Protein AF-A0A539EC00-F1 (afdb_monomer)

Secondary structure (DSSP, 8-state):
---------------------------------------PPPSSSSSSS-----------------------------PPPS-----TTS-EEE-TT-TT--TTS-EEE-TT-EEEEEEE-GGG--EEEEESSEEE--TT---TT-EEETTEEEE-TT-EEEEE--SS-EEEEEEEEEEETTEEEEEEEEEEEEPEEGGG-BTTEETTEE---PPPPP---TTS-----PPPSEEEEE-TT--S--B-SSS-BGGGG------SS-EEE---HHHHHHHHHHHHHHHHTT----SS--TT---EE-SB-------PSPPSS-SEEEEE----HHHHHHTT--TT-GGGTT-EEEEEE-SSSSSSPP-SSSSSEESHHHHHHHHHHHHHHHTSTTTTT---EEEEE--BBTB--EEEEE--SS-EEEEETT---HHHHTGGGG--S--PPP-----------

Sequence (461 aa):
MADLFGNNVFSGLSHADRRPRRRFQIGHPPTSDSPNSMEPMNAKRLVRYALIFAFVATIIPSMVIAKPTDAANASLVDRPSPITRMPAGELSIEMPDVPAWRPGYTLFVLPGQTVTLSTRVPGGAAFRWSGDGRFVLPANMKSRAATSGKIGAVLPAGSDVVWMAPSAVGGSILVLRIAAANGWSEAARIDVQVMAPFESLTNGLLGGYRIGRYPPPARRPSTVPTADYTHPPGFLKLPETAADPIRVSPRFFLDDFVCKQRGRGDRYVALKPELLAFLEAIVDKVESKGFHCTDETAEGATIRLVGMQEPSVTVANPAPGRPIQIMSGYRTPHYNRSLGNVRLSRHQFGDASDIIVDANGDQVMDDLNRDGQLNGQDAITLAGWIEELWQEQAYAGRPGGLGVYNAEGDHGPFVHVDMRGVRARWSGNGLKWAAAEESDGDAGPESEPAARPGTKTIVVR

Mean predicted aligned error: 15.45 Å

Foldseek 3Di:
DDDDDDDDDDDDDDDDDDDDDDDDDDDDDDDDDDDDDDDDDDPDPDPDPDDDDDDDDDDDDDDDDDDDDDDDDDDDDDDDDPDDPDDDAAKDWDWPVQNLDDAQFAAEAAAFDKTKIFIAHGPFFKKKKFKAAWKDFDPPDPDPQWDITGGIIIGGGRGIIIGTHHRDFAKMKMWMWTQDPVGTDTDGIHIYGHFAFPVCQDCQAHQNDRLHDADDDDDDDPPDDFFDSDAARGWGKAFLPDPDFAGRGPQDTPVLAFAPDDDDGIGTAAADSNLVSLVVVLQVLCVVLPQWADPDQDPDQQAAEDAEDPAPFDQDDARRGTQKGFPHAAHRCVRCVVVVHQNSPCSPRNFKTKMARHRNRRQAHDPSVPPRYQWLVSQLNSVVSSVVVCVDPVNVQFAWEKEWETDHYNGHTIMMIGRRSDYAYYYDDPDDDVVNVVCVVVDDPPPPPRDPPDDDPPDDD

Nearest PDB structures (foldseek):
  8dkx-assembly1_P  TM=5.221E-01  e=1.309E-04  Homo sapiens
  6pal-assembly1_B  TM=5.392E-01  e=1.089E-03  Bacteroides uniformis
  4m8r-assembly1_A  TM=4.330E-01  e=8.176E-04  Bacteroides caccae ATCC 43185
  4ziu-assembly1_A  TM=3.398E-01  e=1.138E-02  Escherichia coli K-12
  5iv7-assembly1_C  TM=4.413E-01  e=7.111E-02  Tequatrovirus T4

Solvent-accessible surface area (backbone atoms only — not comparable to full-atom values): 28645 Å² total; per-residue (Å²): 132,80,89,79,90,84,91,83,83,90,89,81,88,80,90,87,82,91,83,82,91,88,81,91,88,86,87,84,86,86,87,82,91,86,82,89,86,87,84,81,85,76,92,82,82,86,85,85,88,74,81,83,86,92,86,82,92,87,81,90,88,90,84,88,82,88,77,85,91,82,90,80,91,82,80,80,84,85,73,86,71,76,96,66,85,77,66,99,64,58,77,44,76,46,40,81,82,45,80,61,69,52,93,71,32,43,48,78,42,47,54,55,40,76,43,45,43,37,43,42,45,50,95,58,41,41,35,32,45,30,37,72,33,33,33,42,70,51,95,83,69,82,56,88,79,47,48,58,32,58,64,24,30,36,38,57,48,72,45,60,37,35,38,26,39,36,79,63,68,27,83,49,50,41,38,37,28,34,62,45,101,92,50,73,41,85,75,48,75,38,49,29,37,22,19,45,50,48,89,64,49,54,97,24,27,45,88,80,28,68,40,36,65,77,70,77,68,80,92,68,77,91,87,58,96,70,59,75,60,64,76,50,76,34,23,46,63,43,57,69,80,57,88,67,87,51,66,44,36,87,76,44,42,53,73,53,31,48,46,88,66,85,81,78,65,37,44,74,33,39,71,39,56,62,37,56,58,46,52,54,50,49,46,58,51,44,42,73,74,72,45,53,57,53,99,61,78,82,80,86,71,87,71,38,82,50,63,58,58,88,72,88,78,71,84,59,83,70,59,77,80,43,27,58,44,60,79,39,22,18,32,36,46,38,48,41,54,72,73,68,50,70,87,79,51,52,26,55,50,12,29,22,36,31,35,35,45,25,28,78,42,82,81,47,37,51,64,67,76,70,84,55,56,36,30,37,66,26,18,49,44,55,49,50,57,52,55,56,54,54,70,35,82,93,32,61,94,51,39,32,32,43,32,30,22,23,26,55,53,90,40,56,23,29,29,39,42,31,61,42,56,38,76,45,47,43,57,34,75,87,46,85,52,68,72,23,71,66,35,66,83,71,59,69,96,69,82,67,76,76,76,73,84,71,88,73,82,78,79,85,128

Radius of gyration: 31.28 Å; Cα contacts (8 Å, |Δi|>4): 769; chains: 1; bounding box: 99×82×79 Å

pLDDT: mean 72.57, std 27.19, range [23.67, 98.56]

Structure (mmCIF, N/CA/C/O backbone):
data_AF-A0A539EC00-F1
#
_entry.id   AF-A0A539EC00-F1
#
loop_
_atom_site.group_PDB
_atom_site.id
_atom_site.type_symbol
_atom_site.label_atom_id
_atom_site.label_alt_id
_atom_site.label_comp_id
_atom_site.label_asym_id
_atom_site.label_entity_id
_atom_site.label_seq_id
_atom_site.pdbx_PDB_ins_code
_atom_site.Cartn_x
_atom_site.Cartn_y
_atom_site.Cartn_z
_atom_site.occupancy
_atom_site.B_iso_or_equiv
_atom_site.auth_seq_id
_atom_site.auth_comp_id
_atom_site.auth_asym_id
_atom_site.auth_atom_id
_atom_site.pdbx_PDB_model_num
ATOM 1 N N . MET A 1 1 ? -50.832 -19.819 -39.755 1.00 37.03 1 MET A N 1
ATOM 2 C CA . MET A 1 1 ? -50.905 -21.213 -39.273 1.00 37.03 1 MET A CA 1
ATOM 3 C C . MET A 1 1 ? -49.944 -21.266 -38.095 1.00 37.03 1 MET A C 1
ATOM 5 O O . MET A 1 1 ? -48.764 -21.051 -38.324 1.00 37.03 1 MET A O 1
ATOM 9 N N . ALA A 1 2 ? -50.434 -21.107 -36.864 1.00 31.11 2 ALA A N 1
ATOM 10 C CA . ALA A 1 2 ? -51.228 -22.083 -36.095 1.00 31.11 2 ALA A CA 1
ATOM 11 C C . ALA A 1 2 ? -50.310 -23.243 -35.647 1.00 31.11 2 ALA A C 1
ATOM 13 O O . ALA A 1 2 ? -49.701 -23.871 -36.508 1.00 31.11 2 ALA A O 1
ATOM 14 N N . ASP A 1 3 ? -49.989 -23.394 -34.355 1.00 29.69 3 ASP A N 1
ATOM 15 C CA . ASP A 1 3 ? -50.867 -23.839 -33.238 1.00 29.69 3 ASP A CA 1
ATOM 16 C C . ASP A 1 3 ? -51.255 -25.322 -33.379 1.00 29.69 3 ASP A C 1
ATOM 18 O O . ASP A 1 3 ? -51.521 -25.765 -34.491 1.00 29.69 3 ASP A O 1
ATOM 22 N N . LEU A 1 4 ? -51.405 -26.157 -32.343 1.00 29.92 4 LEU A N 1
ATOM 23 C CA . LEU A 1 4 ? -51.034 -26.204 -30.908 1.00 29.92 4 LEU A CA 1
ATOM 24 C C . LEU A 1 4 ? -51.449 -27.632 -30.427 1.00 29.92 4 LEU A C 1
ATOM 26 O O . LEU A 1 4 ? -52.098 -28.353 -31.183 1.00 29.92 4 LEU A O 1
ATOM 30 N N . PHE A 1 5 ? -51.201 -28.004 -29.158 1.00 31.53 5 PHE A N 1
ATOM 31 C CA . PHE A 1 5 ? -51.762 -29.212 -28.490 1.00 31.53 5 PHE A CA 1
ATOM 32 C C . PHE A 1 5 ? -51.292 -30.592 -29.047 1.00 31.53 5 PHE A C 1
ATOM 34 O O . PHE A 1 5 ? -50.645 -30.667 -30.083 1.00 31.53 5 PHE A O 1
ATOM 41 N N . GLY A 1 6 ? -51.512 -31.738 -28.373 1.00 25.41 6 GLY A N 1
ATOM 42 C CA . GLY A 1 6 ? -52.177 -31.985 -27.079 1.00 25.41 6 GLY A CA 1
ATOM 43 C C . GLY A 1 6 ? -52.041 -33.434 -26.557 1.00 25.41 6 GLY A C 1
ATOM 44 O O . GLY A 1 6 ? -51.545 -34.312 -27.255 1.00 25.41 6 GLY A O 1
ATOM 45 N N . ASN A 1 7 ? -52.482 -33.675 -25.314 1.00 31.55 7 ASN A N 1
ATOM 46 C CA . ASN A 1 7 ? -52.294 -34.926 -24.546 1.00 31.55 7 ASN A CA 1
ATOM 47 C C . ASN A 1 7 ? -53.318 -36.053 -24.840 1.00 31.55 7 ASN A C 1
ATOM 49 O O . ASN A 1 7 ? -54.481 -35.753 -25.089 1.00 31.55 7 ASN A O 1
ATOM 53 N N . ASN A 1 8 ? -52.918 -37.325 -24.639 1.00 26.56 8 ASN A N 1
ATOM 54 C CA . ASN A 1 8 ? -53.687 -38.456 -24.042 1.00 26.56 8 ASN A CA 1
ATOM 55 C C . ASN A 1 8 ? -52.738 -39.676 -23.861 1.00 26.56 8 ASN A C 1
ATOM 57 O O . ASN A 1 8 ? -51.884 -39.869 -24.720 1.00 26.56 8 ASN A O 1
ATOM 61 N N . VAL A 1 9 ? -52.692 -40.513 -22.806 1.00 27.89 9 VAL A N 1
ATOM 62 C CA . VAL A 1 9 ? -53.459 -40.749 -21.547 1.00 27.89 9 VAL A CA 1
ATOM 63 C C . VAL A 1 9 ? -54.627 -41.772 -21.625 1.00 27.89 9 VAL A C 1
ATOM 65 O O . VAL A 1 9 ? -55.515 -41.622 -22.451 1.00 27.89 9 VAL A O 1
ATOM 68 N N . PHE A 1 10 ? -54.619 -42.758 -20.694 1.00 27.81 10 PHE A N 1
ATOM 69 C CA . PHE A 1 10 ? -55.528 -43.930 -20.495 1.00 27.81 10 PHE A CA 1
ATOM 70 C C . PHE A 1 10 ? -55.575 -44.979 -21.640 1.00 27.81 10 PHE A C 1
ATOM 72 O O . PHE A 1 10 ? -55.520 -44.609 -22.802 1.00 27.81 10 PHE A O 1
ATOM 79 N N . SER A 1 11 ? -55.705 -46.307 -21.438 1.00 26.47 11 SER A N 1
ATOM 80 C CA . SER A 1 11 ? -55.619 -47.252 -20.280 1.00 26.47 11 SER A CA 1
ATOM 81 C C . SER A 1 11 ? -55.381 -48.696 -20.843 1.00 26.47 11 SER A C 1
ATOM 83 O O . SER A 1 11 ? -55.275 -48.814 -22.058 1.00 26.47 11 SER A O 1
ATOM 85 N N . GLY A 1 12 ? -55.274 -49.843 -20.139 1.00 25.66 12 GLY A N 1
ATOM 86 C CA . GLY A 1 12 ? -55.351 -50.243 -18.716 1.00 25.66 12 GLY A CA 1
ATOM 87 C C . GLY A 1 12 ? -55.592 -51.778 -18.562 1.00 25.66 12 GLY A C 1
ATOM 88 O O . GLY A 1 12 ? -55.845 -52.433 -19.565 1.00 25.66 12 GLY A O 1
ATOM 89 N N . LEU A 1 13 ? -55.597 -52.316 -17.319 1.00 28.16 13 LEU A N 1
ATOM 90 C CA . LEU A 1 13 ? -55.974 -53.708 -16.901 1.00 28.16 13 LEU A CA 1
ATOM 91 C C . LEU A 1 13 ? -55.039 -54.881 -17.344 1.00 28.16 13 LEU A C 1
ATOM 93 O O . LEU A 1 13 ? -54.472 -54.834 -18.423 1.00 28.16 13 LEU A O 1
ATOM 97 N N . SER A 1 14 ? -54.830 -55.984 -16.589 1.00 29.47 14 SER A N 1
ATOM 98 C CA . SER A 1 14 ? -55.167 -56.348 -15.183 1.00 29.47 14 SER A CA 1
ATOM 99 C C . SER A 1 14 ? -54.307 -57.526 -14.634 1.00 29.47 14 SER A C 1
ATOM 101 O O . SER A 1 14 ? -53.686 -58.217 -15.432 1.00 29.47 14 SER A O 1
ATOM 103 N N . HIS A 1 15 ? -54.386 -57.794 -13.310 1.00 30.19 15 HIS A N 1
ATOM 104 C CA . HIS A 1 15 ? -53.871 -58.972 -12.549 1.00 30.19 15 HIS A CA 1
ATOM 105 C C . HIS A 1 15 ? -52.333 -59.184 -12.516 1.00 30.19 15 HIS A C 1
ATOM 107 O O . HIS A 1 15 ? -51.668 -59.041 -13.529 1.00 30.19 15 HIS A O 1
ATOM 113 N N . ALA A 1 16 ? -51.662 -59.554 -11.410 1.00 31.66 16 ALA A N 1
ATOM 114 C CA . ALA A 1 16 ? -51.970 -59.673 -9.962 1.00 31.66 16 ALA A CA 1
ATOM 115 C C . ALA A 1 16 ? -50.618 -59.489 -9.180 1.00 31.66 16 ALA A C 1
ATOM 117 O O . ALA A 1 16 ? -49.666 -59.014 -9.791 1.00 31.66 16 ALA A O 1
ATOM 118 N N . ASP A 1 17 ? -50.368 -59.759 -7.886 1.00 30.66 17 ASP A N 1
ATOM 119 C CA . ASP A 1 17 ? -51.099 -60.300 -6.718 1.00 30.66 17 ASP A CA 1
ATOM 120 C C . ASP A 1 17 ? -50.477 -59.698 -5.408 1.00 30.66 17 ASP A C 1
ATOM 122 O O . ASP A 1 17 ? -49.452 -59.023 -5.459 1.00 30.66 17 ASP A O 1
ATOM 126 N N . ARG A 1 18 ? -51.074 -59.975 -4.237 1.00 30.19 18 ARG A N 1
ATOM 127 C CA . ARG A 1 18 ? -50.587 -59.834 -2.833 1.00 30.19 18 ARG A CA 1
ATOM 128 C C . ARG A 1 18 ? -50.185 -58.443 -2.283 1.00 30.19 18 ARG A C 1
ATOM 130 O O . ARG A 1 18 ? -49.247 -57.769 -2.689 1.00 30.19 18 ARG A O 1
ATOM 137 N N . ARG A 1 19 ? -50.887 -58.083 -1.202 1.00 28.25 19 ARG A N 1
ATOM 138 C CA . ARG A 1 19 ? -50.668 -57.021 -0.181 1.00 28.25 19 ARG A CA 1
ATOM 139 C C . ARG A 1 19 ? -50.777 -57.711 1.214 1.00 28.25 19 ARG A C 1
ATOM 141 O O . ARG A 1 19 ? -51.130 -58.891 1.180 1.00 28.25 19 ARG A O 1
ATOM 148 N N . PRO A 1 20 ? -50.567 -57.095 2.418 1.00 39.50 20 PRO A N 1
ATOM 149 C CA . PRO A 1 20 ? -50.591 -55.668 2.859 1.00 39.50 20 PRO A CA 1
ATOM 150 C C . PRO A 1 20 ? -49.253 -55.146 3.468 1.00 39.50 20 PRO A C 1
ATOM 152 O O . PRO A 1 20 ? -48.322 -55.921 3.608 1.00 39.50 20 PRO A O 1
ATOM 155 N N . ARG A 1 21 ? -48.981 -53.829 3.665 1.00 29.28 21 ARG A N 1
ATOM 156 C CA . ARG A 1 21 ? -49.511 -52.797 4.633 1.00 29.28 21 ARG A CA 1
ATOM 157 C C . ARG A 1 21 ? -49.345 -53.215 6.119 1.00 29.28 21 ARG A C 1
ATOM 159 O O . ARG A 1 21 ? -49.479 -54.395 6.386 1.00 29.28 21 ARG A O 1
ATOM 166 N N . ARG A 1 22 ? -49.134 -52.367 7.151 1.00 29.52 22 ARG A N 1
ATOM 167 C CA . ARG A 1 22 ? -49.244 -50.896 7.461 1.00 29.52 22 ARG A CA 1
ATOM 168 C C . ARG A 1 22 ? -48.300 -50.614 8.693 1.00 29.52 22 ARG A C 1
ATOM 170 O O . ARG A 1 22 ? -47.708 -51.580 9.146 1.00 29.52 22 ARG A O 1
ATOM 177 N N . ARG A 1 23 ? -48.083 -49.451 9.354 1.00 26.31 23 ARG A N 1
ATOM 178 C CA . ARG A 1 23 ? -48.495 -48.013 9.337 1.00 26.31 23 ARG A CA 1
ATOM 179 C C . ARG A 1 23 ? -47.405 -47.185 10.097 1.00 26.31 23 ARG A C 1
ATOM 181 O O . ARG A 1 23 ? -46.694 -47.757 10.909 1.00 26.31 23 ARG A O 1
ATOM 188 N N . PHE A 1 24 ? -47.342 -45.856 9.925 1.00 30.36 24 PHE A N 1
ATOM 189 C CA . PHE A 1 24 ? -46.779 -44.893 10.910 1.00 30.36 24 PHE A CA 1
ATOM 190 C C . PHE A 1 24 ? -47.426 -45.001 12.311 1.00 30.36 24 PHE A C 1
ATOM 192 O O . PHE A 1 24 ? -48.648 -45.165 12.363 1.00 30.36 24 PHE A O 1
ATOM 199 N N . GLN A 1 25 ? -46.682 -44.678 13.388 1.00 25.38 25 GLN A N 1
ATOM 200 C CA . GLN A 1 25 ? -47.176 -43.807 14.481 1.00 25.38 25 GLN A CA 1
ATOM 201 C C . GLN A 1 25 ? -46.033 -43.133 15.292 1.00 25.38 25 GLN A C 1
ATOM 203 O O . GLN A 1 25 ? -44.872 -43.266 14.921 1.00 25.38 25 GLN A O 1
ATOM 208 N N . ILE A 1 26 ? -46.378 -42.335 16.316 1.00 31.30 26 ILE A N 1
ATOM 209 C CA . ILE A 1 26 ? -45.545 -41.316 17.002 1.00 31.30 26 ILE A CA 1
ATOM 210 C C . ILE A 1 26 ? -45.469 -41.613 18.516 1.00 31.30 26 ILE A C 1
ATOM 212 O O . ILE A 1 26 ? -46.457 -42.097 19.068 1.00 31.30 26 ILE A O 1
ATOM 216 N N . GLY A 1 27 ? -44.367 -41.252 19.196 1.00 24.84 27 GLY A N 1
ATOM 217 C CA . GLY A 1 27 ? -44.282 -41.228 20.667 1.00 24.84 27 GLY A CA 1
ATOM 218 C C . GLY A 1 27 ? -43.041 -40.505 21.231 1.00 24.84 27 GLY A C 1
ATOM 219 O O . GLY A 1 27 ? -41.935 -40.691 20.733 1.00 24.84 27 GLY A O 1
ATOM 220 N N . HIS A 1 28 ? -43.240 -39.704 22.284 1.00 25.97 28 HIS A N 1
ATOM 221 C CA . HIS A 1 28 ? -42.226 -39.153 23.210 1.00 25.97 28 HIS A CA 1
ATOM 222 C C . HIS A 1 28 ? -42.498 -39.730 24.627 1.00 25.97 28 HIS A C 1
ATOM 224 O O . HIS A 1 28 ? -43.521 -40.392 24.803 1.00 25.97 28 HIS A O 1
ATOM 230 N N . PRO A 1 29 ? -41.749 -39.337 25.676 1.00 44.00 29 PRO A N 1
ATOM 231 C CA . PRO A 1 29 ? -40.334 -39.586 25.966 1.00 44.00 29 PRO A CA 1
ATOM 232 C C . PRO A 1 29 ? -40.209 -40.511 27.209 1.00 44.00 29 PRO A C 1
ATOM 234 O O . PRO A 1 29 ? -41.196 -41.132 27.606 1.00 44.00 29 PRO A O 1
ATOM 237 N N . PRO A 1 30 ? -39.032 -40.605 27.858 1.00 28.80 30 PRO A N 1
ATOM 238 C CA . PRO A 1 30 ? -39.045 -40.280 29.296 1.00 28.80 30 PRO A CA 1
ATOM 239 C C . PRO A 1 30 ? -37.803 -39.522 29.816 1.00 28.80 30 PRO A C 1
ATOM 241 O O . PRO A 1 30 ? -36.748 -39.482 29.187 1.00 28.80 30 PRO A O 1
ATOM 244 N N . THR A 1 31 ? -37.965 -38.940 31.006 1.00 26.84 31 THR A N 1
ATOM 245 C CA . THR A 1 31 ? -36.922 -38.428 31.921 1.00 26.84 31 THR A CA 1
ATOM 246 C C . THR A 1 31 ? -36.556 -39.536 32.949 1.00 26.84 31 THR A C 1
ATOM 248 O O . THR A 1 31 ? -37.139 -40.614 32.862 1.00 26.84 31 THR A O 1
ATOM 251 N N . SER A 1 32 ? -35.648 -39.432 33.932 1.00 27.70 32 SER A N 1
ATOM 252 C CA . SER A 1 32 ? -34.785 -38.366 34.494 1.00 27.70 32 SER A CA 1
ATOM 253 C C . SER A 1 32 ? -33.579 -38.998 35.254 1.00 27.70 32 SER A C 1
ATOM 255 O O . SER A 1 32 ? -33.479 -40.218 35.350 1.00 27.70 32 SER A O 1
ATOM 257 N N . ASP A 1 33 ? -32.732 -38.139 35.841 1.00 25.72 33 ASP A N 1
ATOM 258 C CA . ASP A 1 33 ? -31.913 -38.347 37.058 1.00 25.72 33 ASP A CA 1
ATOM 259 C C . ASP A 1 33 ? -30.496 -38.979 37.015 1.00 25.72 33 ASP A C 1
ATOM 261 O O . ASP A 1 33 ? -30.144 -39.844 36.217 1.00 25.72 33 ASP A O 1
ATOM 265 N N . SER A 1 34 ? -29.670 -38.427 37.916 1.00 27.08 34 SER A N 1
ATOM 266 C CA . SER A 1 34 ? -28.201 -38.516 38.089 1.00 27.08 34 SER A CA 1
ATOM 267 C C . SER A 1 34 ? -27.843 -39.495 39.259 1.00 27.08 34 SER A C 1
ATOM 269 O O . SER A 1 34 ? -28.777 -40.151 39.720 1.00 27.08 34 SER A O 1
ATOM 271 N N . PRO A 1 35 ? -26.602 -39.624 39.832 1.00 35.16 35 PRO A N 1
ATOM 272 C CA . PRO A 1 35 ? -25.389 -38.786 39.718 1.00 35.16 35 PRO A CA 1
ATOM 273 C C . PRO A 1 35 ? -23.995 -39.489 39.697 1.00 35.16 35 PRO A C 1
ATOM 275 O O . PRO A 1 35 ? -23.859 -40.692 39.863 1.00 35.16 35 PRO A O 1
ATOM 278 N N . ASN A 1 36 ? -22.954 -38.653 39.558 1.00 27.50 36 ASN A N 1
ATOM 279 C CA . ASN A 1 36 ? -21.572 -38.760 40.074 1.00 27.50 36 ASN A CA 1
ATOM 280 C C . ASN A 1 36 ? -20.833 -40.116 40.149 1.00 27.50 36 ASN A C 1
ATOM 282 O O . ASN A 1 36 ? -21.031 -40.894 41.079 1.00 27.50 36 ASN A O 1
ATOM 286 N N . SER A 1 37 ? -19.709 -40.185 39.426 1.00 26.55 37 SER A N 1
ATOM 287 C CA . SER A 1 37 ? -18.403 -40.416 40.070 1.00 26.55 37 SER A CA 1
ATOM 288 C C . SER A 1 37 ? -17.269 -39.689 39.324 1.00 26.55 37 SER A C 1
ATOM 290 O O . SER A 1 37 ? -17.225 -39.668 38.096 1.00 26.55 37 SER A O 1
ATOM 292 N N . MET A 1 38 ? -16.358 -39.057 40.071 1.00 26.89 38 MET A N 1
ATOM 293 C CA . MET A 1 38 ? -15.050 -38.613 39.572 1.00 26.89 38 MET A CA 1
ATOM 294 C C . MET A 1 38 ? -13.979 -39.490 40.216 1.00 26.89 38 MET A C 1
ATOM 296 O O . MET A 1 38 ? -14.038 -39.710 41.422 1.00 26.89 38 MET A O 1
ATOM 300 N N . GLU A 1 39 ? -12.966 -39.890 39.451 1.00 30.25 39 GLU A N 1
ATOM 301 C CA . GLU A 1 39 ? -11.689 -40.380 39.982 1.00 30.25 39 GLU A CA 1
ATOM 302 C C . GLU A 1 39 ? -10.509 -39.771 39.192 1.00 30.25 39 GLU A C 1
ATOM 304 O O . GLU A 1 39 ? -10.709 -39.263 38.082 1.00 30.25 39 GLU A O 1
ATOM 309 N N . PRO A 1 40 ? -9.304 -39.683 39.791 1.00 31.30 40 PRO A N 1
ATOM 310 C CA . PRO A 1 40 ? -8.415 -38.549 39.538 1.00 31.30 40 PRO A CA 1
ATOM 311 C C . PRO A 1 40 ? -7.397 -38.715 38.397 1.00 31.30 40 PRO A C 1
ATOM 313 O O . PRO A 1 40 ? -7.015 -39.807 37.977 1.00 31.30 40 PRO A O 1
ATOM 316 N N . MET A 1 41 ? -6.874 -37.569 37.949 1.00 31.06 41 MET A N 1
ATOM 317 C CA . MET A 1 41 ? -5.744 -37.465 37.020 1.00 31.06 41 MET A CA 1
ATOM 318 C C . MET A 1 41 ? -4.479 -38.157 37.555 1.00 31.06 41 MET A C 1
ATOM 320 O O . MET A 1 41 ? -3.986 -37.843 38.636 1.00 31.06 41 MET A O 1
ATOM 324 N N . ASN A 1 42 ? -3.890 -39.043 36.747 1.00 32.94 42 ASN A N 1
ATOM 325 C CA . ASN A 1 42 ? -2.654 -39.749 37.088 1.00 32.94 42 ASN A CA 1
ATOM 326 C C . ASN A 1 42 ? -1.425 -38.815 36.991 1.00 32.94 42 ASN A C 1
ATOM 328 O O . ASN A 1 42 ? -1.100 -38.289 35.921 1.00 32.94 42 ASN A O 1
ATOM 332 N N . ALA A 1 43 ? -0.732 -38.613 38.114 1.00 36.69 43 ALA A N 1
ATOM 333 C CA . ALA A 1 43 ? 0.263 -37.558 38.329 1.00 36.69 43 ALA A CA 1
ATOM 334 C C . ALA A 1 43 ? 1.650 -37.815 37.686 1.00 36.69 43 ALA A C 1
ATOM 336 O O . ALA A 1 43 ? 2.677 -37.765 38.359 1.00 36.69 43 ALA A O 1
ATOM 337 N N . LYS A 1 44 ? 1.710 -38.086 36.371 1.00 35.00 44 LYS A N 1
ATOM 338 C CA . LYS A 1 44 ? 2.972 -38.347 35.634 1.00 35.00 44 LYS A CA 1
ATOM 339 C C . LYS A 1 44 ? 3.183 -37.526 34.350 1.00 35.00 44 LYS A C 1
ATOM 341 O O . LYS A 1 44 ? 3.965 -37.922 33.489 1.00 35.00 44 LYS A O 1
ATOM 346 N N . ARG A 1 45 ? 2.528 -36.363 34.212 1.00 33.16 45 ARG A N 1
ATOM 347 C CA . ARG A 1 45 ? 2.762 -35.404 33.102 1.00 33.16 45 ARG A CA 1
ATOM 348 C C . ARG A 1 45 ? 2.855 -33.921 33.516 1.00 33.16 45 ARG A C 1
ATOM 350 O O . ARG A 1 45 ? 2.714 -33.056 32.664 1.00 33.16 45 ARG A O 1
ATOM 357 N N . LEU A 1 46 ? 3.133 -33.621 34.791 1.00 31.00 46 LEU A N 1
ATOM 358 C CA . LEU A 1 46 ? 3.150 -32.243 35.324 1.00 31.00 46 LEU A CA 1
ATOM 359 C C . LEU A 1 46 ? 4.523 -31.764 35.854 1.00 31.00 46 LEU A C 1
ATOM 361 O O . LEU A 1 46 ? 4.585 -30.850 36.665 1.00 31.00 46 LEU A O 1
ATOM 365 N N . VAL A 1 47 ? 5.633 -32.386 35.432 1.00 32.19 47 VAL A N 1
ATOM 366 C CA . VAL A 1 47 ? 6.989 -32.078 35.943 1.00 32.19 47 VAL A CA 1
ATOM 367 C C . VAL A 1 47 ? 7.985 -31.948 34.783 1.00 32.19 47 VAL A C 1
ATOM 369 O O . VAL A 1 47 ? 8.824 -32.824 34.573 1.00 32.19 47 VAL A O 1
ATOM 372 N N . ARG A 1 48 ? 7.852 -30.892 33.961 1.00 31.31 48 ARG A N 1
ATOM 373 C CA . ARG A 1 48 ? 8.853 -30.586 32.910 1.00 31.31 48 ARG A CA 1
ATOM 374 C C . ARG A 1 48 ? 8.973 -29.136 32.411 1.00 31.31 48 ARG A C 1
ATOM 376 O O . ARG A 1 48 ? 9.850 -28.899 31.591 1.00 31.31 48 ARG A O 1
ATOM 383 N N . TYR A 1 49 ? 8.155 -28.193 32.891 1.00 29.50 49 TYR A N 1
ATOM 384 C CA . TYR A 1 49 ? 8.203 -26.776 32.481 1.00 29.50 49 TYR A CA 1
ATOM 385 C C . TYR A 1 49 ? 7.952 -25.803 33.651 1.00 29.50 49 TYR A C 1
ATOM 387 O O . TYR A 1 49 ? 7.059 -24.964 33.607 1.00 29.50 49 TYR A O 1
ATOM 395 N N . ALA A 1 50 ? 8.749 -25.930 34.713 1.00 26.02 50 ALA A N 1
ATOM 396 C CA . ALA A 1 50 ? 8.910 -24.934 35.776 1.00 26.02 50 ALA A CA 1
ATOM 397 C C . ALA A 1 50 ? 10.337 -25.064 36.341 1.00 26.02 50 ALA A C 1
ATOM 399 O O . ALA A 1 50 ? 10.815 -26.193 36.441 1.00 26.02 50 ALA A O 1
ATOM 400 N N . LEU A 1 51 ? 10.985 -23.940 36.699 1.00 26.47 51 LEU A N 1
ATOM 401 C CA . LEU A 1 51 ? 12.440 -23.815 36.959 1.00 26.47 51 LEU A CA 1
ATOM 402 C C . LEU A 1 51 ? 13.264 -24.116 35.682 1.00 26.47 51 LEU A C 1
ATOM 404 O O . LEU A 1 51 ? 13.405 -25.266 35.284 1.00 26.47 51 LEU A O 1
ATOM 408 N N . ILE A 1 52 ? 13.767 -23.153 34.898 1.00 27.67 52 ILE A N 1
ATOM 409 C CA . ILE A 1 52 ? 14.114 -21.731 35.125 1.00 27.67 52 ILE A CA 1
ATOM 410 C C . ILE A 1 52 ? 15.317 -21.535 36.078 1.00 27.67 52 ILE A C 1
ATOM 412 O O . ILE A 1 52 ? 15.165 -21.546 37.292 1.00 27.67 52 ILE A O 1
ATOM 416 N N . PHE A 1 53 ? 16.469 -21.265 35.440 1.00 26.89 53 PHE A N 1
ATOM 417 C CA . PHE A 1 53 ? 17.662 -20.505 35.875 1.00 26.89 53 PHE A CA 1
ATOM 418 C C . PHE A 1 53 ? 18.646 -21.029 36.957 1.00 26.89 53 PHE A C 1
ATOM 420 O O . PHE A 1 53 ? 18.287 -21.660 37.940 1.00 26.89 53 PHE A O 1
ATOM 427 N N . ALA A 1 54 ? 19.910 -20.615 36.743 1.00 23.91 54 ALA A N 1
ATOM 428 C CA . ALA A 1 54 ? 21.019 -20.397 37.691 1.00 23.91 54 ALA A CA 1
ATOM 429 C C . ALA A 1 54 ? 21.713 -21.582 38.417 1.00 23.91 54 ALA A C 1
ATOM 431 O O . ALA A 1 54 ? 21.353 -21.916 39.539 1.00 23.91 54 ALA A O 1
ATOM 432 N N . PHE A 1 55 ? 22.823 -22.079 37.834 1.00 23.67 55 PHE A N 1
ATOM 433 C CA . PHE A 1 55 ? 24.185 -22.270 38.422 1.00 23.67 55 PHE A CA 1
ATOM 434 C C . PHE A 1 55 ? 25.064 -23.087 37.433 1.00 23.67 55 PHE A C 1
ATOM 436 O O . PHE A 1 55 ? 24.537 -23.970 36.766 1.00 23.67 55 PHE A O 1
ATOM 443 N N . VAL A 1 56 ? 26.386 -22.909 37.274 1.00 25.61 56 VAL A N 1
ATOM 444 C CA . VAL A 1 56 ? 27.310 -21.804 37.626 1.00 25.61 56 VAL A CA 1
ATOM 445 C C . VAL A 1 56 ? 28.545 -21.868 36.692 1.00 25.61 56 VAL A C 1
ATOM 447 O O . VAL A 1 56 ? 28.713 -22.843 35.962 1.00 25.61 56 VAL A O 1
ATOM 450 N N . ALA A 1 57 ? 29.400 -20.842 36.675 1.00 25.62 57 ALA A N 1
ATOM 451 C CA . ALA A 1 57 ? 30.537 -20.745 35.749 1.00 25.62 57 ALA A CA 1
ATOM 452 C C . ALA A 1 57 ? 31.798 -21.556 36.134 1.00 25.62 57 ALA A C 1
ATOM 454 O O . ALA A 1 57 ? 32.093 -21.735 37.314 1.00 25.62 57 ALA A O 1
ATOM 455 N N . THR A 1 58 ? 32.579 -21.907 35.095 1.00 27.42 58 THR A N 1
ATOM 456 C CA . THR A 1 58 ? 34.064 -21.868 34.887 1.00 27.42 58 THR A CA 1
ATOM 457 C C . THR A 1 58 ? 34.521 -23.098 34.057 1.00 27.42 58 THR A C 1
ATOM 459 O O . THR A 1 58 ? 33.817 -24.100 34.051 1.00 27.42 58 THR A O 1
ATOM 462 N N . ILE A 1 59 ? 35.595 -23.122 33.242 1.00 30.62 59 ILE A N 1
ATOM 463 C CA . ILE A 1 59 ? 36.890 -22.403 33.238 1.00 30.62 59 ILE A CA 1
ATOM 464 C C . ILE A 1 59 ? 37.367 -22.072 31.785 1.00 30.62 59 ILE A C 1
ATOM 466 O O . ILE A 1 59 ? 37.430 -22.958 30.942 1.00 30.62 59 ILE A O 1
ATOM 470 N N . ILE A 1 60 ? 37.704 -20.792 31.537 1.00 33.88 60 ILE A N 1
ATOM 471 C CA . ILE A 1 60 ? 38.861 -20.183 30.796 1.00 33.88 60 ILE A CA 1
ATOM 472 C C . ILE A 1 60 ? 39.800 -21.128 29.972 1.00 33.88 60 ILE A C 1
ATOM 474 O O . ILE A 1 60 ? 40.196 -22.164 30.501 1.00 33.88 60 ILE A O 1
ATOM 478 N N . PRO A 1 61 ? 40.252 -20.766 28.734 1.00 31.33 61 PRO A N 1
ATOM 479 C CA . PRO A 1 61 ? 41.068 -19.558 28.523 1.00 31.33 61 PRO A CA 1
ATOM 480 C C . PRO A 1 61 ? 40.842 -18.685 27.271 1.00 31.33 61 PRO A C 1
ATOM 482 O O . PRO A 1 61 ? 40.219 -19.058 26.283 1.00 31.33 61 PRO A O 1
ATOM 485 N N . SER A 1 62 ? 41.416 -17.483 27.366 1.00 28.48 62 SER A N 1
ATOM 486 C CA . SER A 1 62 ? 41.347 -16.357 26.431 1.00 28.48 62 SER A CA 1
ATOM 487 C C . SER A 1 62 ? 42.208 -16.512 25.173 1.00 28.48 62 SER A C 1
ATOM 489 O O . SER A 1 62 ? 43.314 -17.046 25.234 1.00 28.48 62 SER A O 1
ATOM 491 N N . MET A 1 63 ? 41.812 -15.831 24.092 1.00 26.22 63 MET A N 1
ATOM 492 C CA . MET A 1 63 ? 42.776 -15.235 23.162 1.00 26.22 63 MET A CA 1
ATOM 493 C C . MET A 1 63 ? 42.274 -13.858 22.709 1.00 26.22 63 MET A C 1
ATOM 495 O O . MET A 1 63 ? 41.204 -13.743 22.118 1.00 26.22 63 MET A O 1
ATOM 499 N N . VAL A 1 64 ? 43.026 -12.803 23.033 1.00 26.91 64 VAL A N 1
ATOM 500 C CA . VAL A 1 64 ? 42.686 -11.415 22.680 1.00 26.91 64 VAL A CA 1
ATOM 501 C C . VAL A 1 64 ? 43.388 -11.045 21.379 1.00 26.91 64 VAL A C 1
ATOM 503 O O . VAL A 1 64 ? 44.611 -11.127 21.297 1.00 26.91 64 VAL A O 1
ATOM 506 N N . ILE A 1 65 ? 42.627 -10.570 20.392 1.00 28.94 65 ILE A N 1
ATOM 507 C CA . ILE A 1 65 ? 43.160 -9.853 19.229 1.00 28.94 65 ILE A CA 1
ATOM 508 C C . ILE A 1 65 ? 42.432 -8.514 19.152 1.00 28.94 65 ILE A C 1
ATOM 510 O O . ILE A 1 65 ? 41.292 -8.438 18.703 1.00 28.94 65 ILE A O 1
ATOM 514 N N . ALA A 1 66 ? 43.092 -7.456 19.617 1.00 26.70 66 ALA A N 1
ATOM 515 C CA . ALA A 1 66 ? 42.589 -6.097 19.488 1.00 26.70 66 ALA A CA 1
ATOM 516 C C . ALA A 1 66 ? 42.945 -5.523 18.107 1.00 2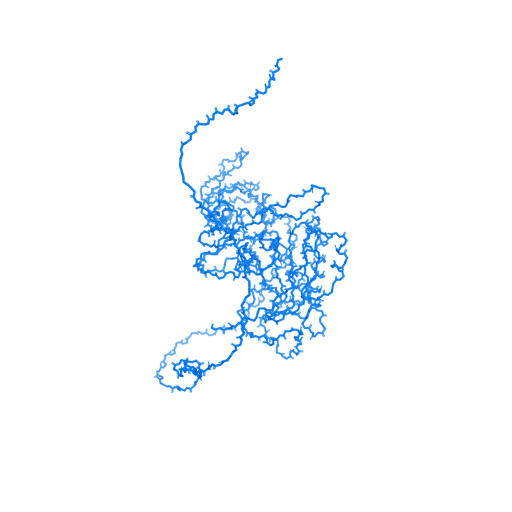6.70 66 ALA A C 1
ATOM 518 O O . ALA A 1 66 ? 44.091 -5.620 17.663 1.00 26.70 66 ALA A O 1
ATOM 519 N N . LYS A 1 67 ? 41.979 -4.863 17.464 1.00 26.42 67 LYS A N 1
ATOM 520 C CA . LYS A 1 67 ? 42.214 -3.843 16.432 1.00 26.42 67 LYS A CA 1
ATOM 521 C C . LYS A 1 67 ? 41.293 -2.642 16.691 1.00 26.42 67 LYS A C 1
ATOM 523 O O . LYS A 1 67 ? 40.320 -2.797 17.427 1.00 26.42 67 LYS A O 1
ATOM 528 N N . PRO A 1 68 ? 41.692 -1.439 16.249 1.00 29.31 68 PRO A N 1
ATOM 529 C CA . PRO A 1 68 ? 41.526 -0.257 17.086 1.00 29.31 68 PRO A CA 1
ATOM 530 C C . PRO A 1 68 ? 40.160 0.416 16.974 1.00 29.31 68 PRO A C 1
ATOM 532 O O . PRO A 1 68 ? 39.494 0.372 15.944 1.00 29.31 68 PRO A O 1
ATOM 535 N N . THR A 1 69 ? 39.810 1.104 18.055 1.00 30.25 69 THR A N 1
ATOM 536 C CA . THR A 1 69 ? 38.810 2.167 18.083 1.00 30.25 69 THR A CA 1
ATOM 537 C C . THR A 1 69 ? 39.350 3.419 17.395 1.00 30.25 69 THR A C 1
ATOM 539 O O . THR A 1 69 ? 40.324 3.991 17.881 1.00 30.25 69 THR A O 1
ATOM 542 N N . ASP A 1 70 ? 38.657 3.896 16.367 1.00 26.84 70 ASP A N 1
ATOM 543 C CA . ASP A 1 70 ? 38.639 5.315 16.005 1.00 26.84 70 ASP A CA 1
ATOM 544 C C . ASP A 1 70 ? 37.198 5.808 16.169 1.00 26.84 70 ASP A C 1
ATOM 546 O O . ASP A 1 70 ? 36.275 5.282 15.547 1.00 26.84 70 ASP A O 1
ATOM 550 N N . ALA A 1 71 ? 36.997 6.787 17.051 1.00 31.06 71 ALA A N 1
ATOM 551 C CA . ALA A 1 71 ? 35.691 7.358 17.361 1.00 31.06 71 ALA A CA 1
ATOM 552 C C . ALA A 1 71 ? 35.745 8.879 17.170 1.00 31.06 71 ALA A C 1
ATOM 554 O O . ALA A 1 71 ? 36.222 9.603 18.043 1.00 31.06 71 ALA A O 1
ATOM 555 N N . ALA A 1 72 ? 35.271 9.360 16.017 1.00 26.44 72 ALA A N 1
ATOM 556 C CA . ALA A 1 72 ? 35.169 10.787 15.719 1.00 26.44 72 ALA A CA 1
ATOM 557 C C . ALA A 1 72 ? 34.015 11.088 14.742 1.00 26.44 72 ALA A C 1
ATOM 559 O O . ALA A 1 72 ? 34.104 10.845 13.543 1.00 26.44 72 ALA A O 1
ATOM 560 N N . ASN A 1 73 ? 32.938 11.631 15.306 1.00 30.30 73 ASN A N 1
ATOM 561 C CA . ASN A 1 73 ? 31.778 12.292 14.699 1.00 30.30 73 ASN A CA 1
ATOM 562 C C . ASN A 1 73 ? 31.825 12.646 13.192 1.00 30.30 73 ASN A C 1
ATOM 564 O O . ASN A 1 73 ? 32.470 13.613 12.788 1.00 30.30 73 ASN A O 1
ATOM 568 N N . ALA A 1 74 ? 30.940 12.009 12.420 1.00 26.91 74 ALA A N 1
ATOM 569 C CA . ALA A 1 74 ? 30.219 12.626 11.302 1.00 26.91 74 ALA A CA 1
ATOM 570 C C . ALA A 1 74 ? 28.762 12.111 11.361 1.00 26.91 74 ALA A C 1
ATOM 572 O O . ALA A 1 74 ? 28.499 10.962 11.032 1.00 26.91 74 ALA A O 1
ATOM 573 N N . SER A 1 75 ? 27.852 12.795 12.059 1.00 27.47 75 SER A N 1
ATOM 574 C CA . SER A 1 75 ? 27.153 14.023 11.636 1.00 27.47 75 SER A CA 1
ATOM 575 C C . SER A 1 75 ? 25.995 13.742 10.672 1.00 27.47 75 SER A C 1
ATOM 577 O O . SER A 1 75 ? 26.221 13.618 9.476 1.00 27.47 75 SER A O 1
ATOM 579 N N . LEU A 1 76 ? 24.772 13.762 11.221 1.00 30.14 76 LEU A N 1
ATOM 580 C CA . LEU A 1 76 ? 23.484 13.948 10.531 1.00 30.14 76 LEU A CA 1
ATOM 581 C C . LEU A 1 76 ? 23.228 13.026 9.323 1.00 30.14 76 LEU A C 1
ATOM 583 O O . LEU A 1 76 ? 23.563 13.347 8.186 1.00 30.14 76 LEU A O 1
ATOM 587 N N . VAL A 1 77 ? 22.524 11.916 9.572 1.00 32.06 77 VAL A N 1
ATOM 588 C CA . VAL A 1 77 ? 21.881 11.137 8.502 1.00 32.06 77 VAL A CA 1
ATOM 589 C C . VAL A 1 77 ? 20.805 12.002 7.845 1.00 32.06 77 VAL A C 1
ATOM 591 O O . VAL A 1 77 ? 19.900 12.496 8.520 1.00 32.06 77 VAL A O 1
ATOM 594 N N . ASP A 1 78 ? 20.921 12.173 6.532 1.00 29.41 78 ASP A N 1
ATOM 595 C CA . ASP A 1 78 ? 20.043 13.017 5.726 1.00 29.41 78 ASP A CA 1
ATOM 596 C C . ASP A 1 78 ? 18.619 12.431 5.685 1.00 29.41 78 ASP A C 1
ATOM 598 O O . ASP A 1 78 ? 18.386 11.356 5.123 1.00 29.41 78 ASP A O 1
ATOM 602 N N . ARG A 1 79 ? 17.663 13.101 6.343 1.00 30.44 79 ARG A N 1
ATOM 603 C CA . ARG A 1 79 ? 16.253 12.683 6.365 1.00 30.44 79 ARG A CA 1
ATOM 604 C C . ARG A 1 79 ? 15.566 13.222 5.104 1.00 30.44 79 ARG A C 1
ATOM 606 O O . ARG A 1 79 ? 15.467 14.445 4.975 1.00 30.44 79 ARG A O 1
ATOM 613 N N . PRO A 1 80 ? 15.041 12.370 4.199 1.00 29.91 80 PRO A N 1
ATOM 614 C CA . PRO A 1 80 ? 14.327 12.852 3.022 1.00 29.91 80 PRO A CA 1
ATOM 615 C C . PRO A 1 80 ? 13.107 13.672 3.459 1.00 29.91 80 PRO A C 1
ATOM 617 O O . PRO A 1 80 ? 12.208 13.173 4.131 1.00 29.91 80 PRO A O 1
ATOM 620 N N . SER A 1 81 ? 13.111 14.955 3.101 1.00 30.80 81 SER A N 1
ATOM 621 C CA . SER A 1 81 ? 12.047 15.905 3.444 1.00 30.80 81 SER A CA 1
ATOM 622 C C . SER A 1 81 ? 10.726 15.578 2.724 1.00 30.80 81 SER A C 1
ATOM 624 O O . SER A 1 81 ? 10.758 14.980 1.644 1.00 30.80 81 SER A O 1
ATOM 626 N N . PRO A 1 82 ? 9.562 15.976 3.283 1.00 35.28 82 PRO A N 1
ATOM 627 C CA . PRO A 1 82 ? 8.249 15.639 2.730 1.00 35.28 82 PRO A CA 1
ATOM 628 C C . PRO A 1 82 ? 8.046 16.157 1.300 1.00 35.28 82 PRO A C 1
ATOM 630 O O . PRO A 1 82 ? 8.724 17.087 0.852 1.00 35.28 82 PRO A O 1
ATOM 633 N N . ILE A 1 83 ? 7.089 15.528 0.602 1.00 39.03 83 ILE A N 1
ATOM 634 C CA . ILE A 1 83 ? 6.879 15.543 -0.859 1.00 39.03 83 ILE A CA 1
ATOM 635 C C . ILE A 1 83 ? 7.036 16.943 -1.478 1.00 39.03 83 ILE A C 1
ATOM 637 O O . ILE A 1 83 ? 6.085 17.706 -1.658 1.00 39.03 83 ILE A O 1
ATOM 641 N N . THR A 1 84 ? 8.269 17.260 -1.868 1.00 32.00 84 THR A N 1
ATOM 642 C CA . THR A 1 84 ? 8.618 18.528 -2.503 1.00 32.00 84 THR A CA 1
ATOM 643 C C . THR A 1 84 ? 8.409 18.408 -4.007 1.00 32.00 84 THR A C 1
ATOM 645 O O . THR A 1 84 ? 8.851 17.453 -4.646 1.00 32.00 84 THR A O 1
ATOM 648 N N . ARG A 1 85 ? 7.720 19.390 -4.597 1.00 34.44 85 ARG A N 1
ATOM 649 C CA . ARG A 1 85 ? 7.484 19.466 -6.045 1.00 34.44 85 ARG A CA 1
ATOM 650 C C . ARG A 1 85 ? 8.832 19.647 -6.754 1.00 34.44 85 ARG A C 1
ATOM 652 O O . ARG A 1 85 ? 9.393 20.739 -6.720 1.00 34.44 85 ARG A O 1
ATOM 659 N N . MET A 1 86 ? 9.357 18.574 -7.346 1.00 37.28 86 MET A N 1
ATOM 660 C CA . MET A 1 86 ? 10.731 18.561 -7.860 1.00 37.28 86 MET A CA 1
ATOM 661 C C . MET A 1 86 ? 10.932 19.605 -8.978 1.00 37.28 86 MET A C 1
ATOM 663 O O . MET A 1 86 ? 10.044 19.778 -9.822 1.00 37.28 86 MET A O 1
ATOM 667 N N . PRO A 1 87 ? 12.063 20.334 -8.986 1.00 35.69 87 PRO A N 1
ATOM 668 C CA . PRO A 1 87 ? 12.299 21.423 -9.926 1.00 35.69 87 PRO A CA 1
ATOM 669 C C . PRO A 1 87 ? 12.497 20.924 -11.365 1.00 35.69 87 PRO A C 1
ATOM 671 O O . PRO A 1 87 ? 13.006 19.833 -11.628 1.00 35.69 87 PRO A O 1
ATOM 674 N N . ALA A 1 88 ? 12.124 21.765 -12.333 1.00 35.69 88 ALA A N 1
ATOM 675 C CA . ALA A 1 88 ? 12.250 21.456 -13.754 1.00 35.69 88 ALA A CA 1
ATOM 676 C C . ALA A 1 88 ? 13.728 21.405 -14.194 1.00 35.69 88 ALA A C 1
ATOM 678 O O . ALA A 1 88 ? 14.322 22.421 -14.548 1.00 35.69 88 ALA A O 1
ATOM 679 N N . GLY A 1 89 ? 14.307 20.204 -14.188 1.00 52.72 89 GLY A N 1
ATOM 680 C CA . GLY A 1 89 ? 15.703 19.946 -14.564 1.00 52.72 89 GLY A CA 1
ATOM 681 C C . GLY A 1 89 ? 16.252 18.608 -14.059 1.00 52.72 89 GLY A C 1
ATOM 682 O O . GLY A 1 89 ? 17.260 18.135 -14.579 1.00 52.72 89 GLY A O 1
ATOM 683 N N . GLU A 1 90 ? 15.581 17.998 -13.081 1.00 73.38 90 GLU A N 1
ATOM 684 C CA . GLU A 1 90 ? 15.977 16.745 -12.435 1.00 73.38 90 GLU A CA 1
ATOM 685 C C . GLU A 1 90 ? 15.575 15.481 -13.231 1.00 73.38 90 GLU A C 1
ATOM 687 O O . GLU A 1 90 ? 14.865 15.550 -14.240 1.00 73.38 90 GLU A O 1
ATOM 692 N N . LEU A 1 91 ? 16.066 14.317 -12.794 1.00 82.31 91 LEU A N 1
ATOM 693 C CA . LEU A 1 91 ? 15.701 13.006 -13.335 1.00 82.31 91 LEU A CA 1
ATOM 694 C C . LEU A 1 91 ? 14.234 12.694 -13.002 1.00 82.31 91 LEU A C 1
ATOM 696 O O . LEU A 1 91 ? 13.897 12.561 -11.829 1.00 82.31 91 LEU A O 1
ATOM 700 N N . SER A 1 92 ? 13.374 12.515 -14.012 1.00 86.25 92 SER A N 1
ATOM 701 C CA . SER A 1 92 ? 12.002 12.024 -13.804 1.00 86.25 92 SER A CA 1
ATOM 702 C C . SER A 1 92 ? 11.747 10.705 -14.527 1.00 86.25 92 SER A C 1
ATOM 704 O O . SER A 1 92 ? 12.223 10.468 -15.642 1.00 86.25 92 SER A O 1
ATOM 706 N N . ILE A 1 93 ? 10.990 9.836 -13.859 1.00 89.31 93 ILE A N 1
ATOM 707 C CA . ILE A 1 93 ? 10.460 8.585 -14.398 1.00 89.31 93 ILE A CA 1
ATOM 708 C C . ILE A 1 93 ? 8.963 8.604 -14.121 1.00 89.31 93 ILE A C 1
ATOM 710 O O . ILE A 1 93 ? 8.547 8.744 -12.972 1.00 89.31 93 ILE A O 1
ATOM 714 N N . GLU A 1 94 ? 8.164 8.466 -15.170 1.00 91.06 94 GLU A N 1
ATOM 715 C CA . GLU A 1 94 ? 6.706 8.498 -15.099 1.00 91.06 94 GLU A CA 1
ATOM 716 C C . GLU A 1 94 ? 6.134 7.238 -15.757 1.00 91.06 94 GLU A C 1
ATOM 718 O O . GLU A 1 94 ? 6.647 6.760 -16.772 1.00 91.06 94 GLU A O 1
ATOM 723 N N . MET A 1 95 ? 5.065 6.696 -15.167 1.00 93.12 95 MET A N 1
ATOM 724 C CA . MET A 1 95 ? 4.356 5.509 -15.653 1.00 93.12 95 MET A CA 1
ATOM 725 C C . MET A 1 95 ? 2.879 5.856 -15.883 1.00 93.12 95 MET A C 1
ATOM 727 O O . MET A 1 95 ? 2.067 5.657 -14.977 1.00 93.12 95 MET A O 1
ATOM 731 N N . PRO A 1 96 ? 2.501 6.391 -17.061 1.00 90.88 96 PRO A N 1
ATOM 732 C CA . PRO A 1 96 ? 1.126 6.825 -17.329 1.00 90.88 96 PRO A CA 1
ATOM 733 C C . PRO A 1 96 ? 0.085 5.710 -17.146 1.00 90.88 96 PRO A C 1
ATOM 735 O O . PRO A 1 96 ? -1.020 5.969 -16.676 1.00 90.88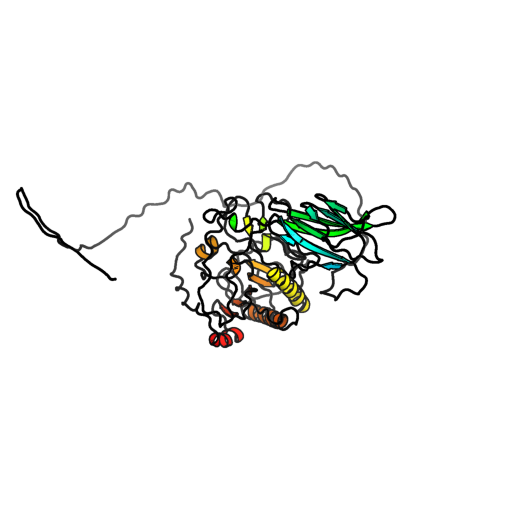 96 PRO A O 1
ATOM 738 N N . ASP A 1 97 ? 0.466 4.465 -17.448 1.00 90.38 97 ASP A N 1
ATOM 739 C CA . ASP A 1 97 ? -0.379 3.272 -17.305 1.00 90.38 97 ASP A CA 1
ATOM 740 C C . ASP A 1 97 ? -0.569 2.821 -15.840 1.00 90.38 97 ASP A C 1
ATOM 742 O O . ASP A 1 97 ? -1.413 1.972 -15.556 1.00 90.38 97 ASP A O 1
ATOM 746 N N . VAL A 1 98 ? 0.221 3.361 -14.900 1.00 90.75 98 VAL A N 1
ATOM 747 C CA . VAL A 1 98 ? 0.215 2.996 -13.471 1.00 90.75 98 VAL A CA 1
ATOM 748 C C . VAL A 1 98 ? 0.195 4.275 -12.609 1.00 90.75 98 VAL A C 1
ATOM 750 O O . VAL A 1 98 ? 1.141 4.549 -11.867 1.00 90.75 98 VAL A O 1
ATOM 753 N N . PRO A 1 99 ? -0.882 5.087 -12.661 1.00 84.19 99 PRO A N 1
ATOM 754 C CA . PRO A 1 99 ? -0.920 6.444 -12.091 1.00 84.19 99 PRO A CA 1
ATOM 755 C C . PRO A 1 99 ? -0.840 6.515 -10.553 1.00 84.19 99 PRO A C 1
ATOM 757 O O . PRO A 1 99 ? -0.747 7.609 -9.985 1.00 84.19 99 PRO A O 1
ATOM 760 N N . ALA A 1 100 ? -0.858 5.375 -9.859 1.00 84.12 100 ALA A N 1
ATOM 761 C CA . ALA A 1 100 ? -0.615 5.269 -8.421 1.00 84.12 100 ALA A CA 1
ATOM 762 C C . ALA A 1 100 ? 0.863 5.010 -8.050 1.00 84.12 100 ALA A C 1
ATOM 764 O O . ALA A 1 100 ? 1.227 5.212 -6.895 1.00 84.12 100 ALA A O 1
ATOM 765 N N . TRP A 1 101 ? 1.725 4.609 -8.996 1.00 91.19 101 TRP A N 1
ATOM 766 C CA . TRP A 1 101 ? 3.153 4.384 -8.729 1.00 91.19 101 TRP A CA 1
ATOM 767 C C . TRP A 1 101 ? 3.906 5.702 -8.486 1.00 91.19 101 TRP A C 1
ATOM 769 O O . TRP A 1 101 ? 3.574 6.743 -9.060 1.00 91.19 101 TRP A O 1
ATOM 779 N N . ARG A 1 102 ? 4.928 5.668 -7.627 1.00 86.00 102 ARG A N 1
ATOM 780 C CA . ARG A 1 102 ? 5.784 6.808 -7.263 1.00 86.00 102 ARG A CA 1
ATOM 781 C C . ARG A 1 102 ? 7.250 6.353 -7.182 1.00 86.00 102 ARG A C 1
ATOM 783 O O . ARG A 1 102 ? 7.488 5.175 -6.908 1.00 86.00 102 ARG A O 1
ATOM 790 N N . PRO A 1 103 ? 8.238 7.251 -7.344 1.00 82.69 103 PRO A N 1
ATOM 791 C CA . PRO A 1 103 ? 9.634 6.939 -7.040 1.00 82.69 103 PRO A CA 1
ATOM 792 C C . PRO A 1 103 ? 9.787 6.296 -5.651 1.00 82.69 103 PRO A C 1
ATOM 794 O O . PRO A 1 103 ? 9.136 6.708 -4.693 1.00 82.69 103 PRO A O 1
ATOM 797 N N . GLY A 1 104 ? 10.613 5.251 -5.553 1.00 84.25 104 GLY A N 1
ATOM 798 C CA . GLY A 1 104 ? 10.797 4.468 -4.323 1.00 84.25 104 GLY A CA 1
ATOM 799 C C . GLY A 1 104 ? 9.701 3.434 -4.013 1.00 84.25 104 GLY A C 1
ATOM 800 O O . GLY A 1 104 ? 9.850 2.687 -3.049 1.00 84.25 104 GLY A O 1
ATOM 801 N N . TYR A 1 105 ? 8.626 3.348 -4.806 1.00 91.94 105 TYR A N 1
ATOM 802 C CA . TYR A 1 105 ? 7.600 2.308 -4.652 1.00 91.94 105 TYR A CA 1
ATOM 803 C C . TYR A 1 105 ? 7.940 1.090 -5.510 1.00 91.94 105 TYR A C 1
ATOM 805 O O . TYR A 1 105 ? 8.462 1.210 -6.623 1.00 91.94 105 TYR A O 1
ATOM 813 N N . THR A 1 106 ? 7.571 -0.091 -5.028 1.00 95.56 106 THR A N 1
ATOM 814 C CA . THR A 1 106 ? 7.659 -1.322 -5.812 1.00 95.56 106 THR A CA 1
ATOM 815 C C . THR A 1 106 ? 6.567 -1.341 -6.879 1.00 95.56 106 THR A C 1
ATOM 817 O O . THR A 1 106 ? 5.393 -1.094 -6.602 1.00 95.56 106 THR A O 1
ATOM 820 N N . LEU A 1 107 ? 6.943 -1.639 -8.121 1.00 96.75 107 LEU A N 1
ATOM 821 C CA . LEU A 1 107 ? 6.012 -1.732 -9.242 1.00 96.75 107 LEU A CA 1
ATOM 822 C C . LEU A 1 107 ? 5.298 -3.093 -9.227 1.00 96.75 107 LEU A C 1
ATOM 824 O O . LEU A 1 107 ? 5.930 -4.134 -9.418 1.00 96.75 107 LEU A O 1
ATOM 828 N N . PHE A 1 108 ? 3.979 -3.088 -9.020 1.00 97.44 108 PHE A N 1
ATOM 829 C CA . PHE A 1 108 ? 3.141 -4.290 -9.085 1.00 97.44 108 PHE A CA 1
ATOM 830 C C . PHE A 1 108 ? 2.592 -4.478 -10.501 1.00 97.44 108 PHE A C 1
ATOM 832 O O . PHE A 1 108 ? 1.942 -3.581 -11.038 1.00 97.44 108 PHE A O 1
ATOM 839 N N . VAL A 1 109 ? 2.821 -5.648 -11.098 1.00 97.81 109 VAL A N 1
ATOM 840 C CA . VAL A 1 109 ? 2.381 -5.974 -12.467 1.00 97.81 109 VAL A CA 1
ATOM 841 C C . VAL A 1 109 ? 1.943 -7.430 -12.593 1.00 97.81 109 VAL A C 1
ATOM 843 O O . VAL A 1 109 ? 2.368 -8.285 -11.819 1.00 97.81 109 VAL A O 1
ATOM 846 N N . LEU A 1 110 ? 1.106 -7.733 -13.583 1.00 98.19 110 LEU A N 1
ATOM 847 C CA . LEU A 1 110 ? 0.800 -9.103 -13.996 1.00 98.19 110 LEU A CA 1
ATOM 848 C C . LEU A 1 110 ? 1.869 -9.658 -14.965 1.00 98.19 110 LEU A C 1
ATOM 850 O O . LEU A 1 110 ? 2.539 -8.883 -15.653 1.00 98.19 110 LEU A O 1
ATOM 854 N N . PRO A 1 111 ? 2.022 -10.992 -15.077 1.00 98.06 111 PRO A N 1
ATOM 855 C CA . PRO A 1 111 ? 2.940 -11.621 -16.024 1.00 98.06 111 PRO A CA 1
ATOM 856 C C . PRO A 1 111 ? 2.638 -11.183 -17.465 1.00 98.06 111 PRO A C 1
ATOM 858 O O . PRO A 1 111 ? 1.520 -11.354 -17.949 1.00 98.06 111 PRO A O 1
ATOM 861 N N . GLY A 1 112 ? 3.626 -10.620 -18.165 1.00 95.88 112 GLY A N 1
ATOM 862 C CA . GLY A 1 112 ? 3.446 -10.102 -19.527 1.00 95.88 112 GLY A CA 1
ATOM 863 C C . GLY A 1 112 ? 2.683 -8.774 -19.647 1.00 95.88 112 GLY A C 1
ATOM 864 O O . GLY A 1 112 ? 2.465 -8.323 -20.772 1.00 95.88 112 GLY A O 1
ATOM 865 N N . GLN A 1 113 ? 2.302 -8.121 -18.542 1.00 96.38 113 GLN A N 1
ATOM 866 C CA . GLN A 1 113 ? 1.722 -6.773 -18.577 1.00 96.38 113 GLN A CA 1
ATOM 867 C C . GLN A 1 113 ? 2.718 -5.770 -19.170 1.00 96.38 113 GLN A C 1
ATOM 869 O O . GLN A 1 113 ? 3.905 -5.789 -18.840 1.00 96.38 113 GLN A O 1
ATOM 874 N N . THR A 1 114 ? 2.229 -4.871 -20.022 1.00 95.38 114 THR A N 1
ATOM 875 C CA . THR A 1 114 ? 3.000 -3.742 -20.551 1.00 95.38 114 THR A CA 1
ATOM 876 C C . THR A 1 114 ? 2.851 -2.500 -19.678 1.00 95.38 114 THR A C 1
ATOM 878 O O . THR A 1 114 ? 1.738 -2.172 -19.270 1.00 95.38 114 THR A O 1
ATOM 881 N N . VAL A 1 115 ? 3.956 -1.790 -19.450 1.00 95.06 115 VAL A N 1
ATOM 882 C CA . VAL A 1 115 ? 4.015 -0.474 -18.799 1.00 95.06 115 VAL A CA 1
ATOM 883 C C . VAL A 1 115 ? 4.888 0.452 -19.644 1.00 95.06 115 VAL A C 1
ATOM 885 O O . VAL A 1 115 ? 6.012 0.101 -20.013 1.00 95.06 115 VAL A O 1
ATOM 888 N N . THR A 1 116 ? 4.379 1.640 -19.948 1.00 94.06 116 THR A N 1
ATOM 889 C CA . THR A 1 116 ? 5.124 2.721 -20.594 1.00 94.06 116 THR A CA 1
ATOM 890 C C . THR A 1 116 ? 6.011 3.409 -19.564 1.00 94.06 116 THR A C 1
ATOM 892 O O . THR A 1 116 ? 5.522 3.940 -18.570 1.00 94.06 116 THR A O 1
ATOM 895 N N . LEU A 1 117 ? 7.320 3.408 -19.808 1.00 92.69 117 LEU A N 1
ATOM 896 C CA . LEU A 1 117 ? 8.316 4.124 -19.020 1.00 92.69 117 LEU A CA 1
ATOM 897 C C . LEU A 1 117 ? 8.659 5.423 -19.757 1.00 92.69 117 LEU A C 1
ATOM 899 O O . LEU A 1 117 ? 9.428 5.400 -20.723 1.00 92.69 117 LEU A O 1
ATOM 903 N N . SER A 1 118 ? 8.097 6.547 -19.311 1.00 90.69 118 SER A N 1
ATOM 904 C CA . SER A 1 118 ? 8.524 7.872 -19.772 1.00 90.69 118 SER A CA 1
ATOM 905 C C . SER A 1 118 ? 9.693 8.344 -18.916 1.00 90.69 118 SER A C 1
ATOM 907 O O . SER A 1 118 ? 9.665 8.203 -17.694 1.00 90.69 118 SER A O 1
ATOM 909 N N . THR A 1 119 ? 10.780 8.806 -19.540 1.00 89.50 119 THR A N 1
ATOM 910 C CA . THR A 1 119 ? 12.048 9.083 -18.840 1.00 89.50 119 THR A CA 1
ATOM 911 C C . THR A 1 119 ? 12.657 10.415 -19.278 1.00 89.50 119 THR A C 1
ATOM 913 O O . THR A 1 119 ? 13.062 10.590 -20.431 1.00 89.50 119 THR A O 1
ATOM 916 N N . ARG A 1 120 ? 12.784 11.352 -18.333 1.00 87.44 120 ARG A N 1
ATO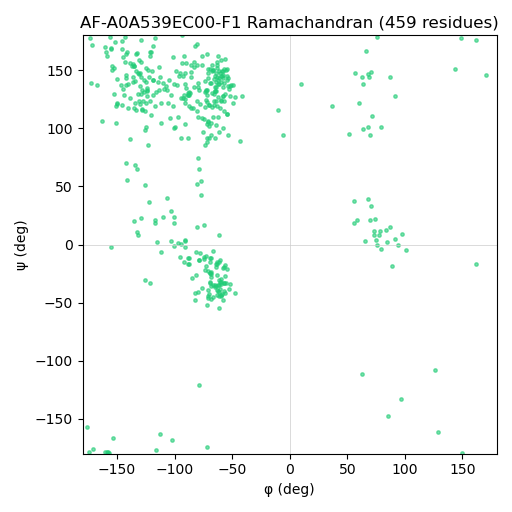M 917 C CA . ARG A 1 120 ? 13.455 12.645 -18.515 1.00 87.44 120 ARG A CA 1
ATOM 918 C C . ARG A 1 120 ? 14.806 12.616 -17.814 1.00 87.44 120 ARG A C 1
ATOM 920 O O . ARG A 1 120 ? 14.866 12.411 -16.609 1.00 87.44 120 ARG A O 1
ATOM 927 N N . VAL A 1 121 ? 15.881 12.852 -18.563 1.00 83.12 121 VAL A N 1
ATOM 928 C CA . VAL A 1 121 ? 17.260 12.820 -18.050 1.00 83.12 121 VAL A CA 1
ATOM 929 C C . VAL A 1 121 ? 17.871 14.227 -18.093 1.00 83.12 121 VAL A C 1
ATOM 931 O O . VAL A 1 121 ? 17.766 14.883 -19.138 1.00 83.12 121 VAL A O 1
ATOM 934 N N . PRO A 1 122 ? 18.527 14.699 -17.012 1.00 77.00 122 PRO A N 1
ATOM 935 C CA . PRO A 1 122 ? 19.215 15.988 -16.993 1.00 77.00 122 PRO A CA 1
ATOM 936 C C . PRO A 1 122 ? 20.233 16.129 -18.133 1.00 77.00 122 PRO A C 1
ATOM 938 O O . PRO A 1 122 ? 20.869 15.160 -18.551 1.00 77.00 122 PRO A O 1
ATOM 941 N N . GLY A 1 123 ? 20.381 17.344 -18.665 1.00 76.69 123 GLY A N 1
ATOM 942 C CA . GLY A 1 123 ? 21.349 17.651 -19.728 1.00 76.69 123 GLY A CA 1
ATOM 943 C C . GLY A 1 123 ? 21.101 16.975 -21.087 1.00 76.69 123 GLY A C 1
ATOM 944 O O . GLY A 1 123 ? 21.901 17.164 -21.998 1.00 76.69 123 GLY A O 1
ATOM 945 N N . GLY A 1 124 ? 20.019 16.204 -21.257 1.00 77.25 124 GLY A N 1
ATOM 946 C CA . GLY A 1 124 ? 19.711 15.536 -22.526 1.00 77.25 124 GLY A CA 1
ATOM 947 C C . GLY A 1 124 ? 20.599 14.324 -22.843 1.00 77.25 124 GLY A C 1
ATOM 948 O O . GLY A 1 124 ? 20.721 13.944 -24.008 1.00 77.25 124 GLY A O 1
ATOM 949 N N . ALA A 1 125 ? 21.217 13.707 -21.831 1.00 81.56 125 ALA A N 1
ATOM 950 C CA . ALA A 1 125 ? 22.045 12.517 -22.014 1.00 81.56 125 ALA A CA 1
ATOM 951 C C . ALA A 1 125 ? 21.233 11.301 -22.506 1.00 81.56 125 ALA A C 1
ATOM 953 O O . ALA A 1 125 ? 20.090 11.080 -22.102 1.00 81.56 125 ALA A O 1
ATOM 954 N N . ALA A 1 126 ? 21.850 10.471 -23.354 1.00 85.19 126 ALA A N 1
ATOM 955 C CA . ALA A 1 126 ? 21.293 9.169 -23.713 1.00 85.19 126 ALA A CA 1
ATOM 956 C C . ALA A 1 126 ? 21.219 8.254 -22.479 1.00 85.19 126 ALA A C 1
ATOM 958 O O . ALA A 1 126 ? 22.071 8.316 -21.587 1.00 85.19 126 ALA A O 1
ATOM 959 N N . PHE A 1 127 ? 20.214 7.383 -22.445 1.00 88.31 127 PHE A N 1
ATOM 960 C CA . PHE A 1 127 ? 19.961 6.496 -21.314 1.00 88.31 127 PHE A CA 1
ATOM 961 C C . PHE A 1 127 ? 19.686 5.059 -21.751 1.00 88.31 127 PHE A C 1
ATOM 963 O O . PHE A 1 127 ? 19.421 4.767 -22.920 1.00 88.31 127 PHE A O 1
ATOM 970 N N . ARG A 1 128 ? 19.786 4.143 -20.792 1.00 90.75 128 ARG A N 1
ATOM 971 C CA . ARG A 1 128 ? 19.591 2.714 -20.973 1.00 90.75 128 ARG A CA 1
ATOM 972 C C . ARG A 1 128 ? 18.723 2.152 -19.857 1.00 90.75 128 ARG A C 1
ATOM 974 O O . ARG A 1 128 ? 19.121 2.174 -18.697 1.00 90.75 128 ARG A O 1
ATOM 981 N N . TRP A 1 129 ? 17.601 1.549 -20.227 1.00 90.94 129 TRP A N 1
ATOM 982 C CA . TRP A 1 129 ? 16.865 0.646 -19.346 1.00 90.94 129 TRP A CA 1
ATOM 983 C C . TRP A 1 129 ? 17.427 -0.777 -19.439 1.00 90.94 129 TRP A C 1
ATOM 985 O O . TRP A 1 129 ? 17.931 -1.204 -20.482 1.00 90.94 129 TRP A O 1
ATOM 995 N N . SER A 1 130 ? 17.349 -1.518 -18.338 1.00 91.06 130 SER A N 1
ATOM 996 C CA . SER A 1 130 ? 17.769 -2.918 -18.217 1.00 91.06 130 SER A CA 1
ATOM 997 C C . SER A 1 130 ? 16.997 -3.611 -17.093 1.00 91.06 130 SER A C 1
ATOM 999 O O . SER A 1 130 ? 16.541 -2.944 -16.171 1.00 91.06 130 SER A O 1
ATOM 1001 N N . GLY A 1 131 ? 16.833 -4.928 -17.183 1.00 88.62 131 GLY A N 1
ATOM 1002 C CA . GLY A 1 131 ? 16.000 -5.723 -16.276 1.00 88.62 131 GLY A CA 1
ATOM 1003 C C . GLY A 1 131 ? 15.408 -6.931 -17.000 1.00 88.62 131 GLY A C 1
ATOM 1004 O O . GLY A 1 131 ? 15.626 -7.091 -18.206 1.00 88.62 131 GLY A O 1
ATOM 1005 N N . ASP A 1 132 ? 14.666 -7.760 -16.271 1.00 87.56 132 ASP A N 1
ATOM 1006 C CA . ASP A 1 132 ? 13.969 -8.923 -16.825 1.00 87.56 132 ASP A CA 1
ATOM 1007 C C . ASP A 1 132 ? 12.752 -8.524 -17.679 1.00 87.56 132 ASP A C 1
ATOM 1009 O O . ASP A 1 132 ? 12.253 -7.400 -17.616 1.00 87.56 132 ASP A O 1
ATOM 1013 N N . GLY A 1 133 ? 12.246 -9.461 -18.486 1.00 89.25 133 GLY A N 1
ATOM 1014 C CA . GLY A 1 133 ? 11.082 -9.250 -19.353 1.00 89.25 133 GLY A CA 1
ATOM 1015 C C . GLY A 1 133 ? 11.464 -8.892 -20.791 1.00 89.25 133 GLY A C 1
ATOM 1016 O O . GLY A 1 133 ? 12.266 -9.585 -21.424 1.00 89.25 133 GLY A O 1
ATOM 1017 N N . ARG A 1 134 ? 10.839 -7.856 -21.362 1.00 91.75 134 ARG A N 1
ATOM 1018 C CA . ARG A 1 134 ? 11.117 -7.402 -22.735 1.00 91.75 134 ARG A CA 1
ATOM 1019 C C . ARG A 1 134 ? 10.834 -5.917 -22.914 1.00 91.75 134 ARG A C 1
ATOM 1021 O O . ARG A 1 134 ? 9.728 -5.464 -22.663 1.00 91.75 134 ARG A O 1
ATOM 1028 N N . PHE A 1 135 ? 11.789 -5.188 -23.473 1.00 91.69 135 PHE A N 1
ATOM 1029 C CA . PHE A 1 135 ? 11.592 -3.810 -23.915 1.00 91.69 135 PHE A CA 1
ATOM 1030 C C . PHE A 1 135 ? 11.188 -3.773 -25.394 1.00 91.69 135 PHE A C 1
ATOM 1032 O O . PHE A 1 135 ? 11.658 -4.584 -26.202 1.00 91.69 135 PHE A O 1
ATOM 1039 N N . VAL A 1 136 ? 10.322 -2.824 -25.743 1.00 88.19 136 VAL A N 1
ATOM 1040 C CA . VAL A 1 136 ? 9.808 -2.575 -27.092 1.00 88.19 136 VAL A CA 1
ATOM 1041 C C . VAL A 1 136 ? 9.768 -1.063 -27.319 1.00 88.19 136 VAL A C 1
ATOM 1043 O O . VAL A 1 136 ? 9.183 -0.321 -26.530 1.00 88.19 136 VAL A O 1
ATOM 1046 N N . LEU A 1 137 ? 10.401 -0.596 -28.396 1.00 84.81 137 LEU A N 1
ATOM 1047 C CA . LEU A 1 137 ? 10.320 0.810 -28.800 1.00 84.81 137 LEU A CA 1
ATOM 1048 C C . LEU A 1 137 ? 8.897 1.143 -29.298 1.00 84.81 137 LEU A C 1
ATOM 1050 O O . LEU A 1 137 ? 8.327 0.342 -30.046 1.00 84.81 137 LEU A O 1
ATOM 1054 N N . PRO A 1 138 ? 8.334 2.316 -28.953 1.00 78.62 138 PRO A N 1
ATOM 1055 C CA . PRO A 1 138 ? 7.094 2.809 -29.545 1.00 78.62 138 PRO A CA 1
ATOM 1056 C C . PRO A 1 138 ? 7.161 2.836 -31.080 1.00 78.62 138 PRO A C 1
ATOM 1058 O O . PRO A 1 138 ? 8.194 3.173 -31.660 1.00 78.62 138 PRO A O 1
ATOM 1061 N N . ALA A 1 139 ? 6.058 2.518 -31.765 1.00 75.12 139 ALA A N 1
ATOM 1062 C CA . ALA A 1 139 ? 6.036 2.363 -33.230 1.00 75.12 139 ALA A CA 1
ATOM 1063 C C . ALA A 1 139 ? 6.369 3.653 -34.019 1.00 75.12 139 ALA A C 1
ATOM 1065 O O . ALA A 1 139 ? 6.674 3.601 -35.209 1.00 75.12 139 ALA A O 1
ATOM 1066 N N . ASN A 1 140 ? 6.329 4.814 -33.361 1.00 72.94 140 ASN A N 1
ATOM 1067 C CA . ASN A 1 140 ? 6.727 6.122 -33.883 1.00 72.94 140 ASN A CA 1
ATOM 1068 C C . ASN A 1 140 ? 8.211 6.479 -33.622 1.00 72.94 140 ASN A C 1
ATOM 1070 O O . ASN A 1 140 ? 8.660 7.534 -34.079 1.00 72.94 140 ASN A O 1
ATOM 1074 N N . MET A 1 141 ? 8.990 5.636 -32.931 1.00 74.88 141 MET A N 1
ATOM 1075 C CA . MET A 1 141 ? 10.413 5.858 -32.646 1.00 74.88 141 MET A CA 1
ATOM 1076 C C . MET A 1 141 ? 11.265 5.721 -33.923 1.00 74.88 141 MET A C 1
ATOM 1078 O O . MET A 1 141 ? 11.598 4.624 -34.363 1.00 74.88 141 MET A O 1
ATOM 1082 N N . LYS A 1 142 ? 11.676 6.854 -34.506 1.00 65.38 142 LYS A N 1
ATOM 1083 C CA . LYS A 1 142 ? 12.454 6.913 -35.765 1.00 65.38 142 LYS A CA 1
ATOM 1084 C C . LYS A 1 142 ? 13.985 6.903 -35.587 1.00 65.38 142 LYS A C 1
ATOM 1086 O O . LYS A 1 142 ? 14.711 7.042 -36.570 1.00 65.38 142 LYS A O 1
ATOM 1091 N N . SER A 1 143 ? 14.498 6.786 -34.360 1.00 68.38 143 SER A N 1
ATOM 1092 C CA . SER A 1 143 ? 15.939 6.897 -34.088 1.00 68.38 143 SER A CA 1
ATOM 1093 C C . SER A 1 143 ? 16.701 5.608 -34.402 1.00 68.38 143 SER A C 1
ATOM 1095 O O . SER A 1 143 ? 16.449 4.574 -33.792 1.00 68.38 143 SER A O 1
ATOM 1097 N N . ARG A 1 144 ? 17.717 5.690 -35.273 1.00 62.84 144 ARG A N 1
ATOM 1098 C CA . ARG A 1 144 ? 18.664 4.584 -35.532 1.00 62.84 144 ARG A CA 1
ATOM 1099 C C . ARG A 1 144 ? 19.598 4.274 -34.354 1.00 62.84 144 ARG A C 1
ATOM 1101 O O . ARG A 1 144 ? 20.240 3.232 -34.366 1.00 62.84 144 ARG A O 1
ATOM 1108 N N . ALA A 1 145 ? 19.692 5.171 -33.370 1.00 62.41 145 ALA A N 1
ATOM 1109 C CA . ALA A 1 145 ? 20.450 4.943 -32.139 1.00 62.41 145 ALA A CA 1
ATOM 1110 C C . ALA A 1 145 ? 19.617 4.236 -31.052 1.00 62.41 145 ALA A C 1
ATOM 1112 O O . ALA A 1 145 ? 20.176 3.794 -30.049 1.00 62.41 145 ALA A O 1
ATOM 1113 N N . ALA A 1 146 ? 18.295 4.130 -31.235 1.00 71.25 146 ALA A N 1
ATOM 1114 C CA . ALA A 1 146 ? 17.435 3.417 -30.304 1.00 71.25 146 ALA A CA 1
ATOM 1115 C C . ALA A 1 146 ? 17.513 1.900 -30.540 1.00 71.25 146 ALA A C 1
ATOM 1117 O O . ALA A 1 146 ? 17.452 1.429 -31.675 1.00 71.25 146 ALA A O 1
ATOM 1118 N N . THR A 1 147 ? 17.621 1.124 -29.464 1.00 75.94 147 THR A N 1
ATOM 1119 C CA . THR A 1 147 ? 17.615 -0.351 -29.504 1.00 75.94 147 THR A CA 1
ATOM 1120 C C . THR A 1 147 ? 16.745 -0.902 -28.379 1.00 75.94 147 THR A C 1
ATOM 1122 O O . THR A 1 147 ? 16.582 -0.243 -27.357 1.00 75.94 147 THR A O 1
ATOM 1125 N N . SER A 1 148 ? 16.183 -2.104 -28.540 1.00 82.56 148 SER A N 1
ATOM 1126 C CA . SER A 1 148 ? 15.371 -2.768 -27.506 1.00 82.56 148 SER A CA 1
ATOM 1127 C C . SER A 1 148 ? 15.405 -4.291 -27.632 1.00 82.56 148 SER A C 1
ATOM 1129 O O . SER A 1 148 ? 15.522 -4.815 -28.740 1.00 82.56 148 SER A O 1
ATOM 1131 N N . GLY A 1 149 ? 15.230 -5.011 -26.524 1.00 77.31 149 GLY A N 1
ATOM 1132 C CA . GLY A 1 149 ? 15.137 -6.471 -26.514 1.00 77.31 149 GLY A CA 1
ATOM 1133 C C . GLY A 1 149 ? 14.841 -7.055 -25.129 1.00 77.31 149 GLY A C 1
ATOM 1134 O O . GLY A 1 149 ? 14.304 -6.379 -24.257 1.00 77.31 149 GLY A O 1
ATOM 1135 N N . LYS A 1 150 ? 15.204 -8.326 -24.915 1.00 70.81 150 LYS A N 1
ATOM 1136 C CA . LYS A 1 150 ? 14.937 -9.075 -23.665 1.00 70.81 150 LYS A CA 1
ATOM 1137 C C . LYS A 1 150 ? 15.731 -8.618 -22.424 1.00 70.81 150 LYS A C 1
ATOM 1139 O O . LYS A 1 150 ? 15.458 -9.110 -21.344 1.00 70.81 150 LYS A O 1
ATOM 1144 N N . ILE A 1 151 ? 16.748 -7.764 -22.581 1.00 65.88 151 ILE A N 1
ATOM 1145 C CA . ILE A 1 151 ? 17.727 -7.431 -21.514 1.00 65.88 151 ILE A CA 1
ATOM 1146 C C . ILE A 1 151 ? 17.950 -5.902 -21.407 1.00 65.88 151 ILE A C 1
ATOM 1148 O O . ILE A 1 151 ? 18.874 -5.414 -20.752 1.00 65.88 151 ILE A O 1
ATOM 1152 N N . GLY A 1 152 ? 17.121 -5.106 -22.089 1.00 80.00 152 GLY A N 1
ATOM 1153 C CA . GLY A 1 152 ? 17.184 -3.647 -22.026 1.00 80.00 152 GLY A CA 1
ATOM 1154 C C . GLY A 1 152 ? 16.745 -2.924 -23.292 1.00 80.00 152 GLY A C 1
ATOM 1155 O O . GLY A 1 152 ? 16.409 -3.541 -24.306 1.00 80.00 152 GLY A O 1
ATOM 1156 N N . ALA A 1 153 ? 16.815 -1.598 -23.217 1.00 80.38 153 ALA A N 1
ATOM 1157 C CA . ALA A 1 153 ? 16.711 -0.678 -24.340 1.00 80.38 153 ALA A CA 1
ATOM 1158 C C . ALA A 1 153 ? 17.687 0.491 -24.156 1.00 80.38 153 ALA A C 1
ATOM 1160 O O . ALA A 1 153 ? 17.873 0.945 -23.031 1.00 80.38 153 ALA A O 1
ATOM 1161 N N . VAL A 1 154 ? 18.292 0.977 -25.242 1.00 84.00 154 VAL A N 1
ATOM 1162 C CA . VAL A 1 154 ? 19.095 2.217 -25.267 1.00 84.00 154 VAL A CA 1
ATOM 1163 C C . VAL A 1 154 ? 18.309 3.267 -26.040 1.00 84.00 154 VAL A C 1
ATOM 1165 O O . VAL A 1 154 ? 17.755 2.952 -27.093 1.00 84.00 154 VAL A O 1
ATOM 1168 N N . LEU A 1 155 ? 18.222 4.483 -25.500 1.00 85.38 155 LEU A N 1
ATOM 1169 C CA . LEU A 1 155 ? 17.242 5.499 -25.884 1.00 85.38 155 LEU A CA 1
ATOM 1170 C C . LEU A 1 155 ? 17.878 6.907 -25.916 1.00 85.38 155 LEU A C 1
ATOM 1172 O O . LEU A 1 155 ? 18.647 7.257 -25.014 1.00 85.38 155 LEU A O 1
ATOM 1176 N N . PRO A 1 156 ? 17.557 7.744 -26.923 1.00 82.62 156 PRO A N 1
ATOM 1177 C CA . PRO A 1 156 ? 17.802 9.186 -26.866 1.00 82.62 156 PRO A CA 1
ATOM 1178 C C . PRO A 1 156 ? 16.996 9.847 -25.737 1.00 82.62 156 PRO A C 1
ATOM 1180 O O . PRO A 1 156 ? 15.901 9.384 -25.415 1.00 82.62 156 PRO A O 1
ATOM 1183 N N . ALA A 1 157 ? 17.486 10.956 -25.179 1.00 78.50 157 ALA A N 1
ATOM 1184 C CA . ALA A 1 157 ? 16.774 11.705 -24.140 1.00 78.50 157 ALA A CA 1
ATOM 1185 C C . ALA A 1 157 ? 15.347 12.107 -24.557 1.00 78.50 157 ALA A C 1
ATOM 1187 O O . ALA A 1 157 ? 15.114 12.477 -25.708 1.00 78.50 157 ALA A O 1
ATOM 1188 N N . GLY A 1 158 ? 14.401 12.048 -23.611 1.00 76.06 158 GLY A N 1
ATOM 1189 C CA . GLY A 1 158 ? 12.994 12.381 -23.861 1.00 76.06 158 GLY A CA 1
ATOM 1190 C C . GLY A 1 158 ? 12.248 11.370 -24.742 1.00 76.06 158 GLY A C 1
ATOM 1191 O O . GLY A 1 158 ? 11.248 11.731 -25.355 1.00 76.06 158 GLY A O 1
ATOM 1192 N N . SER A 1 159 ? 12.741 10.131 -24.836 1.00 83.81 159 SER A N 1
ATOM 1193 C CA . SER A 1 159 ? 12.037 9.019 -25.489 1.00 83.81 159 SER A CA 1
ATOM 1194 C C . SER A 1 159 ? 11.283 8.178 -24.460 1.00 83.81 159 SER A C 1
ATOM 1196 O O . SER A 1 159 ? 11.807 7.922 -23.378 1.00 83.81 159 SER A O 1
ATOM 1198 N N . ASP A 1 160 ? 10.117 7.658 -24.826 1.00 89.00 160 ASP A N 1
ATOM 1199 C CA . ASP A 1 160 ? 9.420 6.640 -24.034 1.00 89.00 160 ASP A CA 1
ATOM 1200 C C . ASP A 1 160 ? 9.840 5.226 -24.470 1.00 89.00 160 ASP A C 1
ATOM 1202 O O . ASP A 1 160 ? 10.247 5.003 -25.616 1.00 89.00 160 ASP A O 1
ATOM 1206 N N . VAL A 1 161 ? 9.691 4.240 -23.583 1.00 91.50 161 VAL A N 1
ATOM 1207 C CA . VAL A 1 161 ? 9.816 2.817 -23.934 1.00 91.50 161 VAL A CA 1
ATOM 1208 C C . VAL A 1 161 ? 8.705 1.995 -23.297 1.00 91.50 161 VAL A C 1
ATOM 1210 O O . VAL A 1 161 ? 8.364 2.198 -22.136 1.00 91.50 161 VAL A O 1
ATOM 1213 N N . VAL A 1 162 ? 8.153 1.033 -24.038 1.00 92.62 162 VAL A N 1
ATOM 1214 C CA . VAL A 1 162 ? 7.221 0.055 -23.469 1.00 92.62 162 VAL A CA 1
ATOM 1215 C C . VAL A 1 162 ? 8.035 -1.109 -22.919 1.00 92.62 162 VAL A C 1
ATOM 1217 O O . VAL A 1 162 ? 8.751 -1.786 -23.661 1.00 92.62 162 VAL A O 1
ATOM 1220 N N . TRP A 1 163 ? 7.927 -1.359 -21.621 1.00 95.12 163 TRP A N 1
ATOM 1221 C CA . TRP A 1 163 ? 8.451 -2.564 -20.989 1.00 95.12 163 TRP A CA 1
ATOM 1222 C C . TRP A 1 163 ? 7.319 -3.565 -20.751 1.00 95.12 163 TRP A C 1
ATOM 1224 O O . TRP A 1 163 ? 6.222 -3.196 -20.350 1.00 95.12 163 TRP A O 1
ATOM 1234 N N . MET A 1 164 ? 7.587 -4.837 -21.021 1.00 95.44 164 MET A N 1
ATOM 1235 C CA . MET A 1 164 ? 6.697 -5.973 -20.809 1.00 95.44 164 MET A CA 1
ATOM 1236 C C . MET A 1 164 ? 7.269 -6.843 -19.691 1.00 95.44 164 MET A C 1
ATOM 1238 O O . MET A 1 164 ? 8.390 -7.347 -19.813 1.00 95.44 164 MET A O 1
ATOM 1242 N N . ALA A 1 165 ? 6.482 -7.036 -18.634 1.00 95.69 165 ALA A N 1
ATOM 1243 C CA . ALA A 1 165 ? 6.860 -7.801 -17.454 1.00 95.69 165 ALA A CA 1
ATOM 1244 C C . ALA A 1 165 ? 7.233 -9.261 -17.787 1.00 95.69 165 ALA A C 1
ATOM 1246 O O . ALA A 1 165 ? 6.619 -9.866 -18.676 1.00 95.69 165 ALA A O 1
ATOM 1247 N N . PRO A 1 166 ? 8.212 -9.867 -17.087 1.00 95.06 166 PRO A N 1
ATOM 1248 C CA . PRO A 1 166 ? 8.550 -11.273 -17.280 1.00 95.06 166 PRO A CA 1
ATOM 1249 C C . PRO A 1 166 ? 7.372 -12.189 -16.910 1.00 95.06 166 PRO A C 1
ATOM 1251 O O . PRO A 1 166 ? 6.490 -11.831 -16.134 1.00 95.06 166 PRO A O 1
ATOM 1254 N N . SER A 1 167 ? 7.353 -13.402 -17.468 1.00 94.12 167 SER A N 1
ATOM 1255 C CA . SER A 1 167 ? 6.264 -14.366 -17.235 1.00 94.12 167 SER A CA 1
ATOM 1256 C C . SER A 1 167 ? 6.345 -15.095 -15.884 1.00 94.12 167 SER A C 1
ATOM 1258 O O . SER A 1 167 ? 5.441 -15.857 -15.551 1.00 94.12 167 SER A O 1
ATOM 1260 N N . ALA A 1 168 ? 7.432 -14.913 -15.129 1.00 95.12 168 ALA A N 1
ATOM 1261 C CA . ALA A 1 168 ? 7.648 -15.548 -13.833 1.00 95.12 168 ALA A CA 1
ATOM 1262 C C . ALA A 1 168 ? 7.095 -14.676 -12.697 1.00 95.12 168 ALA A C 1
ATOM 1264 O O . ALA A 1 168 ? 7.341 -13.475 -12.663 1.00 95.12 168 ALA A O 1
ATOM 1265 N N . VAL A 1 169 ? 6.372 -15.298 -11.764 1.00 96.56 169 VAL A N 1
ATOM 1266 C CA . VAL A 1 169 ? 5.802 -14.652 -10.571 1.00 96.56 169 VAL A CA 1
ATOM 1267 C C . VAL A 1 169 ? 6.878 -14.459 -9.501 1.00 96.56 169 VAL A C 1
ATOM 1269 O O . VAL A 1 169 ? 7.568 -15.417 -9.149 1.00 96.56 169 VAL A O 1
ATOM 1272 N N . GLY A 1 170 ? 6.950 -13.259 -8.923 1.00 94.38 170 GLY A N 1
ATOM 1273 C CA . GLY A 1 170 ? 7.870 -12.897 -7.844 1.00 94.38 170 GLY A CA 1
ATOM 1274 C C . GLY A 1 170 ? 8.669 -11.622 -8.122 1.00 94.38 170 GLY A C 1
ATOM 1275 O O . GLY A 1 170 ? 8.300 -10.805 -8.969 1.00 94.38 170 GLY A O 1
ATOM 1276 N N . GLY A 1 171 ? 9.766 -11.466 -7.378 1.00 93.19 171 GLY A N 1
ATOM 1277 C CA . GLY A 1 171 ? 10.642 -10.300 -7.455 1.00 93.19 171 GLY A CA 1
ATOM 1278 C C . GLY A 1 171 ? 11.416 -10.212 -8.772 1.00 93.19 171 GLY A C 1
ATOM 1279 O O . GLY A 1 171 ? 11.930 -11.209 -9.273 1.00 93.19 171 GLY A O 1
ATOM 1280 N N . SER A 1 172 ? 11.517 -8.997 -9.299 1.00 92.69 172 SER A N 1
ATOM 1281 C CA . SER A 1 172 ? 12.276 -8.611 -10.492 1.00 92.69 172 SER A CA 1
ATOM 1282 C C . SER A 1 172 ? 12.830 -7.196 -10.272 1.00 92.69 172 SER A C 1
ATOM 1284 O O . SER A 1 172 ? 12.415 -6.504 -9.341 1.00 92.69 172 SER A O 1
ATOM 1286 N N . ILE A 1 173 ? 13.745 -6.731 -11.124 1.00 91.00 173 ILE A N 1
ATOM 1287 C CA . ILE A 1 173 ? 14.260 -5.353 -11.067 1.00 91.00 173 ILE A CA 1
ATOM 1288 C C . ILE A 1 173 ? 14.217 -4.665 -12.429 1.00 91.00 173 ILE A C 1
ATOM 1290 O O . ILE A 1 173 ? 14.424 -5.290 -13.470 1.00 91.00 173 ILE A O 1
ATOM 1294 N N . LEU A 1 174 ? 14.004 -3.353 -12.400 1.00 92.38 174 LEU A N 1
ATOM 1295 C CA . LEU A 1 174 ? 14.259 -2.436 -13.501 1.00 92.38 174 LEU A CA 1
ATOM 1296 C C . LEU A 1 174 ? 15.347 -1.454 -13.075 1.00 92.38 174 LEU A C 1
ATOM 1298 O O . LEU A 1 174 ? 15.284 -0.866 -11.998 1.00 92.38 174 LEU A O 1
ATOM 1302 N N . VAL A 1 175 ? 16.350 -1.267 -13.927 1.00 91.31 175 VAL A N 1
ATOM 1303 C CA . VAL A 1 175 ? 17.479 -0.375 -13.668 1.00 91.31 175 VAL A CA 1
ATOM 1304 C C . VAL A 1 175 ? 17.694 0.558 -14.849 1.00 91.31 175 VAL A C 1
ATOM 1306 O O . VAL A 1 175 ? 17.965 0.112 -15.973 1.00 91.31 175 VAL A O 1
ATOM 1309 N N . LEU A 1 176 ? 17.604 1.853 -14.559 1.00 90.00 176 LEU A N 1
ATOM 1310 C CA . LEU A 1 176 ? 17.919 2.956 -15.450 1.00 90.00 176 LEU A CA 1
ATOM 1311 C C . LEU A 1 176 ? 19.380 3.364 -15.263 1.00 90.00 176 LEU A C 1
ATOM 1313 O O . LEU A 1 176 ? 19.829 3.656 -14.151 1.00 90.00 176 LEU A O 1
ATOM 1317 N N . ARG A 1 177 ? 20.110 3.435 -16.373 1.00 89.94 177 ARG A N 1
ATOM 1318 C CA . ARG A 1 177 ? 21.479 3.946 -16.433 1.00 89.94 177 ARG A CA 1
ATOM 1319 C C . ARG A 1 177 ? 21.578 5.105 -17.415 1.00 89.94 177 ARG A C 1
ATOM 1321 O O . ARG A 1 177 ? 20.915 5.088 -18.449 1.00 89.94 177 ARG A O 1
ATOM 1328 N N . ILE A 1 178 ? 22.407 6.095 -17.112 1.00 87.88 178 ILE A N 1
ATOM 1329 C CA . ILE A 1 178 ? 22.635 7.278 -17.957 1.00 87.88 178 ILE A CA 1
ATOM 1330 C C . ILE A 1 178 ? 24.066 7.280 -18.487 1.00 87.88 178 ILE A C 1
ATOM 1332 O O . ILE A 1 178 ? 24.961 6.686 -17.880 1.00 87.88 178 ILE A O 1
ATOM 1336 N N . ALA A 1 179 ? 24.279 7.903 -19.645 1.00 84.81 179 ALA A N 1
ATOM 1337 C CA . ALA A 1 179 ? 25.612 8.033 -20.218 1.00 84.81 179 ALA A CA 1
ATOM 1338 C C . ALA A 1 179 ? 26.506 8.909 -19.321 1.00 84.81 179 ALA A C 1
ATOM 1340 O O . ALA A 1 179 ? 26.116 10.001 -18.910 1.00 84.81 179 ALA A O 1
ATOM 1341 N N . ALA A 1 180 ? 27.716 8.428 -19.046 1.00 82.12 180 ALA A N 1
ATOM 1342 C CA . ALA A 1 180 ? 28.726 9.086 -18.223 1.00 82.12 180 ALA A CA 1
ATOM 1343 C C . ALA A 1 180 ? 30.090 9.055 -18.934 1.00 82.12 180 ALA A C 1
ATOM 1345 O O . ALA A 1 180 ? 30.293 8.265 -19.855 1.00 82.12 180 ALA A O 1
ATOM 1346 N N . ALA A 1 181 ? 31.049 9.875 -18.486 1.00 82.56 181 ALA A N 1
ATOM 1347 C CA . ALA A 1 181 ? 32.358 10.027 -19.141 1.00 82.56 181 ALA A CA 1
ATOM 1348 C C . ALA A 1 181 ? 33.095 8.694 -19.403 1.00 82.56 181 ALA A C 1
ATOM 1350 O O . ALA A 1 181 ? 33.745 8.546 -20.434 1.00 82.56 181 ALA A O 1
ATOM 1351 N N . ASN A 1 182 ? 32.930 7.714 -18.507 1.00 83.50 182 ASN A N 1
ATOM 1352 C CA . ASN A 1 182 ? 33.549 6.387 -18.588 1.00 83.50 182 ASN A CA 1
ATOM 1353 C C . ASN A 1 182 ? 32.535 5.257 -18.896 1.00 83.50 182 ASN A C 1
ATOM 1355 O O . ASN A 1 182 ? 32.773 4.104 -18.543 1.00 83.50 182 ASN A O 1
ATOM 1359 N N . GLY A 1 183 ? 31.389 5.565 -19.521 1.00 86.69 183 GLY A N 1
ATOM 1360 C CA . GLY A 1 183 ? 30.397 4.572 -19.957 1.00 86.69 183 GLY A CA 1
ATOM 1361 C C . GLY A 1 183 ? 28.982 4.846 -19.446 1.00 86.69 183 GLY A C 1
ATOM 1362 O O . GLY A 1 183 ? 28.308 5.746 -19.941 1.00 86.69 183 GLY A O 1
ATOM 1363 N N . TRP A 1 184 ? 28.511 4.040 -18.490 1.00 85.75 184 TRP A N 1
ATOM 1364 C CA . TRP A 1 184 ? 27.140 4.086 -17.966 1.00 85.75 184 TRP A CA 1
ATOM 1365 C C . TRP A 1 184 ? 27.141 4.108 -16.435 1.00 85.75 184 TRP A C 1
ATOM 1367 O O . TRP A 1 184 ? 27.658 3.174 -15.822 1.00 85.75 184 TRP A O 1
ATOM 1377 N N . SER A 1 185 ? 26.527 5.119 -15.819 1.00 84.44 185 SER A N 1
ATOM 1378 C CA . SER A 1 185 ? 26.264 5.155 -14.373 1.00 84.44 185 SER A CA 1
ATOM 1379 C C . SER A 1 185 ? 24.828 4.734 -14.068 1.00 84.44 185 SER A C 1
ATOM 1381 O O . SER A 1 185 ? 23.924 4.952 -14.873 1.00 84.44 185 SER A O 1
ATOM 1383 N N . GLU A 1 186 ? 24.602 4.120 -12.907 1.00 87.06 186 GLU A N 1
ATOM 1384 C CA . GLU A 1 186 ? 23.249 3.860 -12.410 1.00 87.06 186 GLU A CA 1
ATOM 1385 C C . GLU A 1 186 ? 22.597 5.167 -11.951 1.00 87.06 186 GLU A C 1
ATOM 1387 O O . GLU A 1 186 ? 23.239 5.970 -11.279 1.00 87.06 186 GLU A O 1
ATOM 1392 N N . ALA A 1 187 ? 21.352 5.395 -12.370 1.00 85.19 187 ALA A N 1
ATOM 1393 C CA . ALA A 1 187 ? 20.620 6.640 -12.123 1.00 85.19 187 ALA A CA 1
ATOM 1394 C C . ALA A 1 187 ? 19.315 6.408 -11.354 1.00 85.19 187 ALA A C 1
ATOM 1396 O O . ALA A 1 187 ? 18.921 7.247 -10.553 1.00 85.19 187 ALA A O 1
ATOM 1397 N N . ALA A 1 188 ? 18.657 5.265 -11.572 1.00 86.31 188 ALA A N 1
ATOM 1398 C CA . ALA A 1 188 ? 17.543 4.819 -10.746 1.00 86.31 188 ALA A CA 1
ATOM 1399 C C . ALA A 1 188 ? 17.398 3.294 -10.787 1.00 86.31 188 ALA A C 1
ATOM 1401 O O . ALA A 1 188 ? 17.657 2.652 -11.809 1.00 86.31 188 ALA A O 1
ATOM 1402 N N . ARG A 1 189 ? 16.892 2.740 -9.687 1.00 88.06 189 ARG A N 1
ATOM 1403 C CA . ARG A 1 189 ? 16.415 1.362 -9.569 1.00 88.06 189 ARG A CA 1
ATOM 1404 C C . ARG A 1 189 ? 14.935 1.389 -9.205 1.00 88.06 189 ARG A C 1
ATOM 1406 O O . ARG A 1 189 ? 14.505 2.223 -8.414 1.00 88.06 189 ARG A O 1
ATOM 1413 N N . ILE A 1 190 ? 14.174 0.464 -9.774 1.00 91.69 190 ILE A N 1
ATOM 1414 C CA . ILE A 1 190 ? 12.777 0.207 -9.439 1.00 91.69 190 ILE A CA 1
ATOM 1415 C C . ILE A 1 190 ? 12.662 -1.287 -9.163 1.00 91.69 190 ILE A C 1
ATOM 1417 O O . ILE A 1 190 ? 12.892 -2.113 -10.051 1.00 91.69 190 ILE A O 1
ATOM 1421 N N . ASP A 1 191 ? 12.328 -1.636 -7.927 1.00 93.25 191 ASP A N 1
ATOM 1422 C CA . ASP A 1 191 ? 11.992 -3.009 -7.570 1.00 93.25 191 ASP A CA 1
ATOM 1423 C C . ASP A 1 191 ? 10.600 -3.354 -8.113 1.00 93.25 191 ASP A C 1
ATOM 1425 O O . ASP A 1 191 ? 9.684 -2.531 -8.110 1.00 93.25 191 ASP A O 1
ATOM 1429 N N . VAL A 1 192 ? 10.441 -4.577 -8.607 1.00 96.44 192 VAL A N 1
ATOM 1430 C CA . VAL A 1 192 ? 9.238 -5.050 -9.295 1.00 96.44 192 VAL A CA 1
ATOM 1431 C C . VAL A 1 192 ? 8.729 -6.302 -8.594 1.00 96.44 192 VAL A C 1
ATOM 1433 O O . VAL A 1 192 ? 9.512 -7.184 -8.245 1.00 96.44 192 VAL A O 1
ATOM 1436 N N . GLN A 1 193 ? 7.412 -6.419 -8.445 1.00 97.38 193 GLN A N 1
ATOM 1437 C CA . GLN A 1 193 ? 6.755 -7.665 -8.061 1.00 97.38 193 GLN A CA 1
ATOM 1438 C C . GLN A 1 193 ? 5.760 -8.078 -9.142 1.00 97.38 193 GLN A C 1
ATOM 1440 O O . GLN A 1 193 ? 4.723 -7.441 -9.344 1.00 97.38 193 GLN A O 1
ATOM 1445 N N . VAL A 1 194 ? 6.079 -9.175 -9.828 1.00 98.31 194 VAL A N 1
ATOM 1446 C CA . VAL A 1 194 ? 5.155 -9.825 -10.753 1.00 98.31 194 VAL A CA 1
ATOM 1447 C C . VAL A 1 194 ? 4.182 -10.667 -9.934 1.00 98.31 194 VAL A C 1
ATOM 1449 O O . VAL A 1 194 ? 4.554 -11.682 -9.343 1.00 98.31 194 VAL A O 1
ATOM 1452 N N . MET A 1 195 ? 2.931 -10.225 -9.875 1.00 98.56 195 MET A N 1
ATOM 1453 C CA . MET A 1 195 ? 1.857 -10.866 -9.125 1.00 98.56 195 MET A CA 1
ATOM 1454 C C . MET A 1 195 ? 1.480 -12.226 -9.716 1.00 98.56 195 MET A C 1
ATOM 1456 O O . MET A 1 195 ? 1.504 -12.427 -10.929 1.00 98.56 195 MET A O 1
ATOM 1460 N N . ALA A 1 196 ? 1.025 -13.143 -8.863 1.00 98.31 196 ALA A N 1
ATOM 1461 C CA . ALA A 1 196 ? 0.270 -14.309 -9.304 1.00 98.31 196 ALA A CA 1
ATOM 1462 C C . ALA A 1 196 ? -1.125 -13.853 -9.782 1.00 98.31 196 ALA A C 1
ATOM 1464 O O . ALA A 1 196 ? -1.853 -13.287 -8.962 1.00 98.31 196 ALA A O 1
ATOM 1465 N N . PRO A 1 197 ? -1.526 -14.081 -11.050 1.00 98.25 197 PRO A N 1
ATOM 1466 C CA . PRO A 1 197 ? -2.843 -13.677 -11.550 1.00 98.25 197 PRO A CA 1
ATOM 1467 C C . PRO A 1 197 ? -3.981 -14.299 -10.748 1.00 98.25 197 PRO A C 1
ATOM 1469 O O . PRO A 1 197 ? -3.873 -15.457 -10.326 1.00 98.25 197 PRO A O 1
ATOM 1472 N N . PHE A 1 198 ? -5.087 -13.573 -10.587 1.00 97.25 198 PHE A N 1
ATOM 1473 C CA . PHE A 1 198 ? -6.275 -14.070 -9.891 1.00 97.25 198 PHE A CA 1
ATOM 1474 C C . PHE A 1 198 ? -6.820 -15.360 -10.522 1.00 97.25 198 PHE A C 1
ATOM 1476 O O . PHE A 1 198 ? -7.260 -16.270 -9.824 1.00 97.25 198 PHE A O 1
ATOM 1483 N N . GLU A 1 199 ? -6.688 -15.488 -11.838 1.00 95.88 199 GLU A N 1
ATOM 1484 C CA . GLU A 1 199 ? -7.096 -16.630 -12.660 1.00 95.88 199 GLU A CA 1
ATOM 1485 C C . GLU A 1 199 ? -6.327 -17.917 -12.308 1.00 95.88 199 GLU A C 1
ATOM 1487 O O . GLU A 1 199 ? -6.776 -19.018 -12.623 1.00 95.88 199 GLU A O 1
ATOM 1492 N N . SER A 1 200 ? -5.200 -17.803 -11.594 1.00 96.25 200 SER A N 1
ATOM 1493 C CA . SER A 1 200 ? -4.435 -18.942 -11.063 1.00 96.25 200 SER A CA 1
ATOM 1494 C C . SER A 1 200 ? -5.111 -19.605 -9.848 1.00 96.25 200 SER A C 1
ATOM 1496 O O . SER A 1 200 ? -4.681 -20.674 -9.404 1.00 96.25 200 SER A O 1
ATOM 1498 N N . LEU A 1 201 ? -6.146 -18.977 -9.273 1.00 95.44 201 LEU A N 1
ATOM 1499 C CA . LEU A 1 201 ? -6.829 -19.412 -8.054 1.00 95.44 201 LEU A CA 1
ATOM 1500 C C . LEU A 1 201 ? -7.684 -20.671 -8.285 1.00 95.44 201 LEU A C 1
ATOM 1502 O O . LEU A 1 201 ? -8.892 -20.617 -8.528 1.00 95.44 201 LEU A O 1
ATOM 1506 N N . THR A 1 202 ? -7.076 -21.842 -8.129 1.00 95.88 202 THR A N 1
ATOM 1507 C CA . THR A 1 202 ? -7.748 -23.127 -8.351 1.00 95.88 202 THR A CA 1
ATOM 1508 C C . THR A 1 202 ? -8.488 -23.576 -7.091 1.00 95.88 202 THR A C 1
ATOM 1510 O O . THR A 1 202 ? -7.885 -23.815 -6.049 1.00 95.88 202 THR A O 1
ATOM 1513 N N . ASN A 1 203 ? -9.819 -23.705 -7.160 1.00 94.25 203 ASN A N 1
ATOM 1514 C CA . ASN A 1 203 ? -10.684 -24.128 -6.041 1.00 94.25 203 ASN A CA 1
ATOM 1515 C C . ASN A 1 203 ? -10.571 -23.285 -4.745 1.00 94.25 203 ASN A C 1
ATOM 1517 O O . ASN A 1 203 ? -11.019 -23.715 -3.679 1.00 94.25 203 ASN A O 1
ATOM 1521 N N . GLY A 1 204 ? -10.030 -22.065 -4.827 1.00 94.62 204 GLY A N 1
ATOM 1522 C CA . GLY A 1 204 ? -9.753 -21.213 -3.664 1.00 94.62 204 GLY A CA 1
ATOM 1523 C C . GLY A 1 204 ? -8.386 -21.453 -3.006 1.00 94.62 204 GLY A C 1
ATOM 1524 O O . GLY A 1 204 ? -8.169 -21.013 -1.874 1.00 94.62 204 GLY A O 1
ATOM 1525 N N . LEU A 1 205 ? -7.480 -22.146 -3.701 1.00 96.38 205 LEU A N 1
ATOM 1526 C CA . LEU A 1 205 ? -6.075 -22.337 -3.345 1.00 96.38 205 LEU A CA 1
ATOM 1527 C C . LEU A 1 205 ? -5.179 -21.654 -4.388 1.00 96.38 205 LEU A C 1
ATOM 1529 O O . LEU A 1 205 ? -5.441 -21.743 -5.587 1.00 96.38 205 LEU A O 1
ATOM 1533 N N . LEU A 1 206 ? -4.106 -21.011 -3.934 1.00 95.75 206 LEU A N 1
ATOM 1534 C CA . LEU A 1 206 ? -3.080 -20.397 -4.779 1.00 95.75 206 LEU A CA 1
ATOM 1535 C C . LEU A 1 206 ? -1.708 -20.804 -4.236 1.00 95.75 206 LEU A C 1
ATOM 1537 O O . LEU A 1 206 ? -1.408 -20.521 -3.084 1.00 95.75 206 LEU A O 1
ATOM 1541 N N . GLY A 1 207 ? -0.919 -21.561 -5.005 1.00 91.88 207 GLY A N 1
ATOM 1542 C CA . GLY A 1 207 ? 0.354 -22.121 -4.515 1.00 91.88 207 GLY A CA 1
ATOM 1543 C C . GLY A 1 207 ? 0.222 -23.028 -3.276 1.00 91.88 207 GLY A C 1
ATOM 1544 O O . GLY A 1 207 ? 1.176 -23.187 -2.528 1.00 91.88 207 GLY A O 1
ATOM 1545 N N . GLY A 1 208 ? -0.971 -23.582 -3.017 1.00 93.12 208 GLY A N 1
ATOM 1546 C CA . GLY A 1 208 ? -1.307 -24.301 -1.778 1.00 93.12 208 GLY A CA 1
ATOM 1547 C C . GLY A 1 208 ? -1.857 -23.413 -0.650 1.00 93.12 208 GLY A C 1
ATOM 1548 O O . GLY A 1 208 ? -2.554 -23.914 0.232 1.00 93.12 208 GLY A O 1
ATOM 1549 N N . TYR A 1 209 ? -1.650 -22.095 -0.706 1.00 95.94 209 TYR A N 1
ATOM 1550 C CA . TYR A 1 209 ? -2.194 -21.143 0.262 1.00 95.94 209 TYR A CA 1
ATOM 1551 C C . TYR A 1 209 ? -3.703 -20.950 0.075 1.00 95.94 209 TYR A C 1
ATOM 1553 O O . TYR A 1 209 ? -4.207 -20.759 -1.036 1.00 95.94 209 TYR A O 1
ATOM 1561 N N . ARG A 1 210 ? -4.458 -20.993 1.177 1.00 96.75 210 ARG A N 1
ATOM 1562 C CA . ARG A 1 210 ? -5.925 -20.970 1.151 1.00 96.75 210 ARG A CA 1
ATOM 1563 C C . ARG A 1 210 ? -6.468 -19.544 1.178 1.00 96.75 210 ARG A C 1
ATOM 1565 O O . ARG A 1 210 ? -6.719 -18.987 2.242 1.00 96.75 210 ARG A O 1
ATOM 1572 N N . ILE A 1 211 ? -6.692 -18.985 -0.009 1.00 97.00 211 ILE A N 1
ATOM 1573 C CA . ILE A 1 211 ? -7.400 -17.711 -0.203 1.00 97.00 211 ILE A CA 1
ATOM 1574 C C . ILE A 1 211 ? -8.903 -17.875 0.099 1.00 97.00 211 ILE A C 1
ATOM 1576 O O . ILE A 1 211 ? -9.523 -17.018 0.723 1.00 97.00 211 ILE A O 1
ATOM 1580 N N . GLY A 1 212 ? -9.503 -19.001 -0.295 1.00 95.31 212 GLY A N 1
ATOM 1581 C CA . GLY A 1 212 ? -10.947 -19.229 -0.205 1.00 95.31 212 GLY A CA 1
ATOM 1582 C C . GLY A 1 212 ? -11.706 -18.685 -1.419 1.00 95.31 212 GLY A C 1
ATOM 1583 O O . GLY A 1 212 ? -11.203 -18.719 -2.537 1.00 95.31 212 GLY A O 1
ATOM 1584 N N . ARG A 1 213 ? -12.949 -18.229 -1.219 1.00 93.62 213 ARG A N 1
ATOM 1585 C CA . ARG A 1 213 ? -13.804 -17.682 -2.287 1.00 93.62 213 ARG A CA 1
ATOM 1586 C C . ARG A 1 213 ? -14.214 -16.255 -1.960 1.00 93.62 213 ARG A C 1
ATOM 1588 O O . ARG A 1 213 ? -14.841 -16.033 -0.922 1.00 93.62 213 ARG A O 1
ATOM 1595 N N . TYR A 1 214 ? -13.906 -15.339 -2.872 1.00 91.62 214 TYR A N 1
ATOM 1596 C CA . TYR A 1 214 ? -14.407 -13.970 -2.851 1.00 91.62 214 TYR A CA 1
ATOM 1597 C C . TYR A 1 214 ? -15.945 -13.941 -2.871 1.00 91.62 214 TYR A C 1
ATOM 1599 O O . TYR A 1 214 ? -16.573 -14.846 -3.437 1.00 91.62 214 TYR A O 1
ATOM 1607 N N . PRO A 1 215 ? -16.581 -12.931 -2.253 1.00 80.19 215 PRO A N 1
ATOM 1608 C CA . PRO A 1 215 ? -17.990 -12.668 -2.498 1.00 80.19 215 PRO A CA 1
ATOM 1609 C C . PRO A 1 215 ? -18.190 -12.276 -3.977 1.00 80.19 215 PRO A C 1
ATOM 1611 O O . PRO A 1 215 ? -17.329 -11.608 -4.547 1.00 80.19 215 PRO A O 1
ATOM 1614 N N . PRO A 1 216 ? -19.305 -12.670 -4.618 1.00 71.12 216 PRO A N 1
ATOM 1615 C CA . PRO A 1 216 ? -19.653 -12.134 -5.928 1.00 71.12 216 PRO A CA 1
ATOM 1616 C C . PRO A 1 216 ? -19.976 -10.632 -5.804 1.00 71.12 216 PRO A C 1
ATOM 1618 O O . PRO A 1 216 ? -20.512 -10.231 -4.764 1.00 71.12 216 PRO A O 1
ATOM 1621 N N . PRO A 1 217 ? -19.728 -9.818 -6.847 1.00 64.12 217 PRO A N 1
ATOM 1622 C CA . PRO A 1 217 ? -20.129 -8.415 -6.864 1.00 64.12 217 PRO A CA 1
ATOM 1623 C C . PRO A 1 217 ? -21.622 -8.246 -6.558 1.00 64.12 217 PRO A C 1
ATOM 1625 O O . PRO A 1 217 ? -22.470 -8.987 -7.069 1.00 64.12 217 PRO A O 1
ATOM 1628 N N . ALA A 1 218 ? -21.958 -7.270 -5.715 1.00 59.19 218 ALA A N 1
ATOM 1629 C CA . ALA A 1 218 ? -23.342 -6.994 -5.354 1.00 59.19 218 ALA A CA 1
ATOM 1630 C C . ALA A 1 218 ? -24.100 -6.403 -6.555 1.00 59.19 218 ALA A C 1
ATOM 1632 O O . ALA A 1 218 ? -23.757 -5.330 -7.047 1.00 59.19 218 ALA A O 1
ATOM 1633 N N . ARG A 1 219 ? -25.167 -7.071 -7.014 1.00 53.22 219 ARG A N 1
ATOM 1634 C CA . ARG A 1 219 ? -26.070 -6.508 -8.032 1.00 53.22 219 ARG A CA 1
ATOM 1635 C C . ARG A 1 219 ? -26.876 -5.370 -7.396 1.00 53.22 219 ARG A C 1
ATOM 1637 O O . ARG A 1 219 ? -27.793 -5.637 -6.625 1.00 53.22 219 ARG A O 1
ATOM 1644 N N . ARG A 1 220 ? -26.535 -4.120 -7.717 1.00 55.97 220 ARG A N 1
ATOM 1645 C CA . ARG A 1 220 ? -27.248 -2.901 -7.293 1.00 55.97 220 ARG A CA 1
ATOM 1646 C C . ARG A 1 220 ? -27.557 -1.999 -8.503 1.00 55.97 220 ARG A C 1
ATOM 1648 O O . ARG A 1 220 ? -26.882 -2.132 -9.524 1.00 55.97 220 ARG A O 1
ATOM 1655 N N . PRO A 1 221 ? -28.564 -1.105 -8.423 1.00 49.66 221 PRO A N 1
ATOM 1656 C CA . PRO A 1 221 ? -28.792 -0.070 -9.434 1.00 49.66 221 PRO A CA 1
ATOM 1657 C C . PRO A 1 221 ? -27.593 0.882 -9.543 1.00 49.66 221 PRO A C 1
ATOM 1659 O O . PRO A 1 221 ? -26.986 1.229 -8.535 1.00 49.66 221 PRO A O 1
ATOM 1662 N N . SER A 1 222 ? -27.275 1.338 -10.754 1.00 56.09 222 SER A N 1
ATOM 1663 C CA . SER A 1 222 ? -26.070 2.129 -11.061 1.00 56.09 222 SER A CA 1
ATOM 1664 C C . SER A 1 222 ? -26.171 3.628 -10.732 1.00 56.09 222 SER A C 1
ATOM 1666 O O . SER A 1 222 ? -25.387 4.418 -11.250 1.00 56.09 222 SER A O 1
ATOM 1668 N N . THR A 1 223 ? -27.166 4.045 -9.947 1.00 55.53 223 THR A N 1
ATOM 1669 C CA . THR A 1 223 ? -27.505 5.461 -9.699 1.00 55.53 223 THR A CA 1
ATOM 1670 C C . THR A 1 223 ? -26.986 6.003 -8.368 1.00 55.53 223 THR A C 1
ATOM 1672 O O . THR A 1 223 ? -27.208 7.170 -8.067 1.00 55.53 223 THR A O 1
ATOM 1675 N N . VAL A 1 224 ? -26.313 5.173 -7.568 1.00 57.41 224 VAL A N 1
ATOM 1676 C CA . VAL A 1 224 ? -25.679 5.553 -6.298 1.00 57.41 224 VAL A CA 1
ATOM 1677 C C . VAL A 1 224 ? -24.200 5.164 -6.379 1.00 57.41 224 VAL A C 1
ATOM 1679 O O . VAL A 1 224 ? -23.920 4.039 -6.801 1.00 57.41 224 VAL A O 1
ATOM 1682 N N . PRO A 1 225 ? -23.246 6.033 -5.998 1.00 64.56 225 PRO A N 1
ATOM 1683 C CA . PRO A 1 225 ? -21.846 5.642 -5.862 1.00 64.56 225 PRO A CA 1
ATOM 1684 C C . PRO A 1 225 ? -21.703 4.491 -4.858 1.00 64.56 225 PRO A C 1
ATOM 1686 O O . PRO A 1 225 ? -22.183 4.574 -3.731 1.00 64.56 225 PRO A O 1
ATOM 1689 N N . THR A 1 226 ? -21.039 3.404 -5.247 1.00 74.31 226 THR A N 1
ATOM 1690 C CA . THR A 1 226 ? -20.808 2.247 -4.368 1.00 74.31 226 THR A CA 1
ATOM 1691 C C . THR A 1 226 ? -19.350 1.828 -4.386 1.00 74.31 226 THR A C 1
ATOM 1693 O O . THR A 1 226 ? -18.714 1.871 -5.437 1.00 74.31 226 THR A O 1
ATOM 1696 N N . ALA A 1 227 ? -18.862 1.339 -3.246 1.00 83.50 227 ALA A N 1
ATOM 1697 C CA . ALA A 1 227 ? -17.522 0.782 -3.112 1.00 83.50 227 ALA A CA 1
ATOM 1698 C C . ALA A 1 227 ? -17.209 -0.297 -4.168 1.00 83.50 227 ALA A C 1
ATOM 1700 O O . ALA A 1 227 ? -18.016 -1.200 -4.408 1.00 83.50 227 ALA A O 1
ATOM 1701 N N . ASP A 1 228 ? -16.009 -0.235 -4.751 1.00 82.81 228 ASP A N 1
ATOM 1702 C CA . ASP A 1 228 ? -15.518 -1.231 -5.709 1.00 82.81 228 ASP A CA 1
ATOM 1703 C C . ASP A 1 228 ? -15.263 -2.577 -5.014 1.00 82.81 228 ASP A C 1
ATOM 1705 O O . ASP A 1 228 ? -14.271 -2.737 -4.302 1.00 82.81 228 ASP A O 1
ATOM 1709 N N . TYR A 1 229 ? -16.152 -3.548 -5.219 1.00 87.50 229 TYR A N 1
ATOM 1710 C CA . TYR A 1 229 ? -16.017 -4.927 -4.732 1.00 87.50 229 TYR A CA 1
ATOM 1711 C C . TYR A 1 229 ? -15.536 -5.908 -5.818 1.00 87.50 229 TYR A C 1
ATOM 1713 O O . TYR A 1 229 ? -15.784 -7.113 -5.725 1.00 87.50 229 TYR A O 1
ATOM 1721 N N . THR A 1 230 ? -14.851 -5.415 -6.854 1.00 88.75 230 THR A N 1
ATOM 1722 C CA . THR A 1 230 ? -14.132 -6.267 -7.811 1.00 88.75 230 THR A CA 1
ATOM 1723 C C . THR A 1 230 ? -13.001 -6.997 -7.088 1.00 88.75 230 THR A C 1
ATOM 1725 O O . THR A 1 230 ? -12.335 -6.433 -6.219 1.00 88.75 230 THR A O 1
ATOM 1728 N N . HIS A 1 231 ? -12.779 -8.271 -7.415 1.00 92.12 231 HIS A N 1
ATOM 1729 C CA . HIS A 1 231 ? -11.648 -9.018 -6.863 1.00 92.12 231 HIS A CA 1
ATOM 1730 C C . HIS A 1 231 ? -10.311 -8.388 -7.304 1.00 92.12 231 HIS A C 1
ATOM 1732 O O . HIS A 1 231 ? -10.256 -7.754 -8.360 1.00 92.12 231 HIS A O 1
ATOM 1738 N N . PRO A 1 232 ? -9.217 -8.556 -6.538 1.00 95.50 232 PRO A N 1
ATOM 1739 C CA . PRO A 1 232 ? -7.907 -8.095 -6.984 1.00 95.50 232 PRO A CA 1
ATOM 1740 C C . PRO A 1 232 ? -7.516 -8.775 -8.313 1.00 95.50 232 PRO A C 1
ATOM 1742 O O . PRO A 1 232 ? -7.907 -9.925 -8.539 1.00 95.50 232 PRO A O 1
ATOM 1745 N N . PRO A 1 233 ? -6.735 -8.107 -9.184 1.00 95.88 233 PRO A N 1
ATOM 1746 C CA . PRO A 1 233 ? -6.271 -8.684 -10.451 1.00 95.88 233 PRO A CA 1
ATOM 1747 C C . PRO A 1 233 ? -5.214 -9.781 -10.242 1.00 95.88 233 PRO A C 1
ATOM 1749 O O . PRO A 1 233 ? -5.019 -10.648 -11.089 1.00 95.88 233 PRO A O 1
ATOM 1752 N N . GLY A 1 234 ? -4.531 -9.763 -9.099 1.00 97.81 234 GLY A N 1
ATOM 1753 C CA . GLY A 1 234 ? -3.540 -10.753 -8.715 1.00 97.81 234 GLY A CA 1
ATOM 1754 C C . GLY A 1 234 ? -3.097 -10.573 -7.269 1.00 97.81 234 GLY A C 1
ATOM 1755 O O . GLY A 1 234 ? -3.619 -9.728 -6.541 1.00 97.81 234 GLY A O 1
ATOM 1756 N N . PHE A 1 235 ? -2.131 -11.388 -6.859 1.00 98.56 235 PHE A N 1
ATOM 1757 C CA . PHE A 1 235 ? -1.593 -11.413 -5.505 1.00 98.56 235 PHE A CA 1
ATOM 1758 C C . PHE A 1 235 ? -0.068 -11.316 -5.532 1.00 98.56 235 PHE A C 1
ATOM 1760 O O . PHE A 1 235 ? 0.599 -12.056 -6.261 1.00 98.56 235 PHE A O 1
ATOM 1767 N N . LEU A 1 236 ? 0.490 -10.447 -4.695 1.00 98.38 236 LEU A N 1
ATOM 1768 C CA . LEU A 1 236 ? 1.917 -10.407 -4.396 1.00 98.38 236 LEU A CA 1
ATOM 1769 C C . LEU A 1 236 ? 2.309 -11.708 -3.694 1.00 98.38 236 LEU A C 1
ATOM 1771 O O . LEU A 1 236 ? 1.625 -12.149 -2.764 1.00 98.38 236 LEU A O 1
ATOM 1775 N N . LYS A 1 237 ? 3.397 -12.330 -4.151 1.00 97.50 237 LYS A N 1
ATOM 1776 C CA . LYS A 1 237 ? 3.919 -13.569 -3.575 1.00 97.50 237 LYS A CA 1
ATOM 1777 C C . LYS A 1 237 ? 4.974 -13.245 -2.519 1.00 97.50 237 LYS A C 1
ATOM 1779 O O . LYS A 1 237 ? 5.978 -12.614 -2.830 1.00 97.50 237 LYS A O 1
ATOM 1784 N N . LEU A 1 238 ? 4.788 -13.778 -1.317 1.00 96.06 238 LEU A N 1
ATOM 1785 C CA . LEU A 1 238 ? 5.782 -13.795 -0.251 1.00 96.06 238 LEU A CA 1
ATOM 1786 C C . LEU A 1 238 ? 6.245 -15.243 -0.013 1.00 96.06 238 LEU A C 1
ATOM 1788 O O . LEU A 1 238 ? 5.482 -16.031 0.554 1.00 96.06 238 LEU A O 1
ATOM 1792 N N . PRO A 1 239 ? 7.451 -15.630 -0.464 1.00 94.06 239 PRO A N 1
ATOM 1793 C CA . PRO A 1 239 ? 7.956 -16.987 -0.271 1.00 94.06 239 PRO A CA 1
ATOM 1794 C C . PRO A 1 239 ? 8.087 -17.382 1.209 1.00 94.06 239 PRO A C 1
ATOM 1796 O O . PRO A 1 239 ? 8.444 -16.543 2.032 1.00 94.06 239 PRO A O 1
ATOM 1799 N N . GLU A 1 240 ? 7.882 -18.661 1.554 1.00 90.31 240 GLU A N 1
ATOM 1800 C CA . GLU A 1 240 ? 8.197 -19.165 2.916 1.00 90.31 240 GLU A CA 1
ATOM 1801 C C . GLU A 1 240 ? 9.706 -19.069 3.217 1.00 90.31 240 GLU A C 1
ATOM 1803 O O . GLU A 1 240 ? 10.110 -18.930 4.366 1.00 90.31 240 GLU A O 1
ATOM 1808 N N . THR A 1 241 ? 10.538 -19.091 2.171 1.00 88.19 241 THR A N 1
ATOM 1809 C CA . THR A 1 241 ? 12.003 -18.987 2.233 1.00 88.19 241 THR A CA 1
ATOM 1810 C C . THR A 1 241 ? 12.523 -17.599 1.828 1.00 88.19 241 THR A C 1
ATOM 1812 O O . THR A 1 241 ? 13.605 -17.498 1.247 1.00 88.19 241 THR A O 1
ATOM 1815 N N . ALA A 1 242 ? 11.747 -16.532 2.039 1.00 85.25 242 ALA A N 1
ATOM 1816 C CA . ALA A 1 242 ? 12.223 -15.168 1.813 1.00 85.25 242 ALA A CA 1
ATOM 1817 C C . ALA A 1 242 ? 13.339 -14.832 2.821 1.00 85.25 242 ALA A C 1
ATOM 1819 O O . ALA A 1 242 ? 13.115 -14.896 4.027 1.00 85.25 242 ALA A O 1
ATOM 1820 N N . ALA A 1 243 ? 14.540 -14.516 2.326 1.00 79.44 243 ALA A N 1
ATOM 1821 C CA . ALA A 1 243 ? 15.685 -14.168 3.172 1.00 79.44 243 ALA A CA 1
ATOM 1822 C C . ALA A 1 243 ? 15.623 -12.712 3.662 1.00 79.44 243 ALA A C 1
ATOM 1824 O O . ALA A 1 243 ? 15.893 -12.442 4.828 1.00 79.44 243 ALA A O 1
ATOM 1825 N N . ASP A 1 244 ? 15.217 -11.801 2.774 1.00 83.56 244 ASP A N 1
ATOM 1826 C CA . ASP A 1 244 ? 15.117 -10.364 3.024 1.00 83.56 244 ASP A CA 1
ATOM 1827 C C . ASP A 1 244 ? 13.646 -9.901 2.998 1.00 83.56 244 ASP A C 1
ATOM 1829 O O . ASP A 1 244 ? 12.868 -10.392 2.167 1.00 83.56 244 ASP A O 1
ATOM 1833 N N . PRO A 1 245 ? 13.243 -8.928 3.839 1.00 87.75 245 PRO A N 1
ATOM 1834 C CA . PRO A 1 245 ? 11.916 -8.321 3.773 1.00 87.75 245 PRO A CA 1
ATOM 1835 C C . PRO A 1 245 ? 11.649 -7.661 2.414 1.00 87.75 245 PRO A C 1
ATOM 1837 O O . PRO A 1 245 ? 12.363 -6.752 1.986 1.00 87.75 245 PRO A O 1
ATOM 1840 N N . ILE A 1 246 ? 10.573 -8.075 1.743 1.00 89.62 246 ILE A N 1
ATOM 1841 C CA . ILE A 1 246 ? 10.147 -7.472 0.475 1.00 89.62 246 ILE A CA 1
ATOM 1842 C C . ILE A 1 246 ? 9.593 -6.074 0.768 1.00 89.62 246 ILE A C 1
ATOM 1844 O O . ILE A 1 246 ? 8.493 -5.950 1.299 1.00 89.62 246 ILE A O 1
ATOM 1848 N N . ARG A 1 247 ? 10.333 -5.015 0.424 1.00 91.69 247 ARG A N 1
ATOM 1849 C CA . ARG A 1 247 ? 9.816 -3.635 0.449 1.00 91.69 247 ARG A CA 1
ATOM 1850 C C . ARG A 1 247 ? 8.643 -3.497 -0.533 1.00 91.69 247 ARG A C 1
ATOM 1852 O O . ARG A 1 247 ? 8.612 -4.193 -1.547 1.00 91.69 247 ARG A O 1
ATOM 1859 N N . VAL A 1 248 ? 7.686 -2.619 -0.228 1.00 95.38 248 VAL A N 1
ATOM 1860 C CA . VAL A 1 248 ? 6.584 -2.254 -1.142 1.00 95.38 248 VAL A CA 1
ATOM 1861 C C . VAL A 1 248 ? 6.469 -0.742 -1.375 1.00 95.38 248 VAL A C 1
ATOM 1863 O O . VAL A 1 248 ? 6.107 -0.318 -2.473 1.00 95.38 248 VAL A O 1
ATOM 1866 N N . SER A 1 249 ? 6.839 0.071 -0.386 1.00 94.00 249 SER A N 1
ATOM 1867 C CA . SER A 1 249 ? 6.958 1.535 -0.468 1.00 94.00 249 SER A CA 1
ATOM 1868 C C . SER A 1 249 ? 8.128 2.007 0.423 1.00 94.00 249 SER A C 1
ATOM 1870 O O . SER A 1 249 ? 8.735 1.168 1.097 1.00 94.00 249 SER A O 1
ATOM 1872 N N . PRO A 1 250 ? 8.501 3.302 0.449 1.00 89.75 250 PRO A N 1
ATOM 1873 C CA . PRO A 1 250 ? 9.636 3.796 1.232 1.00 89.75 250 PRO A CA 1
ATOM 1874 C C . PRO A 1 250 ? 9.693 3.311 2.689 1.00 89.75 250 PRO A C 1
ATOM 1876 O O . PRO A 1 250 ? 10.766 2.901 3.129 1.00 89.75 250 PRO A O 1
ATOM 1879 N N . ARG A 1 251 ? 8.564 3.265 3.407 1.00 90.44 251 ARG A N 1
ATOM 1880 C CA . ARG A 1 251 ? 8.480 2.882 4.828 1.00 90.44 251 ARG A CA 1
ATOM 1881 C C . ARG A 1 251 ? 7.753 1.553 5.098 1.00 90.44 251 ARG A C 1
ATOM 1883 O O . ARG A 1 251 ? 7.745 1.097 6.242 1.00 90.44 251 ARG A O 1
ATOM 1890 N N . PHE A 1 252 ? 7.149 0.905 4.097 1.00 93.31 252 PHE A N 1
ATOM 1891 C CA . PHE A 1 252 ? 6.367 -0.332 4.283 1.00 93.31 252 PHE A CA 1
ATOM 1892 C C . PHE A 1 252 ? 6.914 -1.539 3.504 1.00 93.31 252 PHE A C 1
ATOM 1894 O O . PHE A 1 252 ? 7.472 -1.421 2.408 1.00 93.31 252 PHE A O 1
ATOM 1901 N N . PHE A 1 253 ? 6.696 -2.726 4.073 1.00 94.56 253 PHE A N 1
ATOM 1902 C CA . PHE A 1 253 ? 7.114 -4.031 3.568 1.00 94.56 253 PHE A CA 1
ATOM 1903 C C . PHE A 1 253 ? 5.899 -4.944 3.360 1.00 94.56 253 PHE A C 1
ATOM 1905 O O . PHE A 1 253 ? 4.813 -4.707 3.880 1.00 94.56 253 PHE A O 1
ATOM 1912 N N . LEU A 1 254 ? 6.059 -6.010 2.580 1.00 95.50 254 LEU A N 1
ATOM 1913 C CA . LEU A 1 254 ? 4.970 -6.921 2.242 1.00 95.50 254 LEU A CA 1
ATOM 1914 C C . LEU A 1 254 ? 4.421 -7.643 3.481 1.00 95.50 254 LEU A C 1
ATOM 1916 O O . LEU A 1 254 ? 3.212 -7.851 3.568 1.00 95.50 254 LEU A O 1
ATOM 1920 N N . ASP A 1 255 ? 5.292 -7.975 4.441 1.00 92.50 255 ASP A N 1
ATOM 1921 C CA . ASP A 1 255 ? 4.939 -8.638 5.700 1.00 92.50 255 ASP A CA 1
ATOM 1922 C C . ASP A 1 255 ? 3.962 -7.837 6.573 1.00 92.50 255 ASP A C 1
ATOM 1924 O O . ASP A 1 255 ? 3.090 -8.454 7.187 1.00 92.50 255 ASP A O 1
ATOM 1928 N N . ASP A 1 256 ? 4.007 -6.497 6.541 1.00 94.06 256 ASP A N 1
ATOM 1929 C CA . ASP A 1 256 ? 3.039 -5.622 7.231 1.00 94.06 256 ASP A CA 1
ATOM 1930 C C . ASP A 1 256 ? 1.587 -5.932 6.830 1.00 94.06 256 ASP A C 1
ATOM 1932 O O . ASP A 1 256 ? 0.650 -5.820 7.623 1.00 94.06 256 ASP A O 1
ATOM 1936 N N . PHE A 1 257 ? 1.391 -6.342 5.575 1.00 97.75 257 PHE A N 1
ATOM 1937 C CA . PHE A 1 257 ? 0.075 -6.589 5.002 1.00 97.75 257 PHE A CA 1
ATOM 1938 C C . PHE A 1 257 ? -0.326 -8.064 5.029 1.00 97.75 257 PHE A C 1
ATOM 1940 O O . PHE A 1 257 ? -1.404 -8.395 4.536 1.00 97.75 257 PHE A O 1
ATOM 1947 N N . VAL A 1 258 ? 0.493 -8.974 5.566 1.00 95.62 258 VAL A N 1
ATOM 1948 C CA . VAL A 1 258 ? 0.201 -10.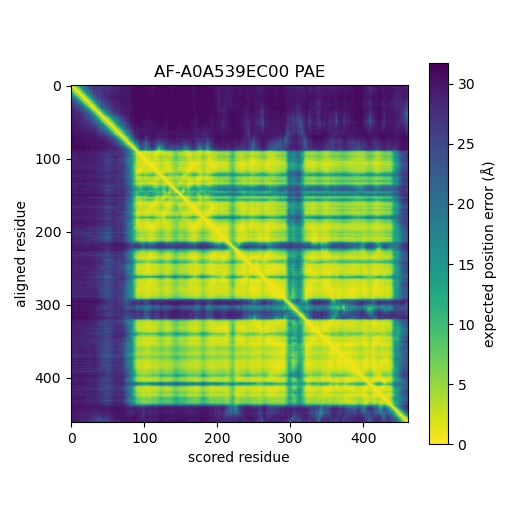410 5.469 1.00 95.62 258 VAL A CA 1
ATOM 1949 C C . VAL A 1 258 ? -0.951 -10.822 6.379 1.00 95.62 258 VAL A C 1
ATOM 1951 O O . VAL A 1 258 ? -0.988 -10.564 7.580 1.00 95.62 258 VAL A O 1
ATOM 1954 N N . CYS A 1 259 ? -1.879 -11.581 5.800 1.00 95.25 259 CYS A N 1
ATOM 1955 C CA . CYS A 1 259 ? -2.977 -12.184 6.534 1.00 95.25 259 CYS A CA 1
ATOM 1956 C C . CYS A 1 259 ? -2.466 -13.122 7.643 1.00 95.25 259 CYS A C 1
ATOM 1958 O O . CYS A 1 259 ? -1.796 -14.116 7.356 1.00 95.25 259 CYS A O 1
ATOM 1960 N N . LYS A 1 260 ? -2.886 -12.871 8.895 1.00 92.62 260 LYS A N 1
ATOM 1961 C CA . LYS A 1 260 ? -2.567 -13.651 10.117 1.00 92.62 260 LYS A CA 1
ATOM 1962 C C . LYS A 1 260 ? -3.045 -15.127 10.102 1.00 92.62 260 LYS A C 1
ATOM 1964 O O . LYS A 1 260 ? -2.953 -15.834 11.105 1.00 92.62 260 LYS A O 1
ATOM 1969 N N . GLN A 1 261 ? -3.536 -15.622 8.963 1.00 92.25 261 GLN A N 1
ATOM 1970 C CA . GLN A 1 261 ? -3.868 -17.023 8.712 1.00 92.25 261 GLN A CA 1
ATOM 1971 C C . GLN A 1 261 ? -2.618 -17.913 8.822 1.00 92.25 261 GLN A C 1
ATOM 1973 O O . GLN A 1 261 ? -1.756 -17.897 7.942 1.00 92.25 261 GLN A O 1
ATOM 1978 N N . ARG A 1 262 ? -2.555 -18.740 9.873 1.00 86.56 262 ARG A N 1
ATOM 1979 C CA . ARG A 1 262 ? -1.495 -19.746 10.057 1.00 86.56 262 ARG A CA 1
ATOM 1980 C C . ARG A 1 262 ? -1.472 -20.750 8.895 1.00 86.56 262 ARG A C 1
ATOM 1982 O O . ARG A 1 262 ? -2.519 -21.209 8.442 1.00 86.56 262 ARG A O 1
ATOM 1989 N N . GLY A 1 263 ? -0.272 -21.125 8.459 1.00 80.00 263 GLY A N 1
ATOM 1990 C CA . GLY A 1 263 ? -0.032 -22.080 7.377 1.00 80.00 263 GLY A CA 1
ATOM 1991 C C . GLY A 1 263 ? 1.459 -22.387 7.216 1.00 80.00 263 GLY A C 1
ATOM 1992 O O . GLY A 1 263 ? 2.278 -21.876 7.975 1.00 80.00 263 GLY A O 1
ATOM 1993 N N . ARG A 1 264 ? 1.779 -23.226 6.230 1.00 83.88 264 ARG A N 1
ATOM 1994 C CA . ARG A 1 264 ? 3.125 -23.444 5.677 1.00 83.88 264 ARG A CA 1
ATOM 1995 C C . ARG A 1 264 ? 3.095 -23.132 4.183 1.00 83.88 264 ARG A C 1
ATOM 1997 O O . ARG A 1 264 ? 2.007 -23.098 3.600 1.00 83.88 264 ARG A O 1
ATOM 2004 N N . GLY A 1 265 ? 4.262 -22.989 3.574 1.00 91.38 265 GLY A N 1
ATOM 2005 C CA . GLY A 1 265 ? 4.415 -22.598 2.180 1.00 91.38 265 GLY A CA 1
ATOM 2006 C C . GLY A 1 265 ? 4.175 -21.108 1.940 1.00 91.38 265 GLY A C 1
ATOM 2007 O O . GLY A 1 265 ? 3.871 -20.332 2.850 1.00 91.38 265 GLY A O 1
ATOM 2008 N N . ASP A 1 266 ? 4.343 -20.722 0.680 1.00 95.38 266 ASP A N 1
ATOM 2009 C CA . ASP A 1 266 ? 4.312 -19.332 0.232 1.00 95.38 266 ASP A CA 1
ATOM 2010 C C . ASP A 1 266 ? 2.984 -18.637 0.575 1.00 95.38 266 ASP A C 1
ATOM 2012 O O . ASP A 1 266 ? 1.897 -19.180 0.365 1.00 95.38 266 ASP A O 1
ATOM 2016 N N . ARG A 1 267 ? 3.067 -17.404 1.077 1.00 96.19 267 ARG A N 1
ATOM 2017 C CA . ARG A 1 267 ? 1.916 -16.562 1.425 1.00 96.19 267 ARG A CA 1
ATOM 2018 C C . ARG A 1 267 ? 1.595 -15.635 0.247 1.00 96.19 267 ARG A C 1
ATOM 2020 O O . ARG A 1 267 ? 2.485 -15.221 -0.493 1.00 96.19 267 ARG A O 1
ATOM 2027 N N . TYR A 1 268 ? 0.317 -15.307 0.063 1.00 97.69 268 TYR A N 1
ATOM 2028 C CA . TYR A 1 268 ? -0.151 -14.485 -1.059 1.00 97.69 268 TYR A CA 1
ATOM 2029 C C . TYR A 1 268 ? -1.027 -13.338 -0.553 1.00 97.69 268 TYR A C 1
ATOM 2031 O O . TYR A 1 268 ? -1.963 -13.567 0.217 1.00 97.69 268 TYR A O 1
ATOM 2039 N N . VAL A 1 269 ? -0.716 -12.116 -0.988 1.00 98.25 269 VAL A N 1
ATOM 2040 C CA . VAL A 1 269 ? -1.272 -10.860 -0.461 1.00 98.25 269 VAL A CA 1
ATOM 2041 C C . VAL A 1 269 ? -1.908 -10.056 -1.593 1.00 98.25 269 VAL A C 1
ATOM 2043 O O . VAL A 1 269 ? -1.261 -9.807 -2.607 1.00 98.25 269 VAL A O 1
ATOM 2046 N N . ALA A 1 270 ? -3.160 -9.625 -1.432 1.00 98.19 270 ALA A N 1
ATOM 2047 C CA . ALA A 1 270 ? -3.730 -8.587 -2.291 1.00 98.19 270 ALA A CA 1
ATOM 2048 C C . ALA A 1 270 ? -3.427 -7.216 -1.677 1.00 98.19 270 ALA A C 1
ATOM 2050 O O . ALA A 1 270 ? -3.678 -7.019 -0.490 1.00 98.19 270 ALA A O 1
ATOM 2051 N N . LEU A 1 271 ? -2.897 -6.284 -2.470 1.00 97.88 271 LEU A N 1
ATOM 2052 C CA . LEU A 1 271 ? -2.505 -4.948 -2.021 1.00 97.88 271 LEU A CA 1
ATOM 2053 C C . LEU A 1 271 ? -2.660 -3.952 -3.179 1.00 97.88 271 LEU A C 1
ATOM 2055 O O . LEU A 1 271 ? -2.058 -4.141 -4.236 1.00 97.88 271 LEU A O 1
ATOM 2059 N N . LYS A 1 272 ? -3.477 -2.912 -2.995 1.00 95.56 272 LYS A N 1
ATOM 2060 C CA . LYS A 1 272 ? -3.670 -1.832 -3.972 1.00 95.56 272 LYS A CA 1
ATOM 2061 C C . LYS A 1 272 ? -2.623 -0.723 -3.735 1.00 95.56 272 LYS A C 1
ATOM 2063 O O . LYS A 1 272 ? -2.524 -0.256 -2.598 1.00 95.56 272 LYS A O 1
ATOM 2068 N N . PRO A 1 273 ? -1.858 -0.263 -4.747 1.00 93.44 273 PRO A N 1
ATOM 2069 C CA . PRO A 1 273 ? -0.870 0.814 -4.580 1.00 93.44 273 PRO A CA 1
ATOM 2070 C C . PRO A 1 273 ? -1.448 2.119 -4.009 1.00 93.44 273 PRO A C 1
ATOM 2072 O O . PRO A 1 273 ? -0.747 2.868 -3.334 1.00 93.44 273 PRO A O 1
ATOM 2075 N N . GLU A 1 274 ? -2.739 2.375 -4.224 1.00 92.94 274 GLU A N 1
ATOM 2076 C CA . GLU A 1 274 ? -3.478 3.506 -3.657 1.00 92.94 274 GLU A CA 1
ATOM 2077 C C . GLU A 1 274 ? -3.494 3.506 -2.123 1.00 92.94 274 GLU A C 1
ATOM 2079 O O . GLU A 1 274 ? -3.456 4.579 -1.524 1.00 92.94 274 GLU A O 1
ATOM 2084 N N . LEU A 1 275 ? -3.524 2.326 -1.489 1.00 96.12 275 LEU A N 1
ATOM 2085 C CA . LEU A 1 275 ? -3.448 2.197 -0.033 1.00 96.12 275 LEU A CA 1
ATOM 2086 C C . LEU A 1 275 ? -2.049 2.567 0.469 1.00 96.12 275 LEU A C 1
ATOM 2088 O O . LEU A 1 275 ? -1.938 3.306 1.439 1.00 96.12 275 LEU A O 1
ATOM 2092 N N . LEU A 1 276 ? -0.989 2.117 -0.212 1.00 95.81 276 LEU A N 1
ATOM 2093 C CA . LEU A 1 276 ? 0.393 2.484 0.129 1.00 95.81 276 LEU A CA 1
ATOM 2094 C C . LEU A 1 276 ? 0.613 3.996 0.013 1.00 95.81 276 LEU A C 1
ATOM 2096 O O . LEU A 1 276 ? 1.165 4.608 0.921 1.00 95.81 276 LEU A O 1
ATOM 2100 N N . ALA A 1 277 ? 0.106 4.602 -1.065 1.00 93.19 277 ALA A N 1
ATOM 2101 C CA . ALA A 1 277 ? 0.179 6.045 -1.277 1.00 93.19 277 ALA A CA 1
ATOM 2102 C C . ALA A 1 277 ? -0.552 6.857 -0.196 1.00 93.19 277 ALA A C 1
ATOM 2104 O O . ALA A 1 277 ? -0.148 7.982 0.096 1.00 93.19 277 ALA A O 1
ATOM 2105 N N . PHE A 1 278 ? -1.619 6.313 0.394 1.00 96.06 278 PHE A N 1
ATOM 2106 C CA . PHE A 1 278 ? -2.304 6.963 1.508 1.00 96.06 278 PHE A CA 1
ATOM 2107 C C . PHE A 1 278 ? -1.607 6.697 2.847 1.00 96.06 278 PHE A C 1
ATOM 2109 O O . PHE A 1 278 ? -1.415 7.630 3.613 1.00 96.06 278 PHE A O 1
ATOM 2116 N N . LEU A 1 279 ? -1.139 5.473 3.108 1.00 97.00 279 LEU A N 1
ATOM 2117 C CA . LEU A 1 279 ? -0.428 5.130 4.345 1.00 97.00 279 LEU A CA 1
ATOM 2118 C C . LEU A 1 279 ? 0.883 5.912 4.519 1.00 97.00 279 LEU A C 1
ATOM 2120 O O . LEU A 1 279 ? 1.152 6.371 5.623 1.00 97.00 279 LEU A O 1
ATOM 2124 N N . GLU A 1 280 ? 1.663 6.131 3.455 1.00 95.38 280 GLU A N 1
ATOM 2125 C CA . GLU A 1 280 ? 2.852 7.002 3.511 1.00 95.38 280 GLU A CA 1
ATOM 2126 C C . GLU A 1 280 ? 2.481 8.458 3.844 1.00 95.38 280 GLU A C 1
ATOM 2128 O O . GLU A 1 280 ? 3.154 9.087 4.655 1.00 95.38 280 GLU A O 1
ATOM 2133 N N . ALA A 1 281 ? 1.373 8.976 3.300 1.00 95.56 281 ALA A N 1
ATOM 2134 C CA . ALA A 1 281 ? 0.880 10.313 3.638 1.00 95.56 281 ALA A CA 1
ATOM 2135 C C . ALA A 1 281 ? 0.342 10.399 5.080 1.00 95.56 281 ALA A C 1
ATOM 2137 O O . ALA A 1 281 ? 0.498 11.432 5.726 1.00 95.56 281 ALA A O 1
ATOM 2138 N N . ILE A 1 282 ? -0.238 9.319 5.622 1.00 97.38 282 ILE A N 1
ATOM 2139 C CA . ILE A 1 282 ? -0.604 9.246 7.046 1.00 97.38 282 ILE A CA 1
ATOM 2140 C C . ILE A 1 282 ? 0.664 9.211 7.915 1.00 97.38 282 ILE A C 1
ATOM 2142 O O . ILE A 1 282 ? 0.670 9.864 8.955 1.00 97.38 282 ILE A O 1
ATOM 2146 N N . VAL A 1 283 ? 1.757 8.557 7.491 1.00 96.19 283 VAL A N 1
ATOM 2147 C CA . VAL A 1 283 ? 3.049 8.667 8.198 1.00 96.19 283 VAL A CA 1
ATOM 2148 C C . VAL A 1 283 ? 3.552 10.112 8.188 1.00 96.19 283 VAL A C 1
ATOM 2150 O O . VAL A 1 283 ? 3.745 10.667 9.266 1.00 96.19 283 VAL A O 1
ATOM 2153 N N . ASP A 1 284 ? 3.678 10.751 7.018 1.00 94.75 284 ASP A N 1
ATOM 2154 C CA . ASP A 1 284 ? 4.097 12.162 6.903 1.00 94.75 284 ASP A CA 1
ATOM 2155 C C . ASP A 1 284 ? 3.231 13.082 7.795 1.00 94.75 284 ASP A C 1
ATOM 2157 O O . ASP A 1 284 ? 3.727 14.015 8.433 1.00 94.75 284 ASP A O 1
ATOM 2161 N N . LYS A 1 285 ? 1.924 12.794 7.887 1.00 97.19 285 LYS A N 1
ATOM 2162 C CA . LYS A 1 285 ? 0.964 13.516 8.729 1.00 97.19 285 LYS A CA 1
ATOM 2163 C C . LYS A 1 285 ? 1.197 13.298 10.224 1.00 97.19 285 LYS A C 1
ATOM 2165 O O . LYS A 1 285 ? 1.197 14.279 10.962 1.00 97.19 285 LYS A O 1
ATOM 2170 N N . VAL A 1 286 ? 1.390 12.059 10.671 1.00 96.62 286 VAL A N 1
ATOM 2171 C CA . VAL A 1 286 ? 1.669 11.707 12.076 1.00 96.62 286 VAL A CA 1
ATOM 2172 C C . VAL A 1 286 ? 3.004 12.315 12.525 1.00 96.62 286 VAL A C 1
ATOM 2174 O O . VAL A 1 286 ? 3.060 12.974 13.566 1.00 96.62 286 VAL A O 1
ATOM 2177 N N . GLU A 1 287 ? 4.030 12.233 11.675 1.00 94.31 287 GLU A N 1
ATOM 2178 C CA . GLU A 1 287 ? 5.314 12.913 11.868 1.00 94.31 287 GLU A CA 1
ATOM 2179 C C . GLU A 1 287 ? 5.133 14.439 11.974 1.00 94.31 287 GLU A C 1
ATOM 2181 O O . GLU A 1 287 ? 5.660 15.061 12.894 1.00 94.31 287 GLU A O 1
ATOM 2186 N N . SER A 1 288 ? 4.293 15.060 11.133 1.00 95.19 288 SER A N 1
ATOM 2187 C CA . SER A 1 288 ? 3.998 16.505 11.220 1.00 95.19 288 SER A CA 1
ATOM 2188 C C . SER A 1 288 ? 3.289 16.951 12.515 1.00 95.19 288 SER A C 1
ATOM 2190 O O . SER A 1 288 ? 3.278 18.142 12.825 1.00 95.19 288 SER A O 1
ATOM 2192 N N . LYS A 1 289 ? 2.701 16.021 13.285 1.00 96.19 289 LYS A N 1
ATOM 2193 C CA . LYS A 1 289 ? 2.040 16.285 14.582 1.00 96.19 289 LYS A CA 1
ATOM 2194 C C . LYS A 1 289 ? 2.990 16.057 15.779 1.00 96.19 289 LYS A C 1
ATOM 2196 O O . LYS A 1 289 ? 2.596 16.281 16.931 1.00 96.19 289 LYS A O 1
ATOM 2201 N N . GLY A 1 290 ? 4.241 15.668 15.502 1.00 91.75 290 GLY A N 1
ATOM 2202 C CA . GLY A 1 290 ? 5.331 15.491 16.467 1.00 91.75 290 GLY A CA 1
ATOM 2203 C C . GLY A 1 290 ? 5.568 14.053 16.934 1.00 91.75 290 GLY A C 1
ATOM 2204 O O . GLY A 1 290 ? 6.335 13.858 17.872 1.00 91.75 290 GLY A O 1
ATOM 2205 N N . PHE A 1 291 ? 4.924 13.060 16.316 1.00 90.31 291 PHE A N 1
ATOM 2206 C CA . PHE A 1 291 ? 5.101 11.646 16.654 1.00 90.31 291 PHE A CA 1
ATOM 2207 C C . PHE A 1 291 ? 6.110 11.028 15.682 1.00 90.31 291 PHE A C 1
ATOM 2209 O O . PHE A 1 291 ? 5.819 10.872 14.500 1.00 90.31 291 PHE A O 1
ATOM 2216 N N . HIS A 1 292 ? 7.302 10.696 16.173 1.00 87.62 292 HIS A N 1
ATOM 2217 C CA . HIS A 1 292 ? 8.388 10.074 15.411 1.00 87.62 292 HIS A CA 1
ATOM 2218 C C . HIS A 1 292 ? 8.952 8.905 16.216 1.00 87.62 292 HIS A C 1
ATOM 2220 O O . HIS A 1 292 ? 8.990 8.997 17.441 1.00 87.62 292 HIS A O 1
ATOM 2226 N N . CYS A 1 293 ? 9.462 7.863 15.553 1.00 81.31 293 CYS A N 1
ATOM 2227 C CA . CYS A 1 293 ? 10.202 6.812 16.255 1.00 81.31 293 CYS A CA 1
ATOM 2228 C C . CYS A 1 293 ? 11.377 7.401 17.043 1.00 81.31 293 CYS A C 1
ATOM 2230 O O . CYS A 1 293 ? 12.199 8.129 16.476 1.00 81.31 293 CYS A O 1
ATOM 2232 N N . THR A 1 294 ? 11.471 7.044 18.321 1.00 65.12 294 THR A N 1
ATOM 2233 C CA . THR A 1 294 ? 12.648 7.298 19.152 1.00 65.12 294 THR A CA 1
ATOM 2234 C C . THR A 1 294 ? 13.526 6.051 19.201 1.00 65.12 294 THR A C 1
ATOM 2236 O O . THR A 1 294 ? 13.034 4.940 19.374 1.00 65.12 294 THR A O 1
ATOM 2239 N N . ASP A 1 295 ? 14.845 6.229 19.097 1.00 50.78 295 ASP A N 1
ATOM 2240 C CA . ASP A 1 295 ? 15.813 5.167 19.426 1.00 50.78 295 ASP A CA 1
ATOM 2241 C C . ASP A 1 295 ? 15.911 4.940 20.955 1.00 50.78 295 ASP A C 1
ATOM 2243 O O . ASP A 1 295 ? 16.536 3.988 21.422 1.00 50.78 295 ASP A O 1
ATOM 2247 N N . GLU A 1 296 ? 15.293 5.828 21.741 1.00 45.97 296 GLU A N 1
ATOM 2248 C CA . GLU A 1 296 ? 15.253 5.823 23.201 1.00 45.97 296 GLU A CA 1
ATOM 2249 C C . GLU A 1 296 ? 13.895 5.312 23.710 1.00 45.97 296 GLU A C 1
ATOM 2251 O O . GLU A 1 296 ? 12.838 5.821 23.326 1.00 45.97 296 GLU A O 1
ATOM 2256 N N . THR A 1 297 ? 13.921 4.339 24.624 1.00 41.81 297 THR A N 1
ATOM 2257 C CA . THR A 1 297 ? 12.755 3.941 25.424 1.00 41.81 297 THR A CA 1
ATOM 2258 C C . THR A 1 297 ? 12.454 5.015 26.469 1.00 41.81 297 THR A C 1
ATOM 2260 O O . THR A 1 297 ? 13.322 5.329 27.285 1.00 41.81 297 THR A O 1
ATOM 2263 N N . ALA A 1 298 ? 11.233 5.551 26.484 1.00 42.25 298 ALA A N 1
ATOM 2264 C CA . ALA A 1 298 ? 10.845 6.639 27.382 1.00 42.25 298 ALA A CA 1
ATOM 2265 C C . ALA A 1 298 ? 10.747 6.194 28.860 1.00 42.25 298 ALA A C 1
ATOM 2267 O O . ALA A 1 298 ? 9.693 5.764 29.331 1.00 42.25 298 ALA A O 1
ATOM 2268 N N . GLU A 1 299 ? 11.839 6.321 29.620 1.00 37.47 299 GLU A N 1
ATOM 2269 C CA . GLU A 1 299 ? 11.822 6.079 31.066 1.00 37.47 299 GLU A CA 1
ATOM 2270 C C . GLU A 1 299 ? 10.955 7.116 31.810 1.00 37.47 299 GLU A C 1
ATOM 2272 O O . GLU A 1 299 ? 11.138 8.326 31.681 1.00 37.47 299 GLU A O 1
ATOM 2277 N N . GLY A 1 300 ? 10.041 6.637 32.661 1.00 38.69 300 GLY A N 1
ATOM 2278 C CA . GLY A 1 300 ? 9.372 7.452 33.687 1.00 38.69 300 GLY A CA 1
ATOM 2279 C C . GLY A 1 300 ? 8.017 8.075 33.326 1.00 38.69 300 GLY A C 1
ATOM 2280 O O . GLY A 1 300 ? 7.416 8.717 34.187 1.00 38.69 300 GLY A O 1
ATOM 2281 N N . ALA A 1 301 ? 7.492 7.875 32.114 1.00 37.62 301 ALA A N 1
ATOM 2282 C CA . ALA A 1 301 ? 6.139 8.314 31.767 1.00 37.62 301 ALA A CA 1
ATOM 2283 C C . ALA A 1 301 ? 5.070 7.374 32.368 1.00 37.62 301 ALA A C 1
ATOM 2285 O O . ALA A 1 301 ? 4.893 6.244 31.916 1.00 37.62 301 ALA A O 1
ATOM 2286 N N . THR A 1 302 ? 4.322 7.837 33.377 1.00 38.69 302 THR A N 1
ATOM 2287 C CA . THR A 1 302 ? 3.209 7.072 33.980 1.00 38.69 302 THR A CA 1
ATOM 2288 C C . THR A 1 302 ? 1.950 7.161 33.112 1.00 38.69 302 THR A C 1
ATOM 2290 O O . THR A 1 302 ? 1.007 7.885 33.432 1.00 38.69 302 THR A O 1
ATOM 2293 N N . ILE A 1 303 ? 1.948 6.437 31.995 1.00 50.56 303 ILE A N 1
ATOM 2294 C CA . ILE A 1 303 ? 0.826 6.364 31.052 1.00 50.56 303 ILE A CA 1
ATOM 2295 C C . ILE A 1 303 ? -0.243 5.394 31.580 1.00 50.56 303 ILE A C 1
ATOM 2297 O O . ILE A 1 303 ? 0.079 4.323 32.100 1.00 50.56 303 ILE A O 1
ATOM 2301 N N . ARG A 1 304 ? -1.532 5.743 31.449 1.00 47.81 304 ARG A N 1
ATOM 2302 C CA . ARG A 1 304 ? -2.642 4.899 31.915 1.00 47.81 304 ARG A CA 1
ATOM 2303 C C . ARG A 1 304 ? -3.351 4.184 30.763 1.00 47.81 304 ARG A C 1
ATOM 2305 O O . ARG A 1 304 ? -4.135 4.789 30.038 1.00 47.81 304 ARG A O 1
ATOM 2312 N N . LEU A 1 305 ? -3.168 2.868 30.670 1.00 55.78 305 LEU A N 1
ATOM 2313 C CA . LEU A 1 305 ? -4.020 1.992 29.857 1.00 55.78 305 LEU A CA 1
ATOM 2314 C C . LEU A 1 305 ? -5.455 1.978 30.415 1.00 55.78 305 LEU A C 1
ATOM 2316 O O . LEU A 1 305 ? -5.656 1.782 31.618 1.00 55.78 305 LEU A O 1
ATOM 2320 N N . VAL A 1 306 ? -6.465 2.157 29.556 1.00 59.03 306 VAL A N 1
ATOM 2321 C CA . VAL A 1 306 ? -7.885 2.120 29.951 1.00 59.03 306 VAL A CA 1
ATOM 2322 C C . VAL A 1 306 ? -8.653 1.107 29.098 1.00 59.03 306 VAL A C 1
ATOM 2324 O O . VAL A 1 306 ? -8.832 1.293 27.902 1.00 59.03 306 VAL A O 1
ATOM 2327 N N . GLY A 1 307 ? -9.159 0.043 29.734 1.00 50.38 307 GLY A N 1
ATOM 2328 C CA . GLY A 1 307 ? -10.042 -0.952 29.101 1.00 50.38 307 GLY A CA 1
ATOM 2329 C C . GLY A 1 307 ? -9.383 -2.271 28.678 1.00 50.38 307 GLY A C 1
ATOM 2330 O O . GLY A 1 307 ? -10.095 -3.186 28.269 1.00 50.38 307 GLY A O 1
ATOM 2331 N N . MET A 1 308 ? -8.062 -2.400 28.821 1.00 46.47 308 MET A N 1
ATOM 2332 C CA . MET A 1 308 ? -7.331 -3.652 28.585 1.00 46.47 308 MET A CA 1
ATOM 2333 C C . MET A 1 308 ? -7.147 -4.471 29.867 1.00 46.47 308 MET A C 1
ATOM 2335 O O . MET A 1 308 ? -7.130 -3.925 30.972 1.00 46.47 308 MET A O 1
ATOM 2339 N N . GLN A 1 309 ? -6.957 -5.782 29.712 1.00 43.31 309 GLN A N 1
ATOM 2340 C CA . GLN A 1 309 ? -6.500 -6.671 30.780 1.00 43.31 309 GLN A CA 1
ATOM 2341 C C . GLN A 1 309 ? -4.999 -6.944 30.579 1.00 43.31 309 GLN A C 1
ATOM 2343 O O . GLN A 1 309 ? -4.635 -7.448 29.525 1.00 43.31 309 GLN A O 1
ATOM 2348 N N . GLU A 1 310 ? -4.166 -6.560 31.563 1.00 41.16 310 GLU A N 1
ATOM 2349 C CA . GLU A 1 310 ? -2.681 -6.632 31.599 1.00 41.16 310 GLU A CA 1
ATOM 2350 C C . GLU A 1 310 ? -2.029 -7.358 30.397 1.00 41.16 310 GLU A C 1
ATOM 2352 O O . GLU A 1 310 ? -1.930 -8.594 30.409 1.00 41.16 310 GLU A O 1
ATOM 2357 N N . PRO A 1 311 ? -1.604 -6.630 29.342 1.00 40.22 311 PRO A N 1
ATOM 2358 C CA . PRO A 1 311 ? -1.102 -7.260 28.130 1.00 40.22 311 PRO A CA 1
ATOM 2359 C C . PRO A 1 311 ? 0.178 -8.051 28.412 1.00 40.22 311 PRO A C 1
ATOM 2361 O O . PRO A 1 311 ? 1.117 -7.569 29.044 1.00 40.22 311 PRO A O 1
ATOM 2364 N N . SER A 1 312 ? 0.257 -9.269 27.871 1.00 32.72 312 SER A N 1
ATOM 2365 C CA . SER A 1 312 ? 1.480 -10.081 27.899 1.00 32.72 312 SER A CA 1
ATOM 2366 C C . SER A 1 312 ? 2.468 -9.600 26.828 1.00 32.72 312 SER A C 1
ATOM 2368 O O . SER A 1 312 ? 2.759 -10.299 25.855 1.00 32.72 312 SER A O 1
ATOM 2370 N N . VAL A 1 313 ? 2.955 -8.365 27.006 1.00 34.81 313 VAL A N 1
ATOM 2371 C CA . VAL A 1 313 ? 3.838 -7.659 26.069 1.00 34.81 313 VAL A CA 1
ATOM 2372 C C . VAL A 1 313 ? 5.073 -8.506 25.775 1.00 34.81 313 VAL A C 1
ATOM 2374 O O . VAL A 1 313 ? 5.934 -8.728 26.625 1.00 34.81 313 VAL A O 1
ATOM 2377 N N . THR A 1 314 ? 5.166 -8.966 24.530 1.00 28.92 314 THR A N 1
ATOM 2378 C CA . THR A 1 314 ? 6.405 -9.498 23.967 1.00 28.92 314 THR A CA 1
ATOM 2379 C C . THR A 1 314 ? 6.999 -8.390 23.118 1.00 28.92 314 THR A C 1
ATOM 2381 O O . THR A 1 314 ? 6.539 -8.178 21.999 1.00 28.92 314 THR A O 1
ATOM 2384 N N . VAL A 1 315 ? 7.991 -7.676 23.659 1.00 33.22 315 VAL A N 1
ATOM 2385 C CA . VAL A 1 315 ? 8.700 -6.609 22.938 1.00 33.22 315 VAL A CA 1
ATOM 2386 C C . VAL A 1 315 ? 9.245 -7.186 21.630 1.00 33.22 315 VAL A C 1
ATOM 2388 O O . VAL A 1 315 ? 10.104 -8.072 21.638 1.00 33.22 315 VAL A O 1
ATOM 2391 N N . ALA A 1 316 ? 8.689 -6.734 20.508 1.00 38.91 316 ALA A N 1
ATOM 2392 C CA . ALA A 1 316 ? 9.174 -7.097 19.185 1.00 38.91 316 ALA A CA 1
ATOM 2393 C C . ALA A 1 316 ? 10.400 -6.249 18.819 1.00 38.91 316 ALA A C 1
ATOM 2395 O O . ALA A 1 316 ? 10.751 -5.296 19.51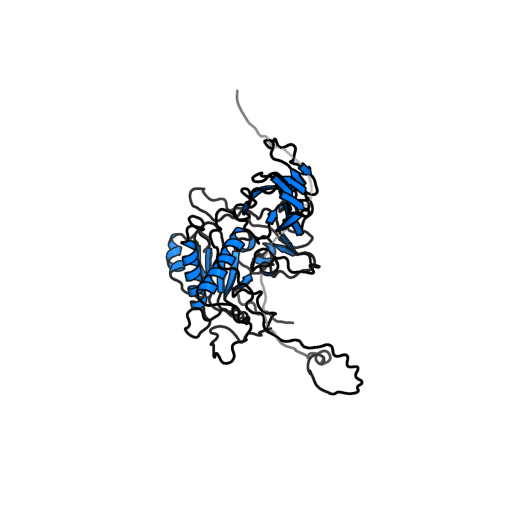2 1.00 38.91 316 ALA A O 1
ATOM 2396 N N . ASN A 1 317 ? 11.046 -6.577 17.698 1.00 36.69 317 ASN A N 1
ATOM 2397 C CA . ASN A 1 317 ? 12.033 -5.671 17.117 1.00 36.69 317 ASN A CA 1
ATOM 2398 C C . ASN A 1 317 ? 11.373 -4.307 16.816 1.00 36.69 317 ASN A C 1
ATOM 2400 O O . ASN A 1 317 ? 10.213 -4.302 16.388 1.00 36.69 317 ASN A O 1
ATOM 2404 N N . PRO A 1 318 ? 12.09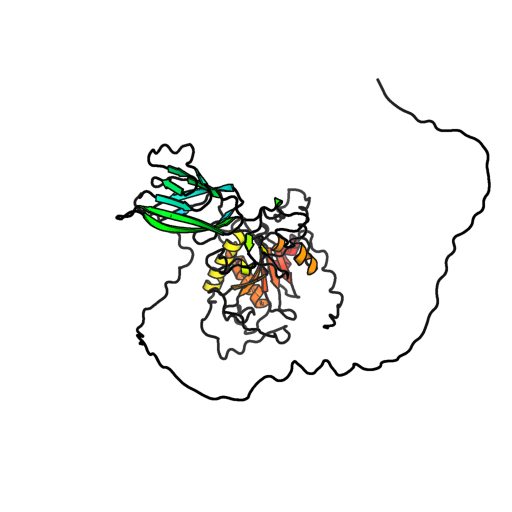1 -3.183 17.000 1.00 40.91 318 PRO A N 1
ATOM 2405 C CA . PRO A 1 318 ? 11.535 -1.844 16.825 1.00 40.91 318 PRO A CA 1
ATOM 2406 C C . PRO A 1 318 ? 10.955 -1.624 15.422 1.00 40.91 318 PRO A C 1
ATOM 2408 O O . PRO A 1 318 ? 11.405 -2.221 14.437 1.00 40.91 318 PRO A O 1
ATOM 2411 N N . ALA A 1 319 ? 9.950 -0.747 15.343 1.00 46.34 319 ALA A N 1
ATOM 2412 C CA . ALA A 1 319 ? 9.277 -0.383 14.100 1.00 46.34 319 ALA A CA 1
ATOM 2413 C C . ALA A 1 319 ? 10.279 0.135 13.041 1.00 46.34 319 ALA A C 1
ATOM 2415 O O . ALA A 1 319 ? 11.300 0.730 13.393 1.00 46.34 319 ALA A O 1
ATOM 2416 N N . PRO A 1 320 ? 10.019 -0.055 11.730 1.00 53.72 320 PRO A N 1
ATOM 2417 C CA . PRO A 1 320 ? 11.021 0.139 10.677 1.00 53.72 320 PRO A CA 1
ATOM 2418 C C . PRO A 1 320 ? 11.221 1.618 10.282 1.00 53.72 320 PRO A C 1
ATOM 2420 O O . PRO A 1 320 ? 11.133 1.971 9.107 1.00 53.72 320 PRO A O 1
ATOM 2423 N N . GLY A 1 321 ? 11.466 2.492 11.261 1.00 72.50 321 GLY A N 1
ATOM 2424 C CA . GLY A 1 321 ? 11.648 3.931 11.058 1.00 72.50 321 GLY A CA 1
ATOM 2425 C C . GLY A 1 321 ? 10.360 4.671 10.680 1.00 72.50 321 GLY A C 1
ATOM 2426 O O . GLY A 1 321 ? 10.413 5.623 9.904 1.00 72.50 321 GLY A O 1
ATOM 2427 N N . ARG A 1 322 ? 9.201 4.227 11.189 1.00 87.62 322 ARG A N 1
ATOM 2428 C CA . ARG A 1 322 ? 7.919 4.941 11.063 1.00 87.62 322 ARG A CA 1
ATOM 2429 C C . ARG A 1 322 ? 7.058 4.827 12.327 1.00 87.62 322 ARG A C 1
ATOM 2431 O O . ARG A 1 322 ? 6.895 3.717 12.823 1.00 87.62 322 ARG A O 1
ATOM 2438 N N . PRO A 1 323 ? 6.413 5.918 12.775 1.00 90.50 323 PRO A N 1
ATOM 2439 C CA . PRO A 1 323 ? 5.559 5.956 13.968 1.00 90.50 323 PRO A CA 1
ATOM 2440 C C . PRO A 1 323 ? 4.187 5.279 13.778 1.00 90.50 323 PRO A C 1
ATOM 2442 O O . PRO A 1 323 ? 3.265 5.562 14.527 1.00 90.50 323 PRO A O 1
ATOM 2445 N N . ILE A 1 324 ? 3.991 4.445 12.751 1.00 93.56 324 ILE A N 1
ATOM 2446 C CA . ILE A 1 324 ? 2.714 3.763 12.479 1.00 93.56 324 ILE A CA 1
ATOM 2447 C C . ILE A 1 324 ? 2.959 2.264 12.417 1.00 93.56 324 ILE A C 1
ATOM 2449 O O . ILE A 1 324 ? 3.822 1.824 11.654 1.00 93.56 324 ILE A O 1
ATOM 2453 N N . GLN A 1 325 ? 2.133 1.480 13.107 1.00 93.31 325 GLN A N 1
ATOM 2454 C CA . GLN A 1 325 ? 2.088 0.022 12.987 1.00 93.31 325 GLN A CA 1
ATOM 2455 C C . GLN A 1 325 ? 0.848 -0.419 12.189 1.00 93.31 325 GLN A C 1
ATOM 2457 O O . GLN A 1 325 ? -0.242 0.132 12.355 1.00 93.31 325 GLN A O 1
ATOM 2462 N N . ILE A 1 326 ? 0.992 -1.441 11.336 1.00 95.38 326 ILE A N 1
ATOM 2463 C CA . ILE A 1 326 ? -0.146 -2.100 10.677 1.00 95.38 326 ILE A CA 1
ATOM 2464 C C . ILE A 1 326 ? -0.598 -3.277 11.548 1.00 95.38 326 ILE A C 1
ATOM 2466 O O . ILE A 1 326 ? 0.007 -4.347 11.531 1.00 95.38 326 ILE A O 1
ATOM 2470 N N . MET A 1 327 ? -1.703 -3.111 12.277 1.00 92.94 327 MET A N 1
ATOM 2471 C CA . MET A 1 327 ? -2.295 -4.200 13.059 1.00 92.94 327 MET A CA 1
ATOM 2472 C C . MET A 1 327 ? -2.896 -5.288 12.161 1.00 92.94 327 MET A C 1
ATOM 2474 O O . MET A 1 327 ? -2.910 -6.464 12.537 1.00 92.94 327 MET A O 1
ATOM 2478 N N . SER A 1 328 ? -3.432 -4.922 10.989 1.00 95.06 328 SER A N 1
ATOM 2479 C CA . SER A 1 328 ? -3.990 -5.870 10.017 1.00 95.06 328 SER A CA 1
ATOM 2480 C C . SER A 1 328 ? -4.162 -5.259 8.624 1.00 95.06 328 SER A C 1
ATOM 2482 O O . SER A 1 328 ? -5.146 -4.562 8.387 1.00 95.06 328 SER A O 1
ATOM 2484 N N . GLY A 1 329 ? -3.306 -5.631 7.670 1.00 97.06 329 GLY A N 1
ATOM 2485 C CA . GLY A 1 329 ? -3.551 -5.411 6.240 1.00 97.06 329 GLY A CA 1
ATOM 2486 C C . GLY A 1 329 ? -4.523 -6.435 5.633 1.00 97.06 329 GLY A C 1
ATOM 2487 O O . GLY A 1 329 ? -5.669 -6.567 6.069 1.00 97.06 329 GLY A O 1
ATOM 2488 N N . TYR A 1 330 ? -4.073 -7.178 4.617 1.00 97.94 330 TYR A N 1
ATOM 2489 C CA . TYR A 1 330 ? -4.902 -8.105 3.841 1.00 97.94 330 TYR A CA 1
ATOM 2490 C C . TYR A 1 330 ? -5.482 -9.254 4.684 1.00 97.94 330 TYR A C 1
ATOM 2492 O O . TYR A 1 330 ? -4.812 -9.859 5.522 1.00 97.94 330 TYR A O 1
ATOM 2500 N N . ARG A 1 331 ? -6.735 -9.632 4.403 1.00 96.94 331 ARG A N 1
ATOM 2501 C CA . ARG A 1 331 ? -7.404 -10.810 4.980 1.00 96.94 331 ARG A CA 1
ATOM 2502 C C . ARG A 1 331 ? -7.917 -11.700 3.859 1.00 96.94 331 ARG A C 1
ATOM 2504 O O . ARG A 1 331 ? -8.766 -11.273 3.084 1.00 96.94 331 ARG A O 1
ATOM 2511 N N . THR A 1 332 ? -7.485 -12.960 3.797 1.00 97.12 332 THR A N 1
ATOM 2512 C CA . THR A 1 332 ? -8.060 -13.899 2.821 1.00 97.12 332 THR A CA 1
ATOM 2513 C C . THR A 1 332 ? -9.577 -14.045 3.051 1.00 97.12 332 THR A C 1
ATOM 2515 O O . THR A 1 332 ? -10.019 -14.066 4.205 1.00 97.12 332 THR A O 1
ATOM 2518 N N . PRO A 1 333 ? -10.408 -14.213 2.005 1.00 96.06 333 PRO A N 1
ATOM 2519 C CA . PRO A 1 333 ? -11.828 -14.543 2.174 1.00 96.06 333 PRO A CA 1
ATOM 2520 C C . PRO A 1 333 ? -12.106 -15.823 2.986 1.00 96.06 333 PRO A C 1
ATOM 2522 O O . PRO A 1 333 ? -13.211 -16.013 3.504 1.00 96.06 333 PRO A O 1
ATOM 2525 N N . HIS A 1 334 ? -11.121 -16.718 3.120 1.00 95.75 334 HIS A N 1
ATOM 2526 C CA . HIS A 1 334 ? -11.166 -17.814 4.085 1.00 95.75 334 HIS A CA 1
ATOM 2527 C C . HIS A 1 334 ? -10.996 -17.326 5.533 1.00 95.75 334 HIS A C 1
ATOM 2529 O O . HIS A 1 334 ? -11.835 -17.655 6.376 1.00 95.75 334 HIS A O 1
ATOM 2535 N N . TYR A 1 335 ? -9.946 -16.554 5.814 1.00 95.44 335 TYR A N 1
ATOM 2536 C CA . TYR A 1 335 ? -9.607 -16.065 7.147 1.00 95.44 335 TYR A CA 1
ATOM 2537 C C . TYR A 1 335 ? -10.642 -15.074 7.678 1.00 95.44 335 TYR A C 1
ATOM 2539 O O . TYR A 1 335 ? -11.123 -15.242 8.797 1.00 95.44 335 TYR A O 1
ATOM 2547 N N . ASN A 1 336 ? -11.077 -14.115 6.853 1.00 94.62 336 ASN A N 1
ATOM 2548 C CA . ASN A 1 336 ? -12.110 -13.145 7.224 1.00 94.62 336 ASN A CA 1
ATOM 2549 C C . ASN A 1 336 ? -13.405 -13.851 7.668 1.00 94.62 336 ASN A C 1
ATOM 2551 O O . ASN A 1 336 ? -13.986 -13.516 8.696 1.00 94.62 336 ASN A O 1
ATOM 2555 N N . ARG A 1 337 ? -13.797 -14.920 6.960 1.00 92.62 337 ARG A N 1
ATOM 2556 C CA . ARG A 1 337 ? -14.925 -15.779 7.353 1.00 92.62 337 ARG A CA 1
ATOM 2557 C C . ARG A 1 337 ? -14.667 -16.552 8.650 1.00 92.62 337 ARG A C 1
ATOM 2559 O O . ARG A 1 337 ? -15.609 -16.782 9.398 1.00 92.62 337 ARG A O 1
ATOM 2566 N N . SER A 1 338 ? -13.428 -16.972 8.917 1.00 91.88 338 SER A N 1
ATOM 2567 C CA . SER A 1 338 ? -13.089 -17.711 10.144 1.00 91.88 338 SER A CA 1
ATOM 2568 C C . SER A 1 338 ? -13.169 -16.854 11.413 1.00 91.88 338 SER A C 1
ATOM 2570 O O . SER A 1 338 ? -13.443 -17.397 12.478 1.00 91.88 338 SER A O 1
ATOM 2572 N N . LEU A 1 339 ? -13.019 -15.530 11.279 1.00 87.06 339 LEU A N 1
ATOM 2573 C CA . LEU A 1 339 ? -13.231 -14.556 12.356 1.00 87.06 339 LEU A CA 1
ATOM 2574 C C . LEU A 1 339 ? -14.716 -14.242 12.617 1.00 87.06 339 LEU A C 1
ATOM 2576 O O . LEU A 1 339 ? -15.037 -13.631 13.627 1.00 87.06 339 LEU A O 1
ATOM 2580 N N . GLY A 1 340 ? -15.629 -14.626 11.716 1.00 84.88 340 GLY A N 1
ATOM 2581 C CA . GLY A 1 340 ? -17.040 -14.216 11.780 1.00 84.88 340 GLY A CA 1
ATOM 2582 C C . GLY A 1 340 ? -17.315 -12.782 11.299 1.00 84.88 340 GLY A C 1
ATOM 2583 O O . GLY A 1 340 ? -18.442 -12.313 11.427 1.00 84.88 340 GLY A O 1
ATOM 2584 N N . ASN A 1 341 ? -16.316 -12.104 10.724 1.00 83.12 341 ASN A N 1
ATOM 2585 C CA . ASN A 1 341 ? -16.413 -10.726 10.234 1.00 83.12 341 ASN A CA 1
ATOM 2586 C C . ASN A 1 341 ? -17.439 -10.538 9.102 1.00 83.12 341 ASN A C 1
ATOM 2588 O O . ASN A 1 341 ? -17.777 -11.470 8.364 1.00 83.12 341 ASN A O 1
ATOM 2592 N N . VAL A 1 342 ? -17.823 -9.274 8.885 1.00 84.06 342 VAL A N 1
ATOM 2593 C CA . VAL A 1 342 ? -18.672 -8.843 7.764 1.00 84.06 342 VAL A CA 1
ATOM 2594 C C . VAL A 1 342 ? -18.152 -9.337 6.409 1.00 84.06 342 VAL A C 1
ATOM 2596 O O . VAL A 1 342 ? -16.954 -9.302 6.095 1.00 84.06 342 VAL A O 1
ATOM 2599 N N . ARG A 1 343 ? -19.088 -9.807 5.580 1.00 84.69 343 ARG A N 1
ATOM 2600 C CA . ARG A 1 343 ? -18.810 -10.533 4.331 1.00 84.69 343 ARG A CA 1
ATOM 2601 C C . ARG A 1 343 ? -18.036 -9.703 3.306 1.00 84.69 343 ARG A C 1
ATOM 2603 O O . ARG A 1 343 ? -17.223 -10.272 2.578 1.00 84.69 343 ARG A O 1
ATOM 2610 N N . LEU A 1 344 ? -18.284 -8.395 3.237 1.00 87.50 344 LEU A N 1
ATOM 2611 C CA . LEU A 1 344 ? -17.661 -7.481 2.275 1.00 87.50 344 LEU A CA 1
ATOM 2612 C C . LEU A 1 344 ? -16.506 -6.654 2.875 1.00 87.50 344 LEU A C 1
ATOM 2614 O O . LEU A 1 344 ? -16.094 -5.667 2.280 1.00 87.50 344 LEU A O 1
ATOM 2618 N N . SER A 1 345 ? -15.927 -7.068 4.012 1.00 91.94 345 SER A N 1
ATOM 2619 C CA . SER A 1 345 ? -14.793 -6.366 4.642 1.00 91.94 345 SER A CA 1
ATOM 2620 C C . SER A 1 345 ? -13.673 -6.022 3.643 1.00 91.94 345 SER A C 1
ATOM 2622 O O . SER A 1 345 ? -13.180 -6.913 2.936 1.00 91.94 345 SER A O 1
ATOM 2624 N N . ARG A 1 346 ? -13.272 -4.739 3.605 1.00 94.88 346 ARG A N 1
ATOM 2625 C CA . ARG A 1 346 ? -12.327 -4.165 2.626 1.00 94.88 346 ARG A CA 1
ATOM 2626 C C . ARG A 1 346 ? -10.946 -4.825 2.638 1.00 94.88 346 ARG A C 1
ATOM 2628 O O . ARG A 1 346 ? -10.359 -5.010 1.579 1.00 94.88 346 ARG A O 1
ATOM 2635 N N . HIS A 1 347 ? -10.491 -5.353 3.778 1.00 96.94 347 HIS A N 1
ATOM 2636 C CA . HIS A 1 347 ? -9.234 -6.117 3.860 1.00 96.94 347 HIS A CA 1
ATOM 2637 C C . HIS A 1 347 ? -9.148 -7.303 2.882 1.00 96.94 347 HIS A C 1
ATOM 2639 O O . HIS A 1 347 ? -8.052 -7.772 2.596 1.00 96.94 347 HIS A O 1
ATOM 2645 N N . GLN A 1 348 ? -10.271 -7.819 2.368 1.00 96.19 348 GLN A N 1
ATOM 2646 C CA . GLN A 1 348 ? -10.265 -8.877 1.350 1.00 96.19 348 GLN A CA 1
ATOM 2647 C C . GLN A 1 348 ? -9.849 -8.370 -0.039 1.00 96.19 348 GLN A C 1
ATOM 2649 O O . GLN A 1 348 ? -9.403 -9.160 -0.866 1.00 96.19 348 GLN A O 1
ATOM 2654 N N . PHE A 1 349 ? -9.975 -7.074 -0.313 1.00 95.94 349 PHE A N 1
ATOM 2655 C CA . PHE A 1 349 ? -9.777 -6.465 -1.633 1.00 95.94 349 PHE A CA 1
ATOM 2656 C C . PHE A 1 349 ? -8.430 -5.729 -1.758 1.00 95.94 349 PHE A C 1
ATOM 2658 O O . PHE A 1 349 ? -8.119 -5.179 -2.813 1.00 95.94 349 PHE A O 1
ATOM 2665 N N . GLY A 1 350 ? -7.609 -5.784 -0.701 1.00 96.12 350 GLY A N 1
ATOM 2666 C CA . GLY A 1 350 ? -6.244 -5.255 -0.665 1.00 96.12 350 GLY A CA 1
ATOM 2667 C C . GLY A 1 350 ? -6.143 -3.743 -0.479 1.00 96.12 350 GLY A C 1
ATOM 2668 O O . GLY A 1 350 ? -5.072 -3.182 -0.680 1.00 96.12 350 GLY A O 1
ATOM 2669 N N . ASP A 1 351 ? -7.240 -3.075 -0.125 1.00 96.75 351 ASP A N 1
ATOM 2670 C CA . ASP A 1 351 ? -7.335 -1.617 -0.052 1.00 96.75 351 ASP A CA 1
ATOM 2671 C C . ASP A 1 351 ? -7.621 -1.084 1.358 1.00 96.75 351 ASP A C 1
ATOM 2673 O O . ASP A 1 351 ? -8.058 0.055 1.476 1.00 96.75 351 ASP A O 1
ATOM 2677 N N . ALA A 1 352 ? -7.384 -1.886 2.406 1.00 97.94 352 ALA A N 1
ATOM 2678 C CA . ALA A 1 352 ? -7.635 -1.516 3.798 1.00 97.94 352 ALA A CA 1
ATOM 2679 C C . ALA A 1 352 ? -6.585 -2.026 4.793 1.00 97.94 352 ALA A C 1
ATOM 2681 O O . ALA A 1 352 ? -6.120 -3.166 4.682 1.00 97.94 352 ALA A O 1
ATOM 2682 N N . SER A 1 353 ? -6.335 -1.214 5.822 1.00 98.44 353 SER A N 1
ATOM 2683 C CA . SER A 1 353 ? -5.495 -1.529 6.979 1.00 98.44 353 SER A CA 1
ATOM 2684 C C . SER A 1 353 ? -6.167 -1.109 8.286 1.00 98.44 353 SER A C 1
ATOM 2686 O O . SER A 1 353 ? -6.727 -0.020 8.372 1.00 98.44 353 SER A O 1
ATOM 2688 N N . ASP A 1 354 ? -6.036 -1.937 9.322 1.00 98.06 354 ASP A N 1
ATOM 2689 C CA . ASP A 1 354 ? -6.183 -1.492 10.714 1.00 98.06 354 ASP A CA 1
ATOM 2690 C C . ASP A 1 354 ? -4.808 -1.007 11.193 1.00 98.06 354 ASP A C 1
ATOM 2692 O O . ASP A 1 354 ? -3.818 -1.728 11.009 1.00 98.06 354 ASP A O 1
ATOM 2696 N N . ILE A 1 355 ? -4.739 0.198 11.762 1.00 98.00 355 ILE A N 1
ATOM 2697 C CA . ILE A 1 355 ? -3.497 0.901 12.109 1.00 98.00 355 ILE A CA 1
ATOM 2698 C C . ILE A 1 355 ? -3.542 1.528 13.508 1.00 98.00 355 ILE A C 1
ATOM 2700 O O . ILE A 1 355 ? -4.606 1.914 14.001 1.00 98.00 355 ILE A O 1
ATOM 2704 N N . ILE A 1 356 ? -2.357 1.684 14.097 1.00 96.75 356 ILE A N 1
ATOM 2705 C CA . ILE A 1 356 ? -2.096 2.490 15.298 1.00 96.75 356 ILE A CA 1
ATOM 2706 C C . ILE A 1 356 ? -0.900 3.415 15.058 1.00 96.75 356 ILE A C 1
ATOM 2708 O O . ILE A 1 356 ? -0.082 3.146 14.174 1.00 96.75 356 ILE A O 1
ATOM 2712 N N . VAL A 1 357 ? -0.804 4.488 15.843 1.00 96.12 357 VAL A N 1
ATOM 2713 C CA . VAL A 1 357 ? 0.437 5.259 16.000 1.00 96.12 357 VAL A CA 1
ATOM 2714 C C . VAL A 1 357 ? 1.186 4.648 17.181 1.00 96.12 357 VAL A C 1
ATOM 2716 O O . VAL A 1 357 ? 0.602 4.522 18.248 1.00 96.12 357 VAL A O 1
ATOM 2719 N N . ASP A 1 358 ? 2.405 4.191 16.929 1.00 91.81 358 ASP A N 1
ATOM 2720 C CA . ASP A 1 358 ? 3.239 3.334 17.788 1.00 91.81 358 ASP A CA 1
ATOM 2721 C C . ASP A 1 358 ? 4.683 3.829 17.618 1.00 91.81 358 ASP A C 1
ATOM 2723 O O . ASP A 1 358 ? 5.498 3.253 16.892 1.00 91.81 358 ASP A O 1
ATOM 2727 N N . ALA A 1 359 ? 4.950 5.022 18.151 1.00 89.19 359 ALA A N 1
ATOM 2728 C CA . ALA A 1 359 ? 6.229 5.711 18.030 1.00 89.19 359 ALA A CA 1
ATOM 2729 C C . ALA A 1 359 ? 7.264 5.195 19.042 1.00 89.19 359 ALA A C 1
ATOM 2731 O O . ALA A 1 359 ? 8.464 5.259 18.766 1.00 89.19 359 ALA A O 1
ATOM 2732 N N . ASN A 1 360 ? 6.808 4.660 20.179 1.00 83.56 360 ASN A N 1
ATOM 2733 C CA . ASN A 1 360 ? 7.654 4.080 21.223 1.00 83.56 360 ASN A CA 1
ATOM 2734 C C . ASN A 1 360 ? 7.977 2.579 21.005 1.00 83.56 360 ASN A C 1
ATOM 2736 O O . ASN A 1 360 ? 8.933 2.076 21.597 1.00 83.56 360 ASN A O 1
ATOM 2740 N N . GLY A 1 361 ? 7.226 1.873 20.148 1.00 82.25 361 GLY A N 1
ATOM 2741 C CA . GLY A 1 361 ? 7.416 0.455 19.832 1.00 82.25 361 GLY A CA 1
ATOM 2742 C C . GLY A 1 361 ? 6.774 -0.540 20.812 1.00 82.25 361 GLY A C 1
ATOM 2743 O O . GLY A 1 361 ? 7.107 -1.728 20.748 1.00 82.25 361 GLY A O 1
ATOM 2744 N N . ASP A 1 362 ? 5.894 -0.104 21.723 1.00 83.75 362 ASP A N 1
ATOM 2745 C CA . ASP A 1 362 ? 5.241 -0.976 22.716 1.00 83.75 362 ASP A CA 1
ATOM 2746 C C . ASP A 1 362 ? 4.019 -1.755 22.181 1.00 83.75 362 ASP A C 1
ATOM 2748 O O . ASP A 1 362 ? 3.540 -2.683 22.842 1.00 83.75 362 ASP A O 1
ATOM 2752 N N . GLN A 1 363 ? 3.602 -1.470 20.940 1.00 85.38 363 GLN A N 1
ATOM 2753 C CA . GLN A 1 363 ? 2.457 -2.064 20.230 1.00 85.38 363 GLN A CA 1
ATOM 2754 C C . GLN A 1 363 ? 1.062 -1.624 20.705 1.00 85.38 363 GLN A C 1
ATOM 2756 O O . GLN A 1 363 ? 0.057 -2.206 20.276 1.00 85.38 363 GLN A O 1
ATOM 2761 N N . VAL A 1 364 ? 0.975 -0.590 21.537 1.00 87.12 364 VAL A N 1
ATOM 2762 C CA . VAL A 1 364 ? -0.256 0.136 21.863 1.00 87.12 364 VAL A CA 1
ATOM 2763 C C . VAL A 1 364 ? -0.295 1.445 21.060 1.00 87.12 364 VAL A C 1
ATOM 2765 O O . VAL A 1 364 ? 0.699 1.889 20.495 1.00 87.12 364 VAL A O 1
ATOM 2768 N N . MET A 1 365 ? -1.480 2.043 20.929 1.00 92.12 365 MET A N 1
ATOM 2769 C CA . MET A 1 365 ? -1.609 3.390 20.377 1.00 92.12 365 MET A CA 1
ATOM 2770 C C . MET A 1 365 ? -1.085 4.427 21.378 1.00 92.12 365 MET A C 1
ATOM 2772 O O . MET A 1 365 ? -1.542 4.429 22.519 1.00 92.12 365 MET A O 1
ATOM 2776 N N . ASP A 1 366 ? -0.191 5.312 20.929 1.00 91.81 366 ASP A N 1
ATOM 2777 C CA . ASP A 1 366 ? 0.310 6.473 21.679 1.00 91.81 366 ASP A CA 1
ATOM 2778 C C . ASP A 1 366 ? -0.811 7.414 22.173 1.00 91.81 366 ASP A C 1
ATOM 2780 O O . ASP A 1 366 ? -1.901 7.471 21.604 1.00 91.81 366 ASP A O 1
ATOM 2784 N N . ASP A 1 367 ? -0.498 8.229 23.187 1.00 94.25 367 ASP A N 1
ATOM 2785 C CA . ASP A 1 367 ? -1.338 9.337 23.670 1.00 94.25 367 ASP A CA 1
ATOM 2786 C C . ASP A 1 367 ? -1.333 10.491 22.643 1.00 94.25 367 ASP A C 1
ATOM 2788 O O . ASP A 1 367 ? -0.447 11.357 22.627 1.00 94.25 367 ASP A O 1
ATOM 2792 N N . LEU A 1 368 ? -2.304 10.471 21.726 1.00 96.31 368 LEU A N 1
ATOM 2793 C CA . LEU A 1 368 ? -2.377 11.388 20.586 1.00 96.31 368 LEU A CA 1
ATOM 2794 C C . LEU A 1 368 ? -3.057 12.707 20.941 1.00 96.31 368 LEU A C 1
ATOM 2796 O O . LEU A 1 368 ? -2.749 13.735 20.325 1.00 96.31 368 LEU A O 1
ATOM 2800 N N . ASN A 1 369 ? -3.977 12.692 21.910 1.00 95.69 369 ASN A N 1
ATOM 2801 C CA . ASN A 1 369 ? -4.650 13.902 22.383 1.00 95.69 369 ASN A CA 1
ATOM 2802 C C . ASN A 1 369 ? -3.896 14.612 23.529 1.00 95.69 369 ASN A C 1
ATOM 2804 O O . ASN A 1 369 ? -4.125 15.806 23.740 1.00 95.69 369 ASN A O 1
ATOM 2808 N N . ARG A 1 370 ? -2.953 13.918 24.183 1.00 94.62 370 ARG A N 1
ATOM 2809 C CA . ARG A 1 370 ? -2.145 14.358 25.332 1.00 94.62 370 ARG A CA 1
ATOM 2810 C C . ARG A 1 370 ? -2.966 14.538 26.617 1.00 94.62 370 ARG A C 1
ATOM 2812 O O . ARG A 1 370 ? -2.729 15.488 27.367 1.00 94.62 370 ARG A O 1
ATOM 2819 N N . ASP A 1 371 ? -3.931 13.641 26.863 1.00 93.06 371 ASP A N 1
ATOM 2820 C CA . ASP A 1 371 ? -4.738 13.586 28.100 1.00 93.06 371 ASP A CA 1
ATOM 2821 C C . ASP A 1 371 ? -4.210 12.606 29.170 1.00 93.06 371 ASP A C 1
ATOM 2823 O O . ASP A 1 371 ? -4.618 12.687 30.334 1.00 93.06 371 ASP A O 1
ATOM 2827 N N . GLY A 1 372 ? -3.239 11.752 28.820 1.00 89.62 372 GLY A N 1
ATOM 2828 C CA . GLY A 1 372 ? -2.584 10.797 29.721 1.00 89.62 372 GLY A CA 1
ATOM 2829 C C . GLY A 1 372 ? -3.231 9.407 29.789 1.00 89.62 372 GLY A C 1
ATOM 2830 O O . GLY A 1 372 ? -2.804 8.579 30.605 1.00 89.62 372 GLY A O 1
ATOM 2831 N N . GLN A 1 373 ? -4.254 9.128 28.974 1.00 89.31 373 GLN A N 1
ATOM 2832 C CA . GLN A 1 373 ? -4.986 7.857 28.973 1.00 89.31 373 GLN A CA 1
ATOM 2833 C C . GLN A 1 373 ? -5.074 7.256 27.568 1.00 89.31 373 GLN A C 1
ATOM 2835 O O . GLN A 1 373 ? -5.769 7.800 26.719 1.00 89.31 373 GLN A O 1
ATOM 2840 N N . LEU A 1 374 ? -4.488 6.079 27.343 1.00 89.75 374 LEU A N 1
ATOM 2841 C CA . LEU A 1 374 ? -4.559 5.417 26.032 1.00 89.75 374 LEU A CA 1
ATOM 2842 C C . LEU A 1 374 ? -5.960 4.829 25.825 1.00 89.75 374 LEU A C 1
ATOM 2844 O O . LEU A 1 374 ? -6.337 3.862 26.501 1.00 89.75 374 LEU A O 1
ATOM 2848 N N . ASN A 1 375 ? -6.759 5.439 24.943 1.00 89.50 375 ASN A N 1
ATOM 2849 C CA . ASN A 1 375 ? -8.176 5.107 24.769 1.00 89.50 375 ASN A CA 1
ATOM 2850 C C . ASN A 1 375 ? -8.739 5.473 23.374 1.00 89.50 375 ASN A C 1
ATOM 2852 O O . ASN A 1 375 ? -8.062 6.020 22.511 1.00 89.50 375 ASN A O 1
ATOM 2856 N N . GLY A 1 376 ? -10.017 5.173 23.115 1.00 94.50 376 GLY A N 1
ATOM 2857 C CA . GLY A 1 376 ? -10.670 5.471 21.831 1.00 94.50 376 GLY A CA 1
ATOM 2858 C C . GLY A 1 376 ? -10.638 6.946 21.387 1.00 94.50 376 GLY A C 1
ATOM 2859 O O . GLY A 1 376 ? -10.834 7.227 20.204 1.00 94.50 376 GLY A O 1
ATOM 2860 N N . GLN A 1 377 ? -10.364 7.892 22.290 1.00 96.25 377 GLN A N 1
ATOM 2861 C CA . GLN A 1 377 ? -10.177 9.304 21.954 1.00 96.25 377 GLN A CA 1
ATOM 2862 C C . GLN A 1 377 ? -8.887 9.568 21.148 1.00 96.25 377 GLN A C 1
ATOM 2864 O O . GLN A 1 377 ? -8.860 10.503 20.339 1.00 96.25 377 GLN A O 1
ATOM 2869 N N . ASP A 1 378 ? -7.870 8.714 21.269 1.00 96.88 378 ASP A N 1
ATOM 2870 C CA . ASP A 1 378 ? -6.662 8.736 20.435 1.00 96.88 378 ASP A CA 1
ATOM 2871 C C . ASP A 1 378 ? -6.975 8.281 19.008 1.00 96.88 378 ASP A C 1
ATOM 2873 O O . ASP A 1 378 ? -6.637 8.962 18.037 1.00 96.88 378 ASP A O 1
ATOM 2877 N N . ALA A 1 379 ? -7.758 7.206 18.865 1.00 97.81 379 ALA A N 1
ATOM 2878 C CA . ALA A 1 379 ? -8.253 6.746 17.569 1.00 97.81 379 ALA A CA 1
ATOM 2879 C C . ALA A 1 379 ? -9.116 7.816 16.869 1.00 97.81 379 ALA A C 1
ATOM 2881 O O . ALA A 1 379 ? -8.992 8.019 15.661 1.00 97.81 379 ALA A O 1
ATOM 2882 N N . ILE A 1 380 ? -9.940 8.562 17.618 1.00 98.19 380 ILE A N 1
ATOM 2883 C CA . ILE A 1 380 ? -10.681 9.728 17.099 1.00 98.19 380 ILE A CA 1
ATOM 2884 C C . ILE A 1 380 ? -9.732 10.857 16.666 1.00 98.19 380 ILE A C 1
ATOM 2886 O O . ILE A 1 380 ? -10.000 11.535 15.673 1.00 98.19 380 ILE A O 1
ATOM 2890 N N . THR A 1 381 ? -8.613 11.046 17.366 1.00 98.50 381 THR A N 1
ATOM 2891 C CA . THR A 1 381 ? -7.622 12.088 17.060 1.00 98.50 381 THR A CA 1
ATOM 2892 C C . THR A 1 381 ? -6.858 11.762 15.772 1.00 98.50 381 THR A C 1
ATOM 2894 O O . THR A 1 381 ? -6.799 12.600 14.869 1.00 98.50 381 THR A O 1
ATOM 2897 N N . LEU A 1 382 ? -6.392 10.516 15.614 1.00 98.56 382 LEU A N 1
ATOM 2898 C CA . LEU A 1 382 ? -5.815 10.017 14.360 1.00 98.56 382 LEU A CA 1
ATOM 2899 C C . LEU A 1 382 ? -6.825 10.090 13.202 1.00 98.56 382 LEU A C 1
ATOM 2901 O O . LEU A 1 382 ? -6.489 10.552 12.112 1.00 98.56 382 LEU A O 1
ATOM 2905 N N . ALA A 1 383 ? -8.080 9.697 13.436 1.00 98.25 383 ALA A N 1
ATOM 2906 C CA . ALA A 1 383 ? -9.141 9.798 12.437 1.00 98.25 383 ALA A CA 1
ATOM 2907 C C . ALA A 1 383 ? -9.405 11.251 11.997 1.00 98.25 383 ALA A C 1
ATOM 2909 O O . ALA A 1 383 ? -9.642 11.494 10.814 1.00 98.25 383 ALA A O 1
ATOM 2910 N N . GLY A 1 384 ? -9.286 12.226 12.905 1.00 98.00 384 GLY A N 1
ATOM 2911 C CA . GLY A 1 384 ? -9.311 13.651 12.568 1.00 98.00 384 GLY A CA 1
ATOM 2912 C C . GLY A 1 384 ? -8.189 14.052 11.604 1.00 98.00 384 GLY A C 1
ATOM 2913 O O . GLY A 1 384 ? -8.445 14.724 10.607 1.00 98.00 384 GLY A O 1
ATOM 2914 N N . TRP A 1 385 ? -6.959 13.579 11.827 1.00 98.25 385 TRP A N 1
ATOM 2915 C CA . TRP A 1 385 ? -5.828 13.859 10.930 1.00 98.25 385 TRP A CA 1
ATOM 2916 C C . TRP A 1 385 ? -5.964 13.176 9.558 1.00 98.25 385 TRP A C 1
ATOM 2918 O O . TRP A 1 385 ? -5.454 13.695 8.564 1.00 98.25 385 TRP A O 1
ATOM 2928 N N . ILE A 1 386 ? -6.670 12.044 9.484 1.00 98.00 386 ILE A N 1
ATOM 2929 C CA . ILE A 1 386 ? -6.989 11.348 8.226 1.00 98.00 386 ILE A CA 1
ATOM 2930 C C . ILE A 1 386 ? -8.120 12.072 7.466 1.00 98.00 386 ILE A C 1
ATOM 2932 O O . ILE A 1 386 ? -8.046 12.203 6.244 1.00 98.00 386 ILE A O 1
ATOM 2936 N N . GLU A 1 387 ? -9.121 12.624 8.162 1.00 96.38 387 GLU A N 1
ATOM 2937 C CA . GLU A 1 387 ? -10.118 13.520 7.549 1.00 96.38 387 GLU A CA 1
ATOM 2938 C C . GLU A 1 387 ? -9.485 14.826 7.033 1.00 96.38 387 GLU A C 1
ATOM 2940 O O . GLU A 1 387 ? -9.885 15.293 5.965 1.00 96.38 387 GLU A O 1
ATOM 2945 N N . GLU A 1 388 ? -8.476 15.385 7.727 1.00 95.81 388 GLU A N 1
ATOM 2946 C CA . GLU A 1 388 ? -7.663 16.507 7.219 1.00 95.81 388 GLU A CA 1
ATOM 2947 C C . GLU A 1 388 ? -6.987 16.143 5.882 1.00 95.81 388 GLU A C 1
ATOM 2949 O O . GLU A 1 388 ? -7.076 16.916 4.929 1.00 95.81 388 GLU A O 1
ATOM 2954 N N . LEU A 1 389 ? -6.342 14.968 5.791 1.00 95.25 389 LEU A N 1
ATOM 2955 C CA . LEU A 1 389 ? -5.663 14.506 4.568 1.00 95.25 389 LEU A CA 1
ATOM 2956 C C . LEU A 1 389 ? -6.626 14.351 3.383 1.00 95.25 389 LEU A C 1
ATOM 2958 O O . LEU A 1 389 ? -6.294 14.744 2.266 1.00 95.25 389 LEU A O 1
ATOM 2962 N N . TRP A 1 390 ? -7.836 13.821 3.590 1.00 93.75 390 TRP A N 1
ATOM 2963 C CA . TRP A 1 390 ? -8.809 13.674 2.498 1.00 93.75 390 TRP A CA 1
ATOM 2964 C C . TRP A 1 390 ? -9.368 15.001 1.956 1.00 93.75 390 TRP A C 1
ATOM 2966 O O . TRP A 1 390 ? -9.975 14.984 0.884 1.00 93.75 390 TRP A O 1
ATOM 2976 N N . GLN A 1 391 ? -9.137 16.142 2.622 1.00 93.12 391 GLN A N 1
ATOM 2977 C CA . GLN A 1 391 ? -9.441 17.460 2.042 1.00 93.12 391 GLN A CA 1
ATOM 2978 C C . GLN A 1 391 ? -8.374 17.931 1.040 1.00 93.12 391 GLN A C 1
ATOM 2980 O O . GLN A 1 391 ? -8.601 18.894 0.305 1.00 93.12 391 GLN A O 1
ATOM 2985 N N . GLU A 1 392 ? -7.203 17.289 0.988 1.00 92.56 392 GLU A N 1
ATOM 2986 C CA . GLU A 1 392 ? -6.135 17.692 0.080 1.00 92.56 392 GLU A CA 1
ATOM 2987 C C . GLU A 1 392 ? -6.471 17.366 -1.381 1.00 92.56 392 GLU A C 1
ATOM 2989 O O . GLU A 1 392 ? -7.009 16.311 -1.725 1.00 92.56 392 GLU A O 1
ATOM 2994 N N . GLN A 1 393 ? -6.068 18.260 -2.288 1.00 89.38 393 GLN A N 1
ATOM 2995 C CA . GLN A 1 393 ? -6.365 18.169 -3.723 1.00 89.38 393 GLN A CA 1
ATOM 2996 C C . GLN A 1 393 ? -5.856 16.869 -4.388 1.00 89.38 393 GLN A C 1
ATOM 2998 O O . GLN A 1 393 ? -6.369 16.485 -5.440 1.00 89.38 393 GLN A O 1
ATOM 3003 N N . ALA A 1 394 ? -4.890 16.172 -3.777 1.00 86.25 394 ALA A N 1
ATOM 3004 C CA . ALA A 1 394 ? -4.398 14.861 -4.211 1.00 86.25 394 ALA A CA 1
ATOM 3005 C C . ALA A 1 394 ? -5.428 13.718 -4.045 1.00 86.25 394 ALA A C 1
ATOM 3007 O O . ALA A 1 394 ? -5.357 12.715 -4.764 1.00 86.25 394 ALA A O 1
ATOM 3008 N N . TYR A 1 395 ? -6.395 13.882 -3.136 1.00 88.56 395 TYR A N 1
ATOM 3009 C CA . TYR A 1 395 ? -7.437 12.900 -2.813 1.00 88.56 395 TYR A CA 1
ATOM 3010 C C . TYR A 1 395 ? -8.857 13.378 -3.159 1.00 88.56 395 TYR A C 1
ATOM 3012 O O . TYR A 1 395 ? -9.825 12.646 -2.947 1.00 88.56 395 TYR A O 1
ATOM 3020 N N . ALA A 1 396 ? -8.997 14.571 -3.747 1.00 86.44 396 ALA A N 1
ATOM 3021 C CA . ALA A 1 396 ? -10.276 15.109 -4.199 1.00 86.44 396 ALA A CA 1
ATOM 3022 C C . ALA A 1 396 ? -11.026 14.114 -5.108 1.00 86.44 396 ALA A C 1
ATOM 3024 O O . ALA A 1 396 ? -10.479 13.594 -6.082 1.00 86.44 396 ALA A O 1
ATOM 3025 N N . GLY A 1 397 ? -12.290 13.834 -4.776 1.00 82.94 397 GLY A N 1
ATOM 3026 C CA . GLY A 1 397 ? -13.113 12.845 -5.484 1.00 82.94 397 GLY A CA 1
ATOM 3027 C C . GLY A 1 397 ? -12.738 11.377 -5.226 1.00 82.94 397 GLY A C 1
ATOM 3028 O O . GLY A 1 397 ? -13.282 10.498 -5.890 1.00 82.94 397 GLY A O 1
ATOM 3029 N N . ARG A 1 398 ? -11.834 11.088 -4.277 1.00 86.00 398 ARG A N 1
ATOM 3030 C CA . ARG A 1 398 ? -11.368 9.731 -3.928 1.00 86.00 398 ARG A CA 1
ATOM 3031 C C . ARG A 1 398 ? -11.526 9.415 -2.424 1.00 86.00 398 ARG A C 1
ATOM 3033 O O . ARG A 1 398 ? -10.554 8.992 -1.798 1.00 86.00 398 ARG A O 1
ATOM 3040 N N . PRO A 1 399 ? -12.714 9.626 -1.819 1.00 87.38 399 PRO A N 1
ATOM 3041 C CA . PRO A 1 399 ? -12.924 9.376 -0.395 1.00 87.38 399 PRO A CA 1
ATOM 3042 C C . PRO A 1 399 ? -12.817 7.884 -0.054 1.00 87.38 399 PRO A C 1
ATOM 3044 O O . PRO A 1 399 ? -13.150 7.014 -0.862 1.00 87.38 399 PRO A O 1
ATOM 3047 N N . GLY A 1 400 ? -12.390 7.597 1.173 1.00 93.38 400 GLY A N 1
ATOM 3048 C CA . GLY A 1 400 ? -12.269 6.243 1.707 1.00 93.38 400 GLY A CA 1
ATOM 3049 C C . GLY A 1 400 ? -13.172 5.963 2.908 1.00 93.38 400 GLY A C 1
ATOM 3050 O O . GLY A 1 400 ? -13.884 6.848 3.399 1.00 93.38 400 GLY A O 1
ATOM 3051 N N . GLY A 1 401 ? -13.139 4.724 3.398 1.00 95.56 401 GLY A N 1
ATOM 3052 C CA . GLY A 1 401 ? -13.747 4.328 4.666 1.00 95.56 401 GLY A CA 1
ATOM 3053 C C . GLY A 1 401 ? -12.812 4.577 5.850 1.00 95.56 401 GLY A C 1
ATOM 3054 O O . GLY A 1 401 ? -11.597 4.436 5.727 1.00 95.56 401 GLY A O 1
ATOM 3055 N N . LEU A 1 402 ? -13.384 4.967 6.990 1.00 97.56 402 LEU A N 1
ATOM 3056 C CA . LEU A 1 402 ? -12.649 5.271 8.218 1.00 97.56 402 LEU A CA 1
ATOM 3057 C C . LEU A 1 402 ? -13.480 4.854 9.433 1.00 97.56 402 LEU A C 1
ATOM 3059 O O . LEU A 1 402 ? -14.596 5.345 9.610 1.00 97.56 402 LEU A O 1
ATOM 3063 N N . GLY A 1 403 ? -12.941 3.952 10.246 1.00 97.38 403 GLY A N 1
ATOM 3064 C CA . GLY A 1 403 ? -13.591 3.429 11.446 1.00 97.38 403 GLY A CA 1
ATOM 3065 C C . GLY A 1 403 ? -12.728 3.623 12.684 1.00 97.38 403 GLY A C 1
ATOM 3066 O O . GLY A 1 403 ? -11.540 3.317 12.644 1.00 97.38 403 GLY A O 1
ATOM 3067 N N . VAL A 1 404 ? -13.319 4.093 13.782 1.00 97.69 404 VAL A N 1
ATOM 3068 C CA . VAL A 1 404 ? -12.618 4.284 15.066 1.00 97.69 404 VAL A CA 1
ATOM 3069 C C . VAL A 1 404 ? -13.023 3.215 16.075 1.00 97.69 404 VAL A C 1
ATOM 3071 O O . VAL A 1 404 ? -14.210 2.940 16.251 1.00 97.69 404 VAL A O 1
ATOM 3074 N N . TYR A 1 405 ? -12.050 2.612 16.752 1.00 95.12 405 TYR A N 1
ATOM 3075 C CA . TYR A 1 405 ? -12.271 1.512 17.690 1.00 95.12 405 TYR A CA 1
ATOM 3076 C C . TYR A 1 405 ? -11.645 1.836 19.045 1.00 95.12 405 TYR A C 1
ATOM 3078 O O . TYR A 1 405 ? -10.487 2.243 19.124 1.00 95.12 405 TYR A O 1
ATOM 3086 N N . ASN A 1 406 ? -12.414 1.643 20.118 1.00 94.12 406 ASN A N 1
ATOM 3087 C CA . ASN A 1 406 ? -11.895 1.698 21.484 1.00 94.12 406 ASN A CA 1
ATOM 3088 C C . ASN A 1 406 ? -11.120 0.411 21.830 1.00 94.12 406 ASN A C 1
ATOM 3090 O O . ASN A 1 406 ? -11.306 -0.621 21.178 1.00 94.12 406 ASN A O 1
ATOM 3094 N N . ALA A 1 407 ? -10.300 0.460 22.881 1.00 86.94 407 ALA A N 1
ATOM 3095 C CA . ALA A 1 407 ? -9.684 -0.732 23.458 1.00 86.94 407 ALA A CA 1
ATOM 3096 C C . ALA A 1 407 ? -10.747 -1.761 23.885 1.00 86.94 407 ALA A C 1
ATOM 3098 O O . ALA A 1 407 ? -11.782 -1.391 24.446 1.00 86.94 407 ALA A O 1
ATOM 3099 N N . GLU A 1 408 ? -10.492 -3.045 23.628 1.00 80.44 408 GLU A N 1
ATOM 3100 C CA . GLU A 1 408 ? -11.351 -4.147 24.074 1.00 80.44 408 GLU A CA 1
ATOM 3101 C C . GLU A 1 408 ? -10.518 -5.421 24.292 1.00 80.44 408 GLU A C 1
ATOM 3103 O O . GLU A 1 408 ? -9.884 -5.943 23.374 1.00 80.44 408 GLU A O 1
ATOM 3108 N N . GLY A 1 409 ? -10.518 -5.932 25.528 1.00 76.19 409 GLY A N 1
ATOM 3109 C CA . GLY A 1 409 ? -9.819 -7.165 25.900 1.00 76.19 409 GLY A CA 1
ATOM 3110 C C . GLY A 1 409 ? -8.301 -7.072 25.724 1.00 76.19 409 GLY A C 1
ATOM 3111 O O . GLY A 1 409 ? -7.630 -6.350 26.463 1.00 76.19 409 GLY A O 1
ATOM 3112 N N . ASP A 1 410 ? -7.783 -7.823 24.750 1.00 72.38 410 ASP A N 1
ATOM 3113 C CA . ASP A 1 410 ? -6.348 -8.022 24.509 1.00 72.38 410 ASP A CA 1
ATOM 3114 C C . ASP A 1 410 ? -5.741 -6.993 23.528 1.00 72.38 410 ASP A C 1
ATOM 3116 O O . ASP A 1 410 ? -4.568 -7.110 23.175 1.00 72.38 410 ASP A O 1
ATOM 3120 N N . HIS A 1 411 ? -6.507 -5.999 23.051 1.00 77.50 411 HIS A N 1
ATOM 3121 C CA . HIS A 1 411 ? -5.994 -4.954 22.154 1.00 77.50 411 HIS A CA 1
ATOM 3122 C C . HIS A 1 411 ? -6.378 -3.528 22.582 1.00 77.50 411 HIS A C 1
ATOM 3124 O O . HIS A 1 411 ? -7.464 -3.278 23.114 1.00 77.50 411 HIS A O 1
ATOM 3130 N N . GLY A 1 412 ? -5.483 -2.580 22.288 1.00 87.38 412 GLY A N 1
ATOM 3131 C CA . GLY A 1 412 ? -5.699 -1.146 22.484 1.00 87.38 412 GLY A CA 1
ATOM 3132 C C . GLY A 1 412 ? -6.694 -0.531 21.485 1.00 87.38 412 GLY A C 1
ATOM 3133 O O . GLY A 1 412 ? -7.316 -1.255 20.696 1.00 87.38 412 GLY A O 1
ATOM 3134 N N . PRO A 1 413 ? -6.873 0.801 21.515 1.00 95.06 413 PRO A N 1
ATOM 3135 C CA . PRO A 1 413 ? -7.680 1.510 20.530 1.00 95.06 413 PRO A CA 1
ATOM 3136 C C . PRO A 1 413 ? -6.961 1.528 19.172 1.00 95.06 413 PRO A C 1
ATOM 3138 O O . PRO A 1 413 ? -5.734 1.478 19.110 1.00 95.06 413 PRO A O 1
ATOM 3141 N N . PHE A 1 414 ? -7.716 1.582 18.074 1.00 97.19 414 PHE A N 1
ATOM 3142 C CA . PHE A 1 414 ? -7.140 1.581 16.725 1.00 97.19 414 PHE A CA 1
ATOM 3143 C C . PHE A 1 414 ? -8.053 2.239 15.688 1.00 97.19 414 PHE A C 1
ATOM 3145 O O . PHE A 1 414 ? -9.238 2.497 15.930 1.00 97.19 414 PHE A O 1
ATOM 3152 N N . VAL A 1 415 ? -7.496 2.494 14.503 1.00 98.38 415 VAL A N 1
ATOM 3153 C CA . VAL A 1 415 ? -8.214 3.071 13.363 1.00 98.38 415 VAL A CA 1
ATOM 3154 C C . VAL A 1 415 ? -8.195 2.109 12.180 1.00 98.38 415 VAL A C 1
ATOM 3156 O O . VAL A 1 415 ? -7.139 1.657 11.751 1.00 98.38 415 VAL A O 1
ATOM 3159 N N . HIS A 1 416 ? -9.365 1.826 11.615 1.00 98.44 416 HIS A N 1
ATOM 3160 C CA . HIS A 1 416 ? -9.495 1.194 10.305 1.00 98.44 416 HIS A CA 1
ATOM 3161 C C . HIS A 1 416 ? -9.494 2.267 9.220 1.00 98.44 416 HIS A C 1
ATOM 3163 O O . HIS A 1 416 ? -10.316 3.179 9.280 1.00 98.44 416 HIS A O 1
ATOM 3169 N N . VAL A 1 417 ? -8.653 2.128 8.198 1.00 98.25 417 VAL A N 1
ATOM 3170 C CA . VAL A 1 417 ? -8.622 3.021 7.033 1.00 98.25 417 VAL A CA 1
ATOM 3171 C C . VAL A 1 417 ? -8.637 2.217 5.735 1.00 98.25 417 VAL A C 1
ATOM 3173 O O . VAL A 1 417 ? -7.932 1.215 5.605 1.00 98.25 417 VAL A O 1
ATOM 3176 N N . ASP A 1 418 ? -9.438 2.653 4.761 1.00 97.12 418 ASP A N 1
ATOM 3177 C CA . ASP A 1 418 ? -9.526 2.011 3.450 1.00 97.12 418 ASP A CA 1
ATOM 3178 C C . ASP A 1 418 ? -9.757 2.988 2.292 1.00 97.12 418 ASP A C 1
ATOM 3180 O O . ASP A 1 418 ? -10.226 4.106 2.488 1.00 97.12 418 ASP A O 1
ATOM 3184 N N . MET A 1 419 ? -9.473 2.540 1.068 1.00 94.56 419 MET A N 1
ATOM 3185 C CA . MET A 1 419 ? -9.589 3.326 -0.166 1.00 94.56 419 MET A CA 1
ATOM 3186 C C . MET A 1 419 ? -10.795 2.906 -1.028 1.00 94.56 419 MET A C 1
ATOM 3188 O O . MET A 1 419 ? -10.704 2.876 -2.258 1.00 94.56 419 MET A O 1
ATOM 3192 N N . ARG A 1 420 ? -11.948 2.602 -0.405 1.00 91.75 420 ARG A N 1
ATOM 3193 C CA . ARG A 1 420 ? -13.144 2.062 -1.091 1.00 91.75 420 ARG A CA 1
ATOM 3194 C C . ARG A 1 420 ? -13.765 2.945 -2.187 1.00 91.75 420 ARG A C 1
ATOM 3196 O O . ARG A 1 420 ? -14.616 2.449 -2.925 1.00 91.75 420 ARG A O 1
ATOM 3203 N N . GLY A 1 421 ? -13.391 4.223 -2.290 1.00 89.88 421 GLY A N 1
ATOM 3204 C CA . GLY A 1 421 ? -13.883 5.173 -3.302 1.00 89.88 421 GLY A CA 1
ATOM 3205 C C . GLY A 1 421 ? -15.206 5.874 -2.961 1.00 89.88 421 GLY A C 1
ATOM 3206 O O . GLY A 1 421 ? -15.710 6.655 -3.764 1.00 89.88 421 GLY A O 1
ATOM 3207 N N . VAL A 1 422 ? -15.768 5.613 -1.778 1.00 89.12 422 VAL A N 1
ATOM 3208 C CA . VAL A 1 422 ? -16.958 6.274 -1.218 1.00 89.12 422 VAL A CA 1
ATOM 3209 C C . VAL A 1 422 ? -16.705 6.586 0.258 1.00 89.12 422 VAL A C 1
ATOM 3211 O O . VAL A 1 422 ? -16.052 5.797 0.945 1.00 89.12 422 VAL A O 1
ATOM 3214 N N . ARG A 1 423 ? -17.213 7.719 0.767 1.00 91.81 423 ARG A N 1
ATOM 3215 C CA . ARG A 1 423 ? -17.083 8.052 2.195 1.00 91.81 423 ARG A CA 1
ATOM 3216 C C . ARG A 1 423 ? -17.915 7.066 3.012 1.00 91.81 423 ARG A C 1
ATOM 3218 O O . ARG A 1 423 ? -19.085 6.857 2.724 1.00 91.81 423 ARG A O 1
ATOM 3225 N N . ALA A 1 424 ? -17.315 6.486 4.044 1.00 91.88 424 ALA A N 1
ATOM 3226 C CA . ALA A 1 424 ? -18.022 5.692 5.043 1.00 91.88 424 ALA A CA 1
ATOM 3227 C C . ALA A 1 424 ? -17.377 5.914 6.411 1.00 91.88 424 ALA A C 1
ATOM 3229 O O . ALA A 1 424 ? -16.147 5.896 6.515 1.00 91.88 424 ALA A O 1
ATOM 3230 N N . ARG A 1 425 ? -18.185 6.136 7.445 1.00 95.19 425 ARG A N 1
ATOM 3231 C CA . ARG A 1 425 ? -17.724 6.373 8.815 1.00 95.19 425 ARG A CA 1
ATOM 3232 C C . ARG A 1 425 ? -18.464 5.437 9.756 1.00 95.19 425 ARG A C 1
ATOM 3234 O O . ARG A 1 425 ? -19.614 5.104 9.507 1.00 95.19 425 ARG A O 1
ATOM 3241 N N . TRP A 1 426 ? -17.782 4.952 10.784 1.00 94.81 426 TRP A N 1
ATOM 3242 C CA . TRP A 1 426 ? -18.382 4.111 11.818 1.00 94.81 426 TRP A CA 1
ATOM 3243 C C . TRP A 1 426 ? -17.516 4.127 13.077 1.00 94.81 426 TRP A C 1
ATOM 3245 O O . TRP A 1 426 ? -16.352 4.537 13.046 1.00 94.81 426 TRP A O 1
ATOM 3255 N N . SER A 1 427 ? -18.076 3.654 14.183 1.00 94.31 427 SER A N 1
ATOM 3256 C CA . SER A 1 427 ? -17.335 3.382 15.410 1.00 94.31 427 SER A CA 1
ATOM 3257 C C . SER A 1 427 ? 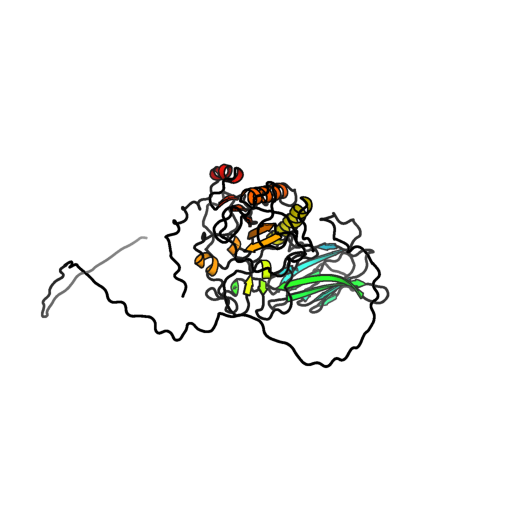-17.546 1.937 15.868 1.00 94.31 427 SER A C 1
ATOM 3259 O O . SER A 1 427 ? -18.560 1.307 15.561 1.00 94.31 427 SER A O 1
ATOM 3261 N N . GLY A 1 428 ? -16.556 1.389 16.569 1.00 91.56 428 GLY A N 1
ATOM 3262 C CA . GLY A 1 428 ? -16.590 0.061 17.177 1.00 91.56 428 GLY A CA 1
ATOM 3263 C C . GLY A 1 428 ? -16.444 0.110 18.696 1.00 91.56 428 GLY A C 1
ATOM 3264 O O . GLY A 1 428 ? -16.119 1.145 19.276 1.00 91.56 42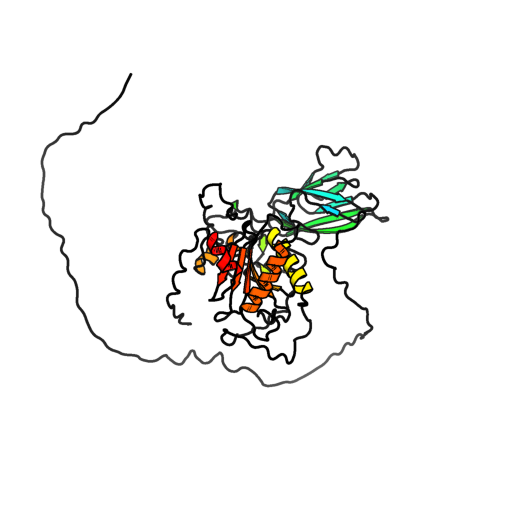8 GLY A O 1
ATOM 3265 N N . ASN A 1 429 ? -16.661 -1.037 19.341 1.00 90.94 429 ASN A N 1
ATOM 3266 C CA . ASN A 1 429 ? -16.298 -1.290 20.742 1.00 90.94 429 ASN A CA 1
ATOM 3267 C C . ASN A 1 429 ? -16.909 -0.265 21.730 1.00 90.94 429 ASN A C 1
ATOM 3269 O O . ASN A 1 429 ? -16.276 0.188 22.681 1.00 90.94 429 ASN A O 1
ATOM 3273 N N . GLY A 1 430 ? -18.151 0.155 21.455 1.00 88.12 430 GLY A N 1
ATOM 3274 C CA . GLY A 1 430 ? -18.908 1.122 22.262 1.00 88.12 430 GLY A CA 1
ATOM 3275 C C . GLY A 1 430 ? -18.493 2.593 22.107 1.00 88.12 430 GLY A C 1
ATOM 3276 O O . GLY A 1 430 ? -19.104 3.453 22.741 1.00 88.12 430 GLY A O 1
ATOM 3277 N N . LEU A 1 431 ? -17.494 2.899 21.274 1.00 92.12 431 LEU A N 1
ATOM 3278 C CA . LEU A 1 431 ? -17.017 4.262 21.040 1.00 92.12 431 LEU A CA 1
ATOM 3279 C C . LEU A 1 431 ? -18.086 5.119 20.343 1.00 92.12 431 LEU A C 1
ATOM 3281 O O . LEU A 1 431 ? -18.785 4.647 19.445 1.00 92.12 431 LEU A O 1
ATOM 3285 N N . LYS A 1 432 ? -18.184 6.399 20.716 1.00 92.00 432 LYS A N 1
ATOM 3286 C CA . LYS A 1 432 ? -19.019 7.399 20.033 1.00 92.00 432 LYS A CA 1
ATOM 3287 C C . LYS A 1 432 ? -18.148 8.368 19.253 1.00 92.00 432 LYS A C 1
ATOM 3289 O O . LYS A 1 432 ? -17.150 8.851 19.776 1.00 92.00 432 LYS A O 1
ATOM 3294 N N . TRP A 1 433 ? -18.548 8.678 18.024 1.00 93.81 433 TRP A N 1
ATOM 3295 C CA . TRP A 1 433 ? -17.828 9.603 17.155 1.00 93.81 433 TRP A CA 1
ATOM 3296 C C . TRP A 1 433 ? -18.810 10.312 16.222 1.00 93.81 433 TRP A C 1
ATOM 3298 O O . TRP A 1 433 ? -19.514 9.658 15.455 1.00 93.81 433 TRP A O 1
ATOM 3308 N N . ALA A 1 434 ? -18.863 11.646 16.283 1.00 90.81 434 ALA A N 1
ATOM 3309 C CA . ALA A 1 434 ? -19.882 12.438 15.586 1.00 90.81 434 ALA A CA 1
ATOM 3310 C C . ALA A 1 434 ? -19.911 12.183 14.068 1.00 90.81 434 ALA A C 1
ATOM 3312 O O . ALA A 1 434 ? -20.981 12.012 13.496 1.00 90.81 434 ALA A O 1
ATOM 3313 N N . ALA A 1 435 ? -18.745 12.036 13.428 1.00 86.38 435 ALA A N 1
ATOM 3314 C CA . ALA A 1 435 ? -18.654 11.771 11.990 1.00 86.38 435 ALA A CA 1
ATOM 3315 C C . ALA A 1 435 ? -19.264 10.419 11.561 1.00 86.38 435 ALA A C 1
ATOM 3317 O O . ALA A 1 435 ? -19.563 10.249 10.378 1.00 86.38 435 ALA A O 1
ATOM 3318 N N . ALA A 1 436 ? -19.437 9.471 12.494 1.00 83.50 436 ALA A N 1
ATOM 3319 C CA . ALA A 1 436 ? -20.190 8.236 12.284 1.00 83.50 436 ALA A CA 1
ATOM 3320 C C . ALA A 1 436 ? -21.700 8.457 12.471 1.00 83.50 436 ALA A C 1
ATOM 3322 O O . ALA A 1 436 ? -22.462 8.086 11.581 1.00 83.50 436 ALA A O 1
ATOM 3323 N N . GLU A 1 437 ? -22.114 9.120 13.558 1.00 81.56 437 GLU A N 1
ATOM 3324 C CA . GLU A 1 437 ? -23.527 9.451 13.838 1.00 81.56 437 GLU A CA 1
ATOM 3325 C C . GLU A 1 437 ? -24.144 10.337 12.723 1.00 81.56 437 GLU A C 1
ATOM 3327 O O . GLU A 1 437 ? -25.310 10.183 12.371 1.00 81.56 437 GLU A O 1
ATOM 3332 N N . GLU A 1 438 ? -23.349 11.202 12.080 1.00 74.62 438 GLU A N 1
ATOM 3333 C CA . GLU A 1 438 ? -23.735 11.966 10.878 1.00 74.62 438 GLU A CA 1
ATOM 3334 C C . GLU A 1 438 ? -23.909 11.102 9.613 1.00 74.62 438 GLU A C 1
ATOM 3336 O O . GLU A 1 438 ? -24.609 11.498 8.680 1.00 74.62 438 GLU A O 1
ATOM 3341 N N . SER A 1 439 ? -23.254 9.939 9.542 1.00 59.44 439 SER A N 1
ATOM 3342 C CA . SER A 1 439 ? -23.225 9.096 8.337 1.00 59.44 439 SER A CA 1
ATOM 3343 C C . SER A 1 439 ? -24.370 8.084 8.244 1.00 59.44 439 SER A C 1
ATOM 3345 O O . SER A 1 439 ? -24.619 7.557 7.160 1.00 59.44 439 SER A O 1
ATOM 3347 N N . ASP A 1 440 ? -25.136 7.889 9.323 1.00 46.25 440 ASP A N 1
ATOM 3348 C CA . ASP A 1 440 ? -26.338 7.039 9.332 1.00 46.25 440 ASP A CA 1
ATOM 3349 C C . ASP A 1 440 ? -27.439 7.536 8.364 1.00 46.25 440 ASP A C 1
ATOM 3351 O O . ASP A 1 440 ? -28.344 6.782 8.000 1.00 46.25 440 ASP A O 1
ATOM 3355 N N . GLY A 1 441 ? -27.342 8.782 7.878 1.00 39.97 441 GLY A N 1
ATOM 3356 C CA . GLY A 1 441 ? -28.189 9.322 6.806 1.00 39.97 441 GLY A CA 1
ATOM 3357 C C . GLY A 1 441 ? -27.892 8.783 5.396 1.00 39.97 441 GLY A C 1
ATOM 3358 O O . GLY A 1 441 ? -28.763 8.869 4.533 1.00 39.97 441 GLY A O 1
ATOM 3359 N N . ASP A 1 442 ? -26.709 8.202 5.161 1.00 39.69 442 ASP A N 1
ATOM 3360 C CA . ASP A 1 442 ? -26.304 7.547 3.899 1.00 39.69 442 ASP A CA 1
ATOM 3361 C C . ASP A 1 442 ? -25.901 6.079 4.156 1.00 39.69 442 ASP A C 1
ATOM 3363 O O . ASP A 1 442 ? -24.956 5.526 3.584 1.00 39.69 442 ASP A O 1
ATOM 3367 N N . ALA A 1 443 ? -26.616 5.436 5.087 1.00 38.12 443 ALA A N 1
ATOM 3368 C CA . ALA A 1 443 ? -26.371 4.066 5.515 1.00 38.12 443 ALA A CA 1
ATOM 3369 C C . ALA A 1 443 ? -26.617 3.054 4.381 1.00 38.12 443 ALA A C 1
ATOM 3371 O O . ALA A 1 443 ? -27.709 2.503 4.204 1.00 38.12 443 ALA A O 1
ATOM 3372 N N . GLY A 1 444 ? -25.558 2.744 3.628 1.00 37.09 444 GLY A N 1
ATOM 3373 C CA . GLY A 1 444 ? -25.530 1.582 2.747 1.00 37.09 444 GLY A CA 1
ATOM 3374 C C . GLY A 1 444 ? -25.913 0.312 3.531 1.00 37.09 444 GLY A C 1
ATOM 3375 O O . GLY A 1 444 ? -25.385 0.102 4.622 1.00 37.09 444 GLY A O 1
ATOM 3376 N N . PRO A 1 445 ? -26.809 -0.554 3.011 1.00 37.09 445 PRO A N 1
ATOM 3377 C CA . PRO A 1 445 ? -27.424 -1.617 3.807 1.00 37.09 445 PRO A CA 1
ATOM 3378 C C . PRO A 1 445 ? -26.450 -2.765 4.108 1.00 37.09 445 PRO A C 1
ATOM 3380 O O . PRO A 1 445 ? -26.408 -3.764 3.389 1.00 37.09 445 PRO A O 1
ATOM 3383 N N . GLU A 1 446 ? -25.671 -2.594 5.176 1.00 48.31 446 GLU A N 1
ATOM 3384 C CA . GLU A 1 446 ? -24.882 -3.625 5.867 1.00 48.31 446 GLU A CA 1
ATOM 3385 C C . GLU A 1 446 ? -25.086 -3.591 7.399 1.00 48.31 446 GLU A C 1
ATOM 3387 O 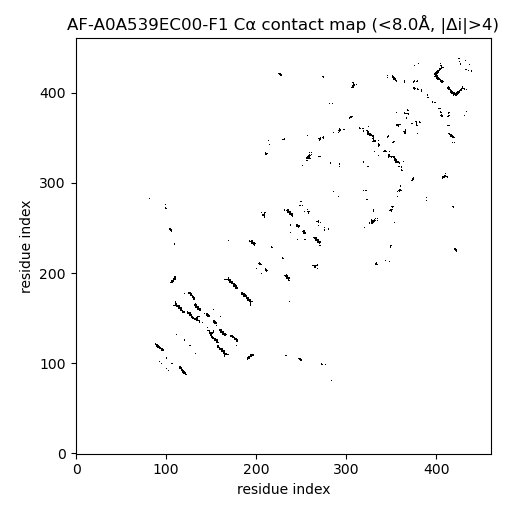O . GLU A 1 446 ? -24.444 -4.348 8.121 1.00 48.31 446 GLU A O 1
ATOM 3392 N N . SER A 1 447 ? -26.040 -2.795 7.902 1.00 38.22 447 SER A N 1
ATOM 3393 C CA . SER A 1 447 ? -26.504 -2.798 9.298 1.00 38.22 447 SER A CA 1
ATOM 3394 C C . SER A 1 447 ? -27.451 -3.970 9.625 1.00 38.22 447 SER A C 1
ATOM 3396 O O . SER A 1 447 ? -28.431 -3.817 10.356 1.00 38.22 447 SER A O 1
ATOM 3398 N N . GLU A 1 448 ? -27.133 -5.182 9.147 1.00 31.50 448 GLU A N 1
ATOM 3399 C CA . GLU A 1 448 ? -27.567 -6.371 9.891 1.00 31.50 448 GLU A CA 1
ATOM 3400 C C . GLU A 1 448 ? -26.812 -6.356 11.231 1.00 31.50 448 GLU A C 1
ATOM 3402 O O . GLU A 1 448 ? -25.579 -6.292 11.229 1.00 31.50 448 GLU A O 1
ATOM 3407 N N . PRO A 1 449 ? -27.504 -6.379 12.386 1.00 29.23 449 PRO A N 1
ATOM 3408 C CA . PRO A 1 449 ? -26.830 -6.300 13.672 1.00 29.23 449 PRO A CA 1
ATOM 3409 C C . PRO A 1 449 ? -25.908 -7.507 13.830 1.00 29.23 449 PRO A C 1
ATOM 3411 O O . PRO A 1 449 ? -26.354 -8.651 13.705 1.00 29.23 449 PRO A O 1
ATOM 3414 N N . ALA A 1 450 ? -24.633 -7.248 14.133 1.00 34.22 450 ALA A N 1
ATOM 3415 C CA . ALA A 1 450 ? -23.659 -8.295 14.407 1.00 34.22 450 ALA A CA 1
ATOM 3416 C C . ALA A 1 450 ? -24.253 -9.280 15.423 1.00 34.22 450 ALA A C 1
ATOM 3418 O O . ALA A 1 450 ? -24.679 -8.887 16.514 1.00 34.22 450 ALA A O 1
ATOM 3419 N N . ALA A 1 451 ? -24.340 -10.557 15.036 1.00 30.20 451 ALA A N 1
ATOM 3420 C CA . ALA A 1 451 ? -24.946 -11.578 15.875 1.00 30.20 451 ALA A CA 1
ATOM 3421 C C . ALA A 1 451 ? -24.210 -11.601 17.219 1.00 30.20 451 ALA A C 1
ATOM 3423 O O . ALA A 1 451 ? -23.015 -11.902 17.248 1.00 30.20 451 ALA A O 1
ATOM 3424 N N . ARG A 1 452 ? -24.924 -11.238 18.301 1.00 28.23 452 ARG A N 1
ATOM 3425 C CA . ARG A 1 452 ? -24.361 -11.065 19.653 1.00 28.23 452 ARG A CA 1
ATOM 3426 C C . ARG A 1 452 ? -23.369 -12.197 19.939 1.00 28.23 452 ARG A C 1
ATOM 3428 O O . ARG A 1 452 ? -23.774 -13.350 19.760 1.00 28.23 452 ARG A O 1
ATOM 3435 N N . PRO A 1 453 ? -22.124 -11.913 20.368 1.00 32.69 453 PRO A N 1
ATOM 3436 C CA . PRO A 1 453 ? -21.108 -12.942 20.552 1.00 32.69 453 PRO A CA 1
ATOM 3437 C C . PRO A 1 453 ? -21.577 -13.946 21.608 1.00 32.69 453 PRO A C 1
ATOM 3439 O O . PRO A 1 453 ? -21.481 -13.716 22.811 1.00 32.69 453 PRO A O 1
ATOM 3442 N N . GLY A 1 454 ? -22.143 -15.062 21.142 1.00 29.23 454 GLY A N 1
ATOM 3443 C CA . GLY A 1 454 ? -22.652 -16.118 22.005 1.00 29.23 454 GLY A CA 1
ATOM 3444 C C . GLY A 1 454 ? -21.490 -16.700 22.791 1.00 29.23 454 GLY A C 1
ATOM 3445 O O . GLY A 1 454 ? -20.543 -17.194 22.179 1.00 29.23 454 GLY A O 1
ATOM 3446 N N . THR A 1 455 ? -21.559 -16.604 24.120 1.00 27.16 455 THR A N 1
ATOM 3447 C CA . THR A 1 455 ? -20.446 -16.823 25.051 1.00 27.16 455 THR A CA 1
ATOM 3448 C C . THR A 1 455 ? -19.776 -18.182 24.840 1.00 27.16 455 THR A C 1
ATOM 3450 O O . THR A 1 455 ? -20.203 -19.205 25.374 1.00 27.16 455 THR A O 1
ATOM 3453 N N . LYS A 1 456 ? -18.704 -18.201 24.043 1.00 27.20 456 LYS A N 1
ATOM 3454 C CA . LYS A 1 456 ? -17.888 -19.389 23.800 1.00 27.20 456 LYS A CA 1
ATOM 3455 C C . LYS A 1 456 ? -16.719 -19.393 24.765 1.00 27.20 456 LYS A C 1
ATOM 3457 O O . LYS A 1 456 ? -15.656 -18.865 24.462 1.00 27.20 456 LYS A O 1
ATOM 3462 N N . THR A 1 457 ? -16.918 -20.041 25.907 1.00 24.66 457 THR A N 1
ATOM 3463 C CA . THR A 1 457 ? -15.836 -20.413 26.820 1.00 24.66 457 THR A CA 1
ATOM 3464 C C . THR A 1 457 ? -14.833 -21.296 26.076 1.00 24.66 457 THR A C 1
ATOM 3466 O O . THR A 1 457 ? -15.070 -22.490 25.881 1.00 24.66 457 THR A O 1
ATOM 3469 N N . ILE A 1 458 ? -13.716 -20.716 25.630 1.00 25.84 458 ILE A N 1
ATOM 3470 C CA . ILE A 1 458 ? -12.611 -21.472 25.039 1.00 25.84 458 ILE A CA 1
ATOM 3471 C C . ILE A 1 458 ? -11.874 -22.170 26.183 1.00 25.84 458 ILE A C 1
ATOM 3473 O O . ILE A 1 458 ? -11.036 -21.583 26.861 1.00 25.84 458 ILE A O 1
ATOM 3477 N N . VAL A 1 459 ? -12.210 -23.439 26.411 1.00 23.70 459 VAL A N 1
ATOM 3478 C CA . VAL A 1 459 ? -11.460 -24.299 27.331 1.00 23.70 459 VAL A CA 1
ATOM 3479 C C . VAL A 1 459 ? -10.120 -24.634 26.681 1.00 23.70 459 VAL A C 1
ATOM 3481 O O . VAL A 1 459 ? -10.054 -25.467 25.777 1.00 23.70 459 VAL A O 1
ATOM 3484 N N . VAL A 1 460 ? -9.057 -23.975 27.141 1.00 26.06 460 VAL A N 1
ATOM 3485 C CA . VAL A 1 460 ? -7.677 -24.273 26.739 1.00 26.06 460 VAL A CA 1
ATOM 3486 C C . VAL A 1 460 ? -7.291 -25.680 27.218 1.00 26.06 460 VAL A C 1
ATOM 3488 O O . VAL A 1 460 ? -7.580 -26.060 28.356 1.00 26.06 460 VAL A O 1
ATOM 3491 N N . ARG A 1 461 ? -6.646 -26.453 26.338 1.00 28.36 461 ARG A N 1
ATOM 3492 C CA . ARG A 1 461 ? -6.036 -27.769 26.585 1.00 28.36 461 ARG A CA 1
ATOM 3493 C C . ARG A 1 461 ? -4.805 -27.943 25.704 1.00 28.36 461 ARG A C 1
ATOM 3495 O O . ARG A 1 461 ? -4.840 -27.401 24.578 1.00 28.36 461 ARG A O 1
#